Protein AF-A0A9P0QAV7-F1 (afdb_monomer_lite)

Structure (mmCIF, N/CA/C/O backbone):
data_AF-A0A9P0QAV7-F1
#
_entry.id   AF-A0A9P0QAV7-F1
#
loop_
_atom_site.group_PDB
_atom_site.id
_atom_site.type_symbol
_atom_site.label_atom_id
_atom_site.label_alt_id
_atom_site.label_comp_id
_atom_site.label_asym_id
_atom_site.label_entity_id
_atom_site.label_seq_id
_atom_site.pdbx_PDB_ins_code
_atom_site.Cartn_x
_atom_site.Cartn_y
_atom_site.Cartn_z
_atom_site.occupancy
_atom_site.B_iso_or_equiv
_atom_site.auth_seq_id
_atom_site.auth_comp_id
_atom_site.auth_asym_id
_atom_site.auth_atom_id
_atom_site.pdbx_PDB_model_num
ATOM 1 N N . MET A 1 1 ? 29.533 8.795 -47.806 1.00 50.53 1 MET A N 1
ATOM 2 C CA . MET A 1 1 ? 28.476 8.057 -47.074 1.00 50.53 1 MET A CA 1
ATOM 3 C C . MET A 1 1 ? 27.670 8.948 -46.129 1.00 50.53 1 MET A C 1
ATOM 5 O O . MET A 1 1 ? 26.455 8.832 -46.165 1.00 50.53 1 MET A O 1
ATOM 9 N N . LEU A 1 2 ? 28.286 9.901 -45.412 1.00 47.75 2 LEU A N 1
ATOM 10 C CA . LEU A 1 2 ? 27.603 10.928 -44.597 1.00 47.75 2 LEU A CA 1
ATOM 11 C C . LEU A 1 2 ? 26.340 11.595 -45.214 1.00 47.75 2 LEU A C 1
ATOM 13 O O . LEU A 1 2 ? 25.347 11.741 -44.506 1.00 47.75 2 LEU A O 1
ATOM 17 N N . PRO A 1 3 ? 26.303 11.970 -46.514 1.00 59.25 3 PRO A N 1
ATOM 18 C CA . PRO A 1 3 ? 25.095 12.567 -47.093 1.00 59.25 3 PRO A CA 1
ATOM 19 C C . PRO A 1 3 ? 23.928 11.578 -47.222 1.00 59.25 3 PRO A C 1
ATOM 21 O O . PRO A 1 3 ? 22.778 11.997 -47.184 1.00 59.25 3 PRO A O 1
ATOM 24 N N . VAL A 1 4 ? 24.187 10.271 -47.342 1.00 60.78 4 VAL A N 1
ATOM 25 C CA . VAL A 1 4 ? 23.136 9.263 -47.560 1.00 60.78 4 VAL A CA 1
ATOM 26 C C . VAL A 1 4 ? 22.381 8.973 -46.266 1.00 60.78 4 VAL A C 1
ATOM 28 O O . VAL A 1 4 ? 21.155 8.979 -46.273 1.00 60.78 4 VAL A O 1
ATOM 31 N N . THR A 1 5 ? 23.076 8.788 -45.142 1.00 61.88 5 THR A N 1
ATOM 32 C CA . THR A 1 5 ? 22.434 8.600 -43.828 1.00 61.88 5 THR A CA 1
ATOM 33 C C . THR A 1 5 ? 21.640 9.832 -43.408 1.00 61.88 5 THR A C 1
ATOM 35 O O . THR A 1 5 ? 20.534 9.695 -42.893 1.00 61.88 5 THR A O 1
ATOM 38 N N . LEU A 1 6 ? 22.142 11.034 -43.698 1.00 62.53 6 LEU A N 1
ATOM 39 C CA . LEU A 1 6 ? 21.447 12.287 -43.397 1.00 62.53 6 LEU A CA 1
ATOM 40 C C . LEU A 1 6 ? 20.199 12.485 -44.274 1.00 62.53 6 LEU A C 1
ATOM 42 O O . LEU A 1 6 ? 19.149 12.890 -43.771 1.00 62.53 6 LEU A O 1
ATOM 46 N N . VAL A 1 7 ? 20.270 12.126 -45.561 1.00 63.72 7 VAL A N 1
ATOM 47 C CA . VAL A 1 7 ? 19.100 12.098 -46.455 1.00 63.72 7 VAL A CA 1
ATOM 48 C C . VAL A 1 7 ? 18.073 11.072 -45.975 1.00 63.72 7 VAL A C 1
ATOM 50 O O . VAL A 1 7 ? 16.896 11.407 -45.880 1.00 63.72 7 VAL A O 1
ATOM 53 N N . LEU A 1 8 ? 18.494 9.861 -45.600 1.00 66.62 8 LEU A N 1
ATOM 54 C CA . LEU A 1 8 ? 17.599 8.835 -45.052 1.00 66.62 8 LEU A CA 1
ATOM 55 C C . LEU A 1 8 ? 16.950 9.290 -43.736 1.00 66.62 8 LEU A C 1
ATOM 57 O O . LEU A 1 8 ? 15.745 9.106 -43.555 1.00 66.62 8 LEU A O 1
ATOM 61 N N . GLY A 1 9 ? 17.708 9.951 -42.862 1.00 60.25 9 GLY A N 1
ATOM 62 C CA . GLY A 1 9 ? 17.198 10.567 -41.640 1.00 60.25 9 GLY A CA 1
ATOM 63 C C . GLY A 1 9 ? 16.124 11.612 -41.929 1.00 60.25 9 GLY A C 1
ATOM 64 O O . GLY A 1 9 ? 15.025 11.527 -41.379 1.00 60.25 9 GLY A O 1
ATOM 65 N N . ASN A 1 10 ? 16.373 12.531 -42.862 1.00 67.62 10 ASN A N 1
ATOM 66 C CA . ASN A 1 10 ? 15.388 13.536 -43.268 1.00 67.62 10 ASN A CA 1
ATOM 67 C C . ASN A 1 10 ? 14.159 12.903 -43.938 1.00 67.62 10 ASN A C 1
ATOM 69 O O . ASN A 1 10 ? 13.028 13.265 -43.613 1.00 67.62 10 ASN A O 1
ATOM 73 N N . CYS A 1 11 ? 14.336 11.903 -44.802 1.00 68.25 11 CYS A N 1
ATOM 74 C CA . CYS A 1 11 ? 13.232 11.172 -45.425 1.00 68.25 11 CYS A CA 1
ATOM 75 C C . CYS A 1 11 ? 12.391 10.393 -44.400 1.00 68.25 11 CYS A C 1
ATOM 77 O O . CYS A 1 11 ? 11.169 10.338 -44.540 1.00 68.25 11 CYS A O 1
ATOM 79 N N . SER A 1 12 ? 12.997 9.871 -43.328 1.00 67.12 12 SER A N 1
ATOM 80 C CA . SER A 1 12 ? 12.274 9.203 -42.235 1.00 67.12 12 SER A CA 1
ATOM 81 C C . SER A 1 12 ? 11.353 10.146 -41.443 1.00 67.12 12 SER A C 1
ATOM 83 O O . SER A 1 12 ? 10.473 9.692 -40.715 1.00 67.12 12 SER A O 1
ATOM 85 N N . THR A 1 13 ? 11.476 11.466 -41.620 1.00 68.56 13 THR A N 1
ATOM 86 C CA . THR A 1 13 ? 10.547 12.446 -41.035 1.00 68.56 13 THR A CA 1
ATOM 87 C C . THR A 1 13 ? 9.276 12.659 -41.869 1.00 68.56 13 THR A C 1
ATOM 89 O O . THR A 1 13 ? 8.304 13.225 -41.365 1.00 68.56 13 THR A O 1
ATOM 92 N N . VAL A 1 14 ? 9.160 12.086 -43.074 1.00 74.69 14 VAL A N 1
ATOM 93 C CA . VAL A 1 14 ? 7.970 12.199 -43.944 1.00 74.69 14 VAL A CA 1
ATOM 94 C C . VAL A 1 14 ? 7.191 10.876 -43.995 1.00 74.69 14 VAL A C 1
ATOM 96 O O . VAL A 1 14 ? 7.742 9.846 -44.368 1.00 74.69 14 VAL A O 1
ATOM 99 N N . ASN A 1 15 ? 5.895 10.892 -43.644 1.00 66.44 15 ASN A N 1
ATOM 100 C CA . ASN A 1 15 ? 5.076 9.676 -43.455 1.00 66.44 15 ASN A CA 1
ATOM 101 C C . ASN A 1 15 ? 5.038 8.760 -44.701 1.00 66.44 15 ASN A C 1
ATOM 103 O O . ASN A 1 15 ? 5.200 7.545 -44.610 1.00 66.44 15 ASN A O 1
ATOM 107 N N . TYR A 1 16 ? 4.906 9.355 -45.889 1.00 71.12 16 TYR A N 1
ATOM 108 C CA . TYR A 1 16 ? 4.913 8.630 -47.164 1.00 71.12 16 TYR A CA 1
ATOM 109 C C . TYR A 1 16 ? 6.237 7.893 -47.429 1.00 71.12 16 TYR A C 1
ATOM 111 O O . TYR A 1 16 ? 6.238 6.747 -47.883 1.00 71.12 16 TYR A O 1
ATOM 119 N N . CYS A 1 17 ? 7.365 8.527 -47.104 1.00 68.25 17 CYS A N 1
ATOM 120 C CA . CYS A 1 17 ? 8.691 7.946 -47.280 1.00 68.25 17 CYS A CA 1
ATOM 121 C C . CYS A 1 17 ? 8.949 6.828 -46.264 1.00 68.25 17 CYS A C 1
ATOM 123 O O . CYS A 1 17 ? 9.477 5.789 -46.646 1.00 68.25 17 CYS A O 1
ATOM 125 N N . CYS A 1 18 ? 8.495 6.971 -45.012 1.00 65.56 18 CYS A N 1
ATOM 126 C CA . CYS A 1 18 ? 8.630 5.929 -43.986 1.00 65.56 18 CYS A CA 1
ATOM 127 C C . CYS A 1 18 ? 8.064 4.583 -44.439 1.00 65.56 18 CYS A C 1
ATOM 129 O O . CYS A 1 18 ? 8.760 3.576 -44.369 1.00 65.56 18 CYS A O 1
ATOM 131 N N . ASN A 1 19 ? 6.834 4.566 -44.962 1.00 67.38 19 ASN A N 1
ATOM 132 C CA . ASN A 1 19 ? 6.177 3.323 -45.379 1.00 67.38 19 ASN A CA 1
ATOM 133 C C . ASN A 1 19 ? 6.891 2.626 -46.545 1.00 67.38 19 ASN A C 1
ATOM 135 O O . ASN A 1 19 ? 6.805 1.408 -46.670 1.00 67.38 19 ASN A O 1
ATOM 139 N N . ARG A 1 20 ? 7.617 3.380 -47.380 1.00 72.19 20 ARG A N 1
ATOM 140 C CA . ARG A 1 20 ? 8.454 2.825 -48.454 1.00 72.19 20 ARG A CA 1
ATOM 141 C C . ARG A 1 20 ? 9.857 2.434 -47.982 1.00 72.19 20 ARG A C 1
ATOM 143 O O . ARG A 1 20 ? 10.467 1.567 -48.593 1.00 72.19 20 ARG A O 1
ATOM 150 N N . MET A 1 21 ? 10.352 3.051 -46.909 1.00 72.62 21 MET A N 1
ATOM 151 C CA . MET A 1 21 ? 11.674 2.799 -46.326 1.00 72.62 21 MET A CA 1
ATOM 152 C C . MET A 1 21 ? 11.698 1.645 -45.318 1.00 72.62 21 MET A C 1
ATOM 154 O O . MET A 1 21 ? 12.778 1.135 -45.032 1.00 72.62 21 MET A O 1
ATOM 158 N N . VAL A 1 22 ? 10.546 1.209 -44.790 1.00 76.44 22 VAL A N 1
ATOM 159 C CA . VAL A 1 22 ? 10.434 0.014 -43.926 1.00 76.44 22 VAL A CA 1
ATOM 160 C C . VAL A 1 22 ? 10.567 -1.249 -44.786 1.00 76.44 22 VAL A C 1
ATOM 162 O O . VAL A 1 22 ? 9.616 -1.994 -45.012 1.00 76.44 22 VAL A O 1
ATOM 165 N N . GLN A 1 23 ? 11.765 -1.453 -45.325 1.00 79.06 23 GLN A N 1
ATOM 166 C CA . GLN A 1 23 ? 12.161 -2.632 -46.083 1.00 79.06 23 GLN A CA 1
ATOM 167 C C . GLN A 1 23 ? 13.359 -3.294 -45.392 1.00 79.06 23 GLN A C 1
ATOM 169 O O . GLN A 1 23 ? 14.253 -2.577 -44.930 1.00 79.06 23 GLN A O 1
ATOM 174 N N . PRO A 1 24 ? 13.437 -4.639 -45.370 1.00 78.44 24 PRO A N 1
ATOM 175 C CA . PRO A 1 24 ? 14.549 -5.361 -44.747 1.00 78.44 24 PRO A CA 1
ATOM 176 C C . PRO A 1 24 ? 15.926 -4.923 -45.245 1.00 78.44 24 PRO A C 1
ATOM 178 O O . PRO A 1 24 ? 16.852 -4.812 -44.455 1.00 78.44 24 PRO A O 1
ATOM 181 N N . VAL A 1 25 ? 16.048 -4.589 -46.533 1.00 80.12 25 VAL A N 1
ATOM 182 C CA . VAL A 1 25 ? 17.313 -4.151 -47.145 1.00 80.12 25 VAL A CA 1
ATOM 183 C C . VAL A 1 25 ? 17.793 -2.814 -46.572 1.00 80.12 25 VAL A C 1
ATOM 185 O O . VAL A 1 25 ? 18.972 -2.657 -46.270 1.00 80.12 25 VAL A O 1
ATOM 188 N N . VAL A 1 26 ? 16.880 -1.856 -46.388 1.00 79.44 26 VAL A N 1
ATOM 189 C CA . VAL A 1 26 ? 17.206 -0.519 -45.866 1.00 79.44 26 VAL A CA 1
ATOM 190 C C . VAL A 1 26 ? 17.559 -0.597 -44.384 1.00 79.44 26 VAL A C 1
ATOM 192 O O . VAL A 1 26 ? 18.531 0.015 -43.950 1.00 79.44 26 VAL A O 1
ATOM 195 N N . LEU A 1 27 ? 16.797 -1.377 -43.612 1.00 80.75 27 LEU A N 1
ATOM 196 C CA . LEU A 1 27 ? 17.061 -1.572 -42.188 1.00 80.75 27 LEU A CA 1
ATOM 197 C C . LEU A 1 27 ? 18.371 -2.335 -41.965 1.00 80.75 27 LEU A C 1
ATOM 199 O O . LEU A 1 27 ? 19.153 -1.917 -41.121 1.00 80.75 27 LEU A O 1
ATOM 203 N N . LYS A 1 28 ? 18.669 -3.349 -42.786 1.00 81.69 28 LYS A N 1
ATOM 204 C CA . LYS A 1 28 ? 19.946 -4.070 -42.751 1.00 81.69 28 LYS A CA 1
ATOM 205 C C . LYS A 1 28 ? 21.145 -3.187 -43.088 1.00 81.69 28 LYS A C 1
ATOM 207 O O . LYS A 1 28 ? 22.152 -3.235 -42.394 1.00 81.69 28 LYS A O 1
ATOM 212 N N . ALA A 1 29 ? 21.027 -2.320 -44.091 1.00 79.19 29 ALA A N 1
ATOM 213 C CA . ALA A 1 29 ? 22.089 -1.364 -44.397 1.00 79.19 29 ALA A CA 1
ATOM 214 C C . ALA A 1 29 ? 22.339 -0.388 -43.230 1.00 79.19 29 ALA A C 1
ATOM 216 O O . ALA A 1 29 ? 23.481 -0.028 -42.958 1.00 79.19 29 ALA A O 1
ATOM 217 N N . LEU A 1 30 ? 21.288 0.028 -42.511 1.00 80.19 30 LEU A N 1
ATOM 218 C CA . LEU A 1 30 ? 21.426 0.879 -41.325 1.00 80.19 30 LEU A CA 1
ATOM 219 C C . LEU A 1 30 ? 22.052 0.134 -40.137 1.00 80.19 30 LEU A C 1
ATOM 221 O O . LEU A 1 30 ? 22.849 0.733 -39.421 1.00 80.19 30 LEU A O 1
ATOM 225 N N . THR A 1 31 ? 21.744 -1.150 -39.933 1.00 79.31 31 THR A N 1
ATOM 226 C CA . THR A 1 31 ? 22.395 -1.960 -38.888 1.00 79.31 31 THR A CA 1
ATOM 227 C C . THR A 1 31 ? 23.856 -2.263 -39.220 1.00 79.31 31 THR A C 1
ATOM 229 O O . THR A 1 31 ? 24.692 -2.214 -38.329 1.00 79.31 31 THR A O 1
ATOM 232 N N . GLU A 1 32 ? 24.194 -2.490 -40.493 1.00 80.31 32 GLU A N 1
ATOM 233 C CA . GLU A 1 32 ? 25.583 -2.665 -40.954 1.00 80.31 32 GLU A CA 1
ATOM 234 C C . GLU A 1 32 ? 26.431 -1.395 -40.778 1.00 80.31 32 GLU A C 1
ATOM 236 O O . GLU A 1 32 ? 27.638 -1.479 -40.564 1.00 80.31 32 GLU A O 1
ATOM 241 N N . ILE A 1 33 ? 25.818 -0.208 -40.856 1.00 79.44 33 ILE A N 1
ATOM 242 C CA . ILE A 1 33 ? 26.502 1.052 -40.530 1.00 79.44 33 ILE A CA 1
ATOM 243 C C . ILE A 1 33 ? 26.821 1.107 -39.032 1.00 79.44 33 ILE A C 1
ATOM 245 O O . ILE A 1 33 ? 27.925 1.502 -38.680 1.00 79.44 33 ILE A O 1
ATOM 249 N N . LEU A 1 34 ? 25.901 0.653 -38.175 1.00 75.56 34 LEU A N 1
ATOM 250 C CA . LEU A 1 34 ? 26.078 0.630 -36.719 1.00 75.56 34 LEU A CA 1
ATOM 251 C C . LEU A 1 34 ? 27.062 -0.436 -36.220 1.00 75.56 34 LEU A C 1
ATOM 253 O O . LEU A 1 34 ? 27.614 -0.290 -35.136 1.00 75.56 34 LEU A O 1
ATOM 257 N N . ASP A 1 35 ? 27.308 -1.493 -36.991 1.00 75.12 35 ASP A N 1
ATOM 258 C CA . ASP A 1 35 ? 28.322 -2.505 -36.657 1.00 75.12 35 ASP A CA 1
ATOM 259 C C . ASP A 1 35 ? 29.764 -1.989 -36.867 1.00 75.12 35 ASP A C 1
ATOM 261 O O . ASP A 1 35 ? 30.747 -2.602 -36.440 1.00 75.12 35 ASP A O 1
ATOM 265 N N . ARG A 1 36 ? 29.930 -0.819 -37.501 1.00 73.38 36 ARG A N 1
ATOM 266 C CA . ARG A 1 36 ? 31.244 -0.189 -37.661 1.00 73.38 36 ARG A CA 1
ATOM 267 C C . ARG A 1 36 ? 31.735 0.334 -36.313 1.00 73.38 36 ARG A C 1
ATOM 269 O O . ARG A 1 36 ? 31.122 1.204 -35.696 1.00 73.38 36 ARG A O 1
ATOM 276 N N . LYS A 1 37 ? 32.877 -0.194 -35.863 1.00 63.91 37 LYS A N 1
ATOM 277 C CA . LYS A 1 37 ? 33.517 0.110 -34.570 1.00 63.91 37 LYS A CA 1
ATOM 278 C C . LYS A 1 37 ? 34.265 1.448 -34.552 1.00 63.91 37 LYS A C 1
ATOM 280 O O . LYS A 1 37 ? 35.364 1.527 -34.013 1.00 63.91 37 LYS A O 1
ATOM 285 N N . ASP A 1 38 ? 33.674 2.486 -35.123 1.00 62.16 38 ASP A N 1
ATOM 286 C CA . ASP A 1 38 ? 34.220 3.837 -35.039 1.00 62.16 38 ASP A CA 1
ATOM 287 C C . ASP A 1 38 ? 33.700 4.491 -33.742 1.00 62.16 38 ASP A C 1
ATOM 289 O O . ASP A 1 38 ? 32.488 4.555 -33.510 1.00 62.16 38 ASP A O 1
ATOM 293 N N . GLU A 1 39 ? 34.620 4.891 -32.853 1.00 53.91 39 GLU A N 1
ATOM 294 C CA . GLU A 1 39 ? 34.325 5.304 -31.465 1.00 53.91 39 GLU A CA 1
ATOM 295 C C . GLU A 1 39 ? 33.449 6.570 -31.375 1.00 53.91 39 GLU A C 1
ATOM 297 O O . GLU A 1 39 ? 32.617 6.666 -30.475 1.00 53.91 39 GLU A O 1
ATOM 302 N N . GLU A 1 40 ? 33.543 7.478 -32.352 1.00 57.25 40 GLU A N 1
ATOM 303 C CA . GLU A 1 40 ? 32.722 8.691 -32.473 1.00 57.25 40 GLU A CA 1
ATOM 304 C C . GLU A 1 40 ? 32.365 8.958 -33.951 1.00 57.25 40 GLU A C 1
ATOM 306 O O . GLU A 1 40 ? 32.952 9.818 -34.607 1.00 57.25 40 GLU A O 1
ATOM 311 N N . ASP A 1 41 ? 31.411 8.207 -34.516 1.00 65.75 41 ASP A N 1
ATOM 312 C CA . ASP A 1 41 ? 30.912 8.466 -35.878 1.00 65.75 41 ASP A CA 1
ATOM 313 C C . ASP A 1 41 ? 29.543 9.176 -35.843 1.00 65.75 41 ASP A C 1
ATOM 315 O O . ASP A 1 41 ? 28.545 8.574 -35.425 1.00 65.75 41 ASP A O 1
ATOM 319 N N . PRO A 1 42 ? 29.432 10.421 -36.350 1.00 69.81 42 PRO A N 1
ATOM 320 C CA . PRO A 1 42 ? 28.150 11.094 -36.572 1.00 69.81 42 PRO A CA 1
ATOM 321 C C . PRO A 1 42 ? 27.149 10.249 -37.377 1.00 69.81 42 PRO A C 1
ATOM 323 O O . PRO A 1 42 ? 25.935 10.419 -37.251 1.00 69.81 42 PRO A O 1
ATOM 326 N N . GLN A 1 43 ? 27.626 9.312 -38.204 1.00 73.75 43 GLN A N 1
ATOM 327 C CA . GLN A 1 43 ? 26.767 8.392 -38.950 1.00 73.75 43 GLN A CA 1
ATOM 328 C C . GLN A 1 43 ? 26.045 7.398 -38.039 1.00 73.75 43 GLN A C 1
ATOM 330 O O . GLN A 1 43 ? 24.887 7.088 -38.324 1.00 73.75 43 GLN A O 1
ATOM 335 N N . ASN A 1 44 ? 26.666 6.952 -36.943 1.00 76.94 44 ASN A N 1
ATOM 336 C CA . ASN A 1 44 ? 26.045 6.039 -35.981 1.00 76.94 44 ASN A CA 1
ATOM 337 C C . ASN A 1 44 ? 24.894 6.727 -35.240 1.00 76.94 44 ASN A C 1
ATOM 339 O O . ASN A 1 44 ? 23.806 6.163 -35.102 1.00 76.94 44 ASN A O 1
ATOM 343 N N . GLU A 1 45 ? 25.076 7.989 -34.848 1.00 76.06 45 GLU A N 1
ATOM 344 C CA . GLU A 1 45 ? 24.003 8.774 -34.236 1.00 76.06 45 GLU A CA 1
ATOM 345 C C . GLU A 1 45 ? 22.825 8.979 -35.203 1.00 76.06 45 GLU A C 1
ATOM 347 O O . GLU A 1 45 ? 21.661 8.764 -34.839 1.00 76.06 45 GLU A O 1
ATOM 352 N N . VAL A 1 46 ? 23.112 9.363 -36.451 1.00 79.31 46 VAL A N 1
ATOM 353 C CA . VAL A 1 46 ? 22.078 9.563 -37.475 1.00 79.31 46 VAL A CA 1
ATOM 354 C C . VAL A 1 46 ? 21.372 8.246 -37.801 1.00 79.31 46 VAL A C 1
ATOM 356 O O . VAL A 1 46 ? 20.149 8.242 -37.962 1.00 79.31 46 VAL A O 1
ATOM 359 N N . ALA A 1 47 ? 22.091 7.124 -37.849 1.00 82.44 47 ALA A N 1
ATOM 360 C CA . ALA A 1 47 ? 21.513 5.803 -38.070 1.00 82.44 47 ALA A CA 1
ATOM 361 C C . ALA A 1 47 ? 20.578 5.393 -36.918 1.00 82.44 47 ALA A C 1
ATOM 363 O O . ALA A 1 47 ? 19.419 5.076 -37.187 1.00 82.44 47 ALA A O 1
ATOM 364 N N . ILE A 1 48 ? 20.998 5.508 -35.649 1.00 82.94 48 ILE A N 1
ATOM 365 C CA . ILE A 1 48 ? 20.139 5.234 -34.475 1.00 82.94 48 ILE A CA 1
ATOM 366 C C . ILE A 1 48 ? 18.897 6.132 -34.488 1.00 82.94 48 ILE A C 1
ATOM 368 O O . ILE A 1 48 ? 17.775 5.655 -34.299 1.00 82.94 48 ILE A O 1
ATOM 372 N N . LYS A 1 49 ? 19.065 7.431 -34.759 1.00 83.12 49 LYS A N 1
ATOM 373 C CA . LYS A 1 49 ? 17.950 8.386 -34.854 1.00 83.12 49 LYS A CA 1
ATOM 374 C C . LYS A 1 49 ? 16.966 8.012 -35.965 1.00 83.12 49 LYS A C 1
ATOM 376 O O . LYS A 1 49 ? 15.751 8.098 -35.765 1.00 83.12 49 LYS A O 1
ATOM 381 N N . THR A 1 50 ? 17.475 7.591 -37.119 1.00 82.62 50 THR A N 1
ATOM 382 C CA . THR A 1 50 ? 16.661 7.165 -38.267 1.00 82.62 50 THR A CA 1
ATOM 383 C C . THR A 1 50 ? 15.893 5.890 -37.936 1.00 82.62 50 THR A C 1
ATOM 385 O O . THR A 1 50 ? 14.675 5.849 -38.116 1.00 82.62 50 THR A O 1
ATOM 388 N N . LEU A 1 51 ? 16.568 4.883 -37.373 1.00 84.38 51 LEU A N 1
ATOM 389 C CA . LEU A 1 51 ? 15.949 3.631 -36.934 1.00 84.38 51 LEU A CA 1
ATOM 390 C C . LEU A 1 51 ? 14.845 3.879 -35.908 1.00 84.38 51 LEU A C 1
ATOM 392 O O . LEU A 1 51 ? 13.740 3.359 -36.059 1.00 84.38 51 LEU A O 1
ATOM 396 N N . LEU A 1 52 ? 15.103 4.726 -34.907 1.00 84.12 52 LEU A N 1
ATOM 397 C CA . LEU A 1 52 ? 14.094 5.082 -33.916 1.00 84.12 52 LEU A CA 1
ATOM 398 C C . LEU A 1 52 ? 12.902 5.772 -34.568 1.00 84.12 52 LEU A C 1
ATOM 400 O O . LEU A 1 52 ? 11.767 5.390 -34.308 1.00 84.12 52 LEU A O 1
ATOM 404 N N . THR A 1 53 ? 13.133 6.744 -35.449 1.00 83.19 53 THR A N 1
ATOM 405 C CA . THR A 1 53 ? 12.051 7.469 -36.134 1.00 83.19 53 THR A CA 1
ATOM 406 C C . THR A 1 53 ? 11.167 6.525 -36.955 1.00 83.19 53 THR A C 1
ATOM 408 O O . THR A 1 53 ? 9.941 6.663 -36.934 1.00 83.19 53 THR A O 1
ATOM 411 N N . LEU A 1 54 ? 11.759 5.529 -37.621 1.00 84.00 54 LEU A N 1
ATOM 412 C CA . LEU A 1 54 ? 11.017 4.479 -38.323 1.00 84.00 54 LEU A CA 1
ATOM 413 C C . LEU A 1 54 ? 10.227 3.593 -37.345 1.00 84.00 54 LEU A C 1
ATOM 415 O O . LEU A 1 54 ? 9.032 3.372 -37.556 1.00 84.00 54 LEU A O 1
ATOM 419 N N . ALA A 1 55 ? 10.842 3.177 -36.235 1.00 83.69 55 ALA A N 1
ATOM 420 C CA . ALA A 1 55 ? 10.191 2.386 -35.188 1.00 83.69 55 ALA A CA 1
ATOM 421 C C . ALA A 1 55 ? 9.054 3.139 -34.471 1.00 83.69 55 ALA A C 1
ATOM 423 O O . ALA A 1 55 ? 8.075 2.522 -34.054 1.00 83.69 55 ALA A O 1
ATOM 424 N N . ARG A 1 56 ? 9.127 4.475 -34.360 1.00 83.56 56 ARG A N 1
ATOM 425 C CA . ARG A 1 56 ? 8.029 5.305 -33.829 1.00 83.56 56 ARG A CA 1
ATOM 426 C C . ARG A 1 56 ? 6.798 5.296 -34.734 1.00 83.56 56 ARG A C 1
ATOM 428 O O . ARG A 1 56 ? 5.685 5.447 -34.241 1.00 83.56 56 ARG A O 1
ATOM 435 N N . ARG A 1 57 ? 6.997 5.175 -36.047 1.00 81.88 57 ARG A N 1
ATOM 436 C CA . ARG A 1 57 ? 5.949 5.378 -37.062 1.00 81.88 57 ARG A CA 1
ATOM 437 C C . ARG A 1 57 ? 5.338 4.090 -37.582 1.00 81.88 57 ARG A C 1
ATOM 439 O O . ARG A 1 57 ? 4.165 4.088 -37.939 1.00 81.88 57 ARG A O 1
ATOM 446 N N . SER A 1 58 ? 6.120 3.018 -37.644 1.00 80.88 58 SER A N 1
ATOM 447 C CA . SER A 1 58 ? 5.668 1.725 -38.146 1.00 80.88 58 SER A CA 1
ATOM 448 C C . SER A 1 58 ? 6.076 0.612 -37.179 1.00 80.88 58 SER A C 1
ATOM 450 O O . SER A 1 58 ? 7.278 0.380 -37.017 1.00 80.88 58 SER A O 1
ATOM 452 N N . PRO A 1 59 ? 5.115 -0.120 -36.578 1.00 77.56 59 PRO A N 1
ATOM 453 C CA . PRO A 1 59 ? 5.421 -1.229 -35.672 1.00 77.56 59 PRO A CA 1
ATOM 454 C C . PRO A 1 59 ? 6.149 -2.377 -36.387 1.00 77.56 59 PRO A C 1
ATOM 456 O O . PRO A 1 59 ? 7.012 -3.007 -35.789 1.00 77.56 59 PRO A O 1
ATOM 459 N N . LYS A 1 60 ? 5.911 -2.555 -37.699 1.00 82.06 60 LYS A N 1
ATOM 460 C CA . LYS A 1 60 ? 6.595 -3.554 -38.545 1.00 82.06 60 LYS A CA 1
ATOM 461 C C . LYS A 1 60 ? 8.118 -3.396 -38.557 1.00 82.06 60 LYS A C 1
ATOM 463 O O . LYS A 1 60 ? 8.837 -4.334 -38.877 1.00 82.06 60 LYS A O 1
ATOM 468 N N . THR A 1 61 ? 8.616 -2.200 -38.244 1.00 84.00 61 THR A N 1
ATOM 469 C CA . THR A 1 61 ? 10.055 -1.932 -38.158 1.00 84.00 61 THR A CA 1
ATOM 470 C C . THR A 1 61 ? 10.708 -2.779 -37.067 1.00 84.00 61 THR A C 1
ATOM 472 O O . THR A 1 61 ? 11.814 -3.260 -37.276 1.00 84.00 61 THR A O 1
ATOM 475 N N . VAL A 1 62 ? 10.032 -2.987 -35.932 1.00 83.62 62 VAL A N 1
ATOM 476 C CA . VAL A 1 62 ? 10.560 -3.774 -34.804 1.00 83.62 62 VAL A CA 1
ATOM 477 C C . VAL A 1 62 ? 10.715 -5.241 -35.211 1.00 83.62 62 VAL A C 1
ATOM 479 O O . VAL A 1 62 ? 11.778 -5.816 -34.993 1.00 83.62 62 VAL A O 1
ATOM 482 N N . ASP A 1 63 ? 9.715 -5.801 -35.897 1.00 84.44 63 ASP A N 1
ATOM 483 C CA . ASP A 1 63 ? 9.745 -7.185 -36.391 1.00 84.44 63 ASP A CA 1
ATOM 484 C C . ASP A 1 63 ? 10.892 -7.410 -37.386 1.00 84.44 63 ASP A C 1
ATOM 486 O O . ASP A 1 63 ? 11.625 -8.399 -37.316 1.00 84.44 63 ASP A O 1
ATOM 490 N N . ILE A 1 64 ? 11.084 -6.462 -38.309 1.00 82.94 64 ILE A N 1
ATOM 491 C CA . ILE A 1 64 ? 12.155 -6.551 -39.303 1.00 82.94 64 ILE A CA 1
ATOM 492 C C . ILE A 1 64 ? 13.523 -6.365 -38.640 1.00 82.94 64 ILE A C 1
ATOM 494 O O . ILE A 1 64 ? 14.449 -7.100 -38.966 1.00 82.94 64 ILE A O 1
ATOM 498 N N . LEU A 1 65 ? 13.671 -5.434 -37.696 1.00 84.12 65 LEU A N 1
ATOM 499 C CA . LEU A 1 65 ? 14.930 -5.258 -36.967 1.00 84.12 65 LEU A CA 1
ATOM 500 C C . LEU A 1 65 ? 15.298 -6.497 -36.148 1.00 84.12 65 LEU A C 1
ATOM 502 O O . LEU A 1 65 ? 16.474 -6.849 -36.082 1.00 84.12 65 LEU A O 1
ATOM 506 N N . TYR A 1 66 ? 14.308 -7.187 -35.583 1.00 84.56 66 TYR A N 1
ATOM 507 C CA . TYR A 1 66 ? 14.537 -8.471 -34.930 1.00 84.56 66 TYR A CA 1
ATOM 508 C C . TYR A 1 66 ? 15.054 -9.522 -35.924 1.00 84.56 66 TYR A C 1
ATOM 510 O O . TYR A 1 66 ? 16.037 -10.195 -35.640 1.00 84.56 66 TYR A O 1
ATOM 518 N N . SER A 1 67 ? 14.474 -9.605 -37.130 1.00 83.69 67 SER A N 1
ATOM 519 C CA . SER A 1 67 ? 14.934 -10.540 -38.176 1.00 83.69 67 SER A CA 1
ATOM 520 C C . SER A 1 67 ? 16.354 -10.282 -38.702 1.00 83.69 67 SER A C 1
ATOM 522 O O . SER A 1 67 ? 16.906 -11.120 -39.410 1.00 83.69 67 SER A O 1
ATOM 524 N N . VAL A 1 68 ? 16.931 -9.119 -38.388 1.00 83.75 68 VAL A N 1
ATOM 525 C CA . VAL A 1 68 ? 18.270 -8.688 -38.821 1.00 83.75 68 VAL A CA 1
ATOM 526 C C . VAL A 1 68 ? 19.276 -8.736 -37.655 1.00 83.75 68 VAL A C 1
ATOM 528 O O . VAL A 1 68 ? 20.347 -8.149 -37.737 1.00 83.75 68 VAL A O 1
ATOM 531 N N . ASP A 1 69 ? 18.952 -9.430 -36.558 1.00 82.31 69 ASP A N 1
ATOM 532 C CA . ASP A 1 69 ? 19.827 -9.586 -35.384 1.00 82.31 69 ASP A CA 1
ATOM 533 C C . ASP A 1 69 ? 20.284 -8.246 -34.772 1.00 82.31 69 ASP A C 1
ATOM 535 O O . ASP A 1 69 ? 21.409 -8.088 -34.300 1.00 82.31 69 ASP A O 1
ATOM 539 N N . PHE A 1 70 ? 19.397 -7.245 -34.743 1.00 85.50 70 PHE A N 1
ATOM 540 C CA . PHE A 1 70 ? 19.718 -5.921 -34.196 1.00 85.50 70 PHE A CA 1
ATOM 541 C C . PHE A 1 70 ? 19.817 -5.887 -32.657 1.00 85.50 70 PHE A C 1
ATOM 543 O O . PHE A 1 70 ? 20.485 -5.021 -32.092 1.00 85.50 70 PHE A O 1
ATOM 550 N N . VAL A 1 71 ? 19.155 -6.811 -31.952 1.00 85.38 71 VAL A N 1
ATOM 551 C CA . VAL A 1 71 ? 19.047 -6.794 -30.479 1.00 85.38 71 VAL A CA 1
ATOM 552 C C . VAL A 1 71 ? 20.413 -6.879 -29.767 1.00 85.38 71 VAL A C 1
ATOM 554 O O . VAL A 1 71 ? 20.653 -6.056 -28.881 1.00 85.38 71 VAL A O 1
ATOM 557 N N . PRO A 1 72 ? 21.344 -7.786 -30.130 1.00 85.50 72 PRO A N 1
ATOM 558 C CA . PRO A 1 72 ? 22.676 -7.827 -29.522 1.00 85.50 72 PRO A CA 1
ATOM 559 C C . PRO A 1 72 ? 23.463 -6.524 -29.699 1.00 85.50 72 PRO A C 1
ATOM 561 O O . PRO A 1 72 ? 24.084 -6.058 -28.743 1.00 85.50 72 PRO A O 1
ATOM 564 N N . LEU A 1 73 ? 23.382 -5.911 -30.885 1.00 84.19 73 LEU A N 1
ATOM 565 C CA . LEU A 1 73 ? 24.030 -4.632 -31.182 1.00 84.19 73 LEU A CA 1
ATOM 566 C C . LEU A 1 73 ? 23.460 -3.522 -30.289 1.00 84.19 73 LEU A C 1
ATOM 568 O O . LEU A 1 73 ? 24.204 -2.770 -29.663 1.00 84.19 73 LEU A O 1
ATOM 572 N N . LEU A 1 74 ? 22.133 -3.468 -30.150 1.00 85.44 74 LEU A N 1
ATOM 573 C CA . LEU A 1 74 ? 21.454 -2.515 -29.274 1.00 85.44 74 LEU A CA 1
ATOM 574 C C . LEU A 1 74 ? 21.893 -2.658 -27.805 1.00 85.44 74 LEU A C 1
ATOM 576 O O . LEU A 1 74 ? 22.138 -1.657 -27.129 1.00 85.44 74 LEU A O 1
ATOM 580 N N . LEU A 1 75 ? 22.033 -3.894 -27.318 1.00 84.56 75 LEU A N 1
ATOM 581 C CA . LEU A 1 75 ? 22.508 -4.173 -25.961 1.00 84.56 75 LEU A CA 1
ATOM 582 C C . LEU A 1 75 ? 23.996 -3.833 -25.775 1.00 84.56 75 LEU A C 1
ATOM 584 O O . LEU A 1 75 ? 24.393 -3.444 -24.676 1.00 84.56 75 LEU A O 1
ATOM 588 N N . GLU A 1 76 ? 24.827 -3.946 -26.814 1.00 84.94 76 GLU A N 1
ATOM 589 C CA . GLU A 1 76 ? 26.216 -3.477 -26.772 1.00 84.94 76 GLU A CA 1
ATOM 590 C C . GLU A 1 76 ? 26.279 -1.954 -26.617 1.00 84.94 76 GLU A C 1
ATOM 592 O O . GLU A 1 76 ? 26.962 -1.456 -25.720 1.00 84.94 76 GLU A O 1
ATOM 597 N N . TYR A 1 77 ? 25.511 -1.215 -27.422 1.00 82.19 77 TYR A N 1
ATOM 598 C CA . TYR A 1 77 ? 25.415 0.243 -27.315 1.00 82.19 77 TYR A CA 1
ATOM 599 C C . TYR A 1 77 ? 24.895 0.694 -25.945 1.00 82.19 77 TYR A C 1
ATOM 601 O O . TYR A 1 77 ? 25.405 1.663 -25.386 1.00 82.19 77 TYR A O 1
ATOM 609 N N . PHE A 1 78 ? 23.947 -0.035 -25.352 1.00 85.62 78 PHE A N 1
ATOM 610 C CA . PHE A 1 78 ? 23.500 0.223 -23.982 1.00 85.62 78 PHE A CA 1
ATOM 611 C C . PHE A 1 78 ? 24.632 0.075 -22.952 1.00 85.62 78 PHE A C 1
ATOM 613 O O . PHE A 1 78 ? 24.774 0.922 -22.072 1.00 85.62 78 PHE A O 1
ATOM 620 N N . ARG A 1 79 ? 25.488 -0.949 -23.085 1.00 83.88 79 ARG A N 1
ATOM 621 C CA . ARG A 1 79 ? 26.627 -1.178 -22.172 1.00 83.88 79 ARG A CA 1
ATOM 622 C C . ARG A 1 79 ? 27.717 -0.113 -22.271 1.00 83.88 79 ARG A C 1
ATOM 624 O O . ARG A 1 79 ? 28.428 0.087 -21.291 1.00 83.88 79 ARG A O 1
ATOM 631 N N . ARG A 1 80 ? 27.861 0.559 -23.420 1.00 80.38 80 ARG A N 1
ATOM 632 C CA . ARG A 1 80 ? 28.810 1.678 -23.589 1.00 80.38 80 ARG A CA 1
ATOM 633 C C . ARG A 1 80 ? 28.441 2.888 -22.720 1.00 80.38 80 ARG A C 1
ATOM 635 O O . ARG A 1 80 ? 29.327 3.654 -22.351 1.00 80.38 80 ARG A O 1
ATOM 642 N N . GLY A 1 81 ? 27.163 3.019 -22.350 1.00 77.94 81 GLY A N 1
ATOM 643 C CA . GLY A 1 81 ? 26.675 4.020 -21.403 1.00 77.94 81 GLY A CA 1
ATOM 644 C C . GLY A 1 81 ? 26.843 5.469 -21.872 1.00 77.94 81 GLY A C 1
ATOM 645 O O . GLY A 1 81 ? 27.211 5.753 -23.011 1.00 77.94 81 GLY A O 1
ATOM 646 N N . THR A 1 82 ? 26.584 6.404 -20.959 1.00 70.25 82 THR A N 1
ATOM 647 C CA . THR A 1 82 ? 26.709 7.856 -21.185 1.00 70.25 82 THR A CA 1
ATOM 648 C C . THR A 1 82 ? 28.149 8.369 -21.106 1.00 70.25 82 THR A C 1
ATOM 650 O O . THR A 1 82 ? 28.396 9.537 -21.372 1.00 70.25 82 THR A O 1
ATOM 653 N N . THR A 1 83 ? 29.110 7.521 -20.728 1.00 69.69 83 THR A N 1
ATOM 654 C CA . THR A 1 83 ? 30.537 7.882 -20.675 1.00 69.69 83 THR A CA 1
ATOM 655 C C . THR A 1 83 ? 31.165 7.991 -22.059 1.00 69.69 83 THR A C 1
ATOM 657 O O . THR A 1 83 ? 32.154 8.694 -22.218 1.00 69.69 83 THR A O 1
ATOM 660 N N . ILE A 1 84 ? 30.605 7.274 -23.037 1.00 74.12 84 ILE A N 1
ATOM 661 C CA . ILE A 1 84 ? 31.100 7.214 -24.420 1.00 74.12 84 ILE A CA 1
ATOM 662 C C . ILE A 1 84 ? 30.078 7.833 -25.383 1.00 74.12 84 ILE A C 1
ATOM 664 O O . ILE A 1 84 ? 30.453 8.420 -26.391 1.00 74.12 84 ILE A O 1
ATOM 668 N N . LEU A 1 85 ? 28.777 7.714 -25.094 1.00 77.94 85 LEU A N 1
ATOM 669 C CA . LEU A 1 85 ? 27.720 8.187 -25.987 1.00 77.94 85 LEU A CA 1
ATOM 670 C C . LEU A 1 85 ? 27.126 9.523 -25.517 1.00 77.94 85 LEU A C 1
ATOM 672 O O . LEU A 1 85 ? 26.868 9.682 -24.321 1.00 77.94 85 LEU A O 1
ATOM 676 N N . PRO A 1 86 ? 26.785 10.437 -26.449 1.00 83.25 86 PRO A N 1
ATOM 677 C CA . PRO A 1 86 ? 25.988 11.617 -26.135 1.00 83.25 86 PRO A CA 1
ATOM 678 C C . PRO A 1 86 ? 24.655 11.243 -25.476 1.00 83.25 86 PRO A C 1
ATOM 680 O O . PRO A 1 86 ? 24.015 10.258 -25.861 1.00 83.25 86 PRO A O 1
ATOM 683 N N . GLU A 1 87 ? 24.194 12.071 -24.536 1.00 84.06 87 GLU A N 1
ATOM 684 C CA . GLU A 1 87 ? 22.944 11.861 -23.789 1.00 84.06 87 GLU A CA 1
ATOM 685 C C . GLU A 1 87 ? 21.738 11.621 -24.713 1.00 84.06 87 GLU A C 1
ATOM 687 O O . GLU A 1 87 ? 20.970 10.681 -24.505 1.00 84.06 87 GLU A O 1
ATOM 692 N N . GLU A 1 88 ? 21.599 12.409 -25.786 1.00 84.56 88 GLU A N 1
ATOM 693 C CA . GLU A 1 88 ? 20.509 12.239 -26.754 1.00 84.56 88 GLU A CA 1
ATOM 694 C C . GLU A 1 88 ? 20.541 10.878 -27.457 1.00 84.56 88 GLU A C 1
ATOM 696 O O . GLU A 1 88 ? 19.495 10.273 -27.703 1.00 84.56 88 GLU A O 1
ATOM 701 N N . THR A 1 89 ? 21.731 10.383 -27.792 1.00 84.69 89 THR A N 1
ATOM 702 C CA . THR A 1 89 ? 21.905 9.079 -28.439 1.00 84.69 89 THR A CA 1
ATOM 703 C C . THR A 1 89 ? 21.567 7.957 -27.468 1.00 84.69 89 THR A C 1
ATOM 705 O O . THR A 1 89 ? 20.854 7.021 -27.835 1.00 84.69 89 THR A O 1
ATOM 708 N N . PHE A 1 90 ? 21.988 8.083 -26.210 1.00 87.44 90 PHE A N 1
ATOM 709 C CA . PHE A 1 90 ? 21.658 7.119 -25.166 1.00 87.44 90 PHE A CA 1
ATOM 710 C C . PHE A 1 90 ? 20.150 7.066 -24.871 1.00 87.44 90 PHE A C 1
ATOM 712 O O . PHE A 1 90 ? 19.580 5.980 -24.772 1.00 87.44 90 PHE A O 1
ATOM 719 N N . LEU A 1 91 ? 19.466 8.214 -24.841 1.00 87.31 91 LEU A N 1
ATOM 720 C CA . LEU A 1 91 ? 18.002 8.276 -24.735 1.00 87.31 91 LEU A CA 1
ATOM 721 C C . LEU A 1 91 ? 17.302 7.541 -25.884 1.00 87.31 91 LEU A C 1
ATOM 723 O O . LEU A 1 91 ? 16.332 6.817 -25.661 1.00 87.31 91 LEU A O 1
ATOM 727 N N . ARG A 1 92 ? 17.802 7.696 -27.116 1.00 88.06 92 ARG A N 1
ATOM 728 C CA . ARG A 1 92 ? 17.257 6.996 -28.291 1.00 88.06 92 ARG A CA 1
ATOM 729 C C . ARG A 1 92 ? 17.444 5.481 -28.183 1.00 88.06 92 ARG A C 1
ATOM 731 O O . ARG A 1 92 ? 16.544 4.735 -28.566 1.00 88.06 92 ARG A O 1
ATOM 738 N N . ILE A 1 93 ? 18.582 5.034 -27.648 1.00 88.69 93 ILE A N 1
ATOM 739 C CA . ILE A 1 93 ? 18.856 3.617 -27.368 1.00 88.69 93 ILE A CA 1
ATOM 740 C C . ILE A 1 93 ? 17.887 3.083 -26.308 1.00 88.69 93 ILE A C 1
ATOM 742 O O . ILE A 1 93 ? 17.259 2.051 -26.537 1.00 88.69 93 ILE A O 1
ATOM 746 N N . LEU A 1 94 ? 17.704 3.798 -25.194 1.00 89.12 94 LEU A N 1
ATOM 747 C CA . LEU A 1 94 ? 16.751 3.428 -24.141 1.00 89.12 94 LEU A CA 1
ATOM 748 C C . LEU A 1 94 ? 15.322 3.303 -24.674 1.00 89.12 94 LEU A C 1
ATOM 750 O O . LEU A 1 94 ? 14.644 2.315 -24.400 1.00 89.12 94 LEU A O 1
ATOM 754 N N . GLU A 1 95 ? 14.873 4.261 -25.484 1.00 89.94 95 GLU A N 1
ATOM 755 C CA . GLU A 1 95 ? 13.539 4.191 -26.080 1.00 89.94 95 GLU A CA 1
ATOM 756 C C . GLU A 1 95 ? 13.408 3.014 -27.053 1.00 89.94 95 GLU A C 1
ATOM 758 O O . GLU A 1 95 ? 12.369 2.355 -27.102 1.00 89.94 95 GLU A O 1
ATOM 763 N N . MET A 1 96 ? 14.452 2.719 -27.826 1.00 88.00 96 MET A N 1
ATOM 764 C CA . MET A 1 96 ? 14.447 1.554 -28.703 1.00 88.00 96 MET A CA 1
ATOM 765 C C . MET A 1 96 ? 14.319 0.259 -27.891 1.00 88.00 96 MET A C 1
ATOM 767 O O . MET A 1 96 ? 13.468 -0.571 -28.204 1.00 88.00 96 MET A O 1
ATOM 771 N N . ILE A 1 97 ? 15.093 0.121 -26.809 1.00 89.75 97 ILE A N 1
ATOM 772 C CA . ILE A 1 97 ? 14.993 -1.005 -25.867 1.00 89.75 97 ILE A CA 1
ATOM 773 C C . ILE A 1 97 ? 13.572 -1.106 -25.319 1.00 89.75 97 ILE A C 1
ATOM 775 O O . ILE A 1 97 ? 12.990 -2.190 -25.329 1.00 89.75 97 ILE A O 1
ATOM 779 N N . TYR A 1 98 ? 12.983 0.018 -24.904 1.00 89.44 98 TYR A N 1
ATOM 780 C CA . TYR A 1 98 ? 11.610 0.052 -24.412 1.00 89.44 98 TYR A CA 1
ATOM 781 C C . TYR A 1 98 ? 10.615 -0.475 -25.452 1.00 89.44 98 TYR A C 1
ATOM 783 O O . TYR A 1 98 ? 9.777 -1.312 -25.127 1.00 89.44 98 TYR A O 1
ATOM 791 N N . ARG A 1 99 ? 10.748 -0.079 -26.724 1.00 86.69 99 ARG A N 1
ATOM 792 C CA . ARG A 1 99 ? 9.878 -0.547 -27.818 1.00 86.69 99 ARG A CA 1
ATOM 793 C C . ARG A 1 99 ? 9.968 -2.051 -28.056 1.00 86.69 99 ARG A C 1
ATOM 795 O O . ARG A 1 99 ? 8.929 -2.681 -28.238 1.00 86.69 99 ARG A O 1
ATOM 802 N N . PHE A 1 100 ? 11.167 -2.631 -28.029 1.00 86.75 100 PHE A N 1
ATOM 803 C CA . PHE A 1 100 ? 11.306 -4.089 -28.106 1.00 86.75 100 PHE A CA 1
ATOM 804 C C . PHE A 1 100 ? 10.718 -4.778 -26.871 1.00 86.75 100 PHE A C 1
ATOM 806 O O . PHE A 1 100 ? 10.061 -5.807 -26.995 1.00 86.75 100 PHE A O 1
ATOM 813 N N . ALA A 1 101 ? 10.894 -4.186 -25.691 1.00 86.62 101 ALA A N 1
ATOM 814 C CA . ALA A 1 101 ? 10.418 -4.749 -24.434 1.00 86.62 101 ALA A CA 1
ATOM 815 C C . ALA A 1 101 ? 8.884 -4.662 -24.252 1.00 86.62 101 ALA A C 1
ATOM 817 O O . ALA A 1 101 ? 8.308 -5.445 -23.491 1.00 86.62 101 ALA A O 1
ATOM 818 N N . LEU A 1 102 ? 8.216 -3.751 -24.974 1.00 85.69 102 LEU A N 1
ATOM 819 C CA . LEU A 1 102 ? 6.755 -3.701 -25.113 1.00 85.69 102 LEU A CA 1
ATOM 820 C C . LEU A 1 102 ? 6.206 -4.849 -25.978 1.00 85.69 102 LEU A C 1
ATOM 822 O O . LEU A 1 102 ? 5.037 -5.206 -25.835 1.00 85.69 102 LEU A O 1
ATOM 826 N N . HIS A 1 103 ? 7.013 -5.429 -26.872 1.00 84.25 103 HIS A N 1
ATOM 827 C CA . HIS A 1 103 ? 6.561 -6.479 -27.781 1.00 84.25 103 HIS A CA 1
ATOM 828 C C . HIS A 1 103 ? 6.615 -7.868 -27.110 1.00 84.25 103 HIS A C 1
ATOM 830 O O . HIS A 1 103 ? 7.707 -8.330 -26.768 1.00 84.25 103 HIS A O 1
ATOM 836 N N . PRO A 1 104 ? 5.487 -8.596 -26.958 1.00 79.94 104 PRO A N 1
ATOM 837 C CA . PRO A 1 104 ? 5.445 -9.841 -26.179 1.00 79.94 104 PRO A CA 1
ATOM 838 C C . PRO A 1 104 ? 6.386 -10.950 -26.670 1.00 79.94 104 PRO A C 1
ATOM 840 O O . PRO A 1 104 ? 6.852 -11.748 -25.864 1.00 79.94 104 PRO A O 1
ATOM 843 N N . LEU A 1 105 ? 6.672 -11.009 -27.978 1.00 81.75 105 LEU A N 1
ATOM 844 C CA . LEU A 1 105 ? 7.539 -12.047 -28.555 1.00 81.75 105 LEU A CA 1
ATOM 845 C C . LEU A 1 105 ? 9.028 -11.813 -28.277 1.00 81.75 105 LEU A C 1
ATOM 847 O O . LEU A 1 105 ? 9.780 -12.774 -28.189 1.00 81.75 105 LEU A O 1
ATOM 851 N N . TYR A 1 106 ? 9.446 -10.552 -28.142 1.00 83.88 106 TYR A N 1
ATOM 852 C CA . TYR A 1 106 ? 10.863 -10.165 -28.056 1.00 83.88 106 TYR A CA 1
ATOM 853 C C . TYR A 1 106 ? 11.278 -9.766 -26.640 1.00 83.88 106 TYR A C 1
ATOM 855 O O . TYR A 1 106 ? 12.454 -9.550 -26.358 1.00 83.88 106 TYR A O 1
ATOM 863 N N . GLN A 1 107 ? 10.304 -9.681 -25.735 1.00 82.19 107 GLN A N 1
ATOM 864 C CA . GLN A 1 107 ? 10.494 -9.254 -24.360 1.00 82.19 107 GLN A CA 1
ATOM 865 C C . GLN A 1 107 ? 11.582 -10.062 -23.634 1.00 82.19 107 GLN A C 1
ATOM 867 O O . GLN A 1 107 ? 12.431 -9.471 -22.974 1.00 82.19 107 GLN A O 1
ATOM 872 N N . ASN A 1 108 ? 11.592 -11.389 -23.787 1.00 80.88 108 ASN A N 1
ATOM 873 C CA . ASN A 1 108 ? 12.541 -12.269 -23.093 1.00 80.88 108 ASN A CA 1
ATOM 874 C C . ASN A 1 108 ? 13.987 -12.143 -23.601 1.00 80.88 108 ASN A C 1
ATOM 876 O O . ASN A 1 108 ? 14.912 -12.449 -22.857 1.00 80.88 108 ASN A O 1
ATOM 880 N N . ASP A 1 109 ? 14.186 -11.679 -24.837 1.00 79.50 109 ASP A N 1
ATOM 881 C CA . ASP A 1 109 ? 15.525 -11.547 -25.428 1.00 79.50 109 ASP A CA 1
ATOM 882 C C . ASP A 1 109 ? 16.205 -10.234 -25.024 1.00 79.50 109 ASP A C 1
ATOM 884 O O . ASP A 1 109 ? 17.431 -10.131 -24.995 1.00 79.50 109 ASP A O 1
ATOM 888 N N . VAL A 1 110 ? 15.406 -9.214 -24.700 1.00 81.81 110 VAL A N 1
ATOM 889 C CA . VAL A 1 110 ? 15.893 -7.890 -24.290 1.00 81.81 110 VAL A CA 1
ATOM 890 C C . VAL A 1 110 ? 15.978 -7.772 -22.772 1.00 81.81 110 VAL A C 1
ATOM 892 O O . VAL A 1 110 ? 16.900 -7.150 -22.237 1.00 81.81 110 VAL A O 1
ATOM 895 N N . ILE A 1 111 ? 15.015 -8.357 -22.064 1.00 84.12 111 ILE A N 1
ATOM 896 C CA . ILE A 1 111 ? 14.924 -8.265 -20.613 1.00 84.12 111 ILE A CA 1
ATOM 897 C C . ILE A 1 111 ? 15.707 -9.407 -19.980 1.00 84.12 111 ILE A C 1
ATOM 899 O O . ILE A 1 111 ? 15.317 -10.568 -20.036 1.00 84.12 111 ILE A O 1
ATOM 903 N N . SER A 1 112 ? 16.787 -9.041 -19.301 1.00 84.75 112 SER A N 1
ATOM 904 C CA . SER A 1 112 ? 17.567 -9.935 -18.450 1.00 84.75 112 SER A CA 1
ATOM 905 C C . SER A 1 112 ? 17.666 -9.366 -17.041 1.00 84.75 112 SER A C 1
ATOM 907 O O . SER A 1 112 ? 17.504 -8.161 -16.836 1.00 84.75 112 SER A O 1
ATOM 909 N N . ASP A 1 113 ? 18.003 -10.212 -16.069 1.00 85.19 113 ASP A N 1
ATOM 910 C CA . ASP A 1 113 ? 18.149 -9.780 -14.676 1.00 85.19 113 ASP A CA 1
ATOM 911 C C . ASP A 1 113 ? 19.162 -8.636 -14.527 1.00 85.19 113 ASP A C 1
ATOM 913 O O . ASP A 1 113 ? 18.929 -7.662 -13.809 1.00 85.19 113 ASP A O 1
ATOM 917 N N . LYS A 1 114 ? 20.264 -8.721 -15.281 1.00 85.81 114 LYS A N 1
ATOM 918 C CA . LYS A 1 114 ? 21.300 -7.685 -15.330 1.00 85.81 114 LYS A CA 1
ATOM 919 C C . LYS A 1 114 ? 20.781 -6.377 -15.930 1.00 85.81 114 LYS A C 1
ATOM 921 O O . LYS A 1 114 ? 21.135 -5.306 -15.458 1.00 85.81 114 LYS A O 1
ATOM 926 N N . MET A 1 115 ? 19.921 -6.456 -16.944 1.00 86.62 115 MET A N 1
ATOM 927 C CA . MET A 1 115 ? 19.327 -5.271 -17.559 1.00 86.62 115 MET A CA 1
ATOM 928 C C . MET A 1 115 ? 18.411 -4.535 -16.574 1.00 86.62 115 MET A C 1
ATOM 930 O O . MET A 1 115 ? 18.494 -3.314 -16.487 1.00 86.62 115 MET A O 1
ATOM 934 N N . PHE A 1 116 ? 17.617 -5.241 -15.764 1.00 87.81 116 PHE A N 1
ATOM 935 C CA . PHE A 1 116 ? 16.835 -4.590 -14.707 1.00 87.81 116 PHE A CA 1
ATOM 936 C C . PHE A 1 116 ? 17.717 -3.919 -13.651 1.00 87.81 116 PHE A C 1
ATOM 938 O O . PHE A 1 116 ? 17.412 -2.806 -13.224 1.00 87.81 116 PHE A O 1
ATOM 945 N N . GLU A 1 117 ? 18.813 -4.563 -13.251 1.00 87.75 117 GLU A N 1
ATOM 946 C CA . GLU A 1 117 ? 19.793 -3.966 -12.341 1.00 87.75 117 GLU A CA 1
ATOM 947 C C . GLU A 1 117 ? 20.397 -2.679 -12.927 1.00 87.75 117 GLU A C 1
ATOM 949 O O . GLU A 1 117 ? 20.436 -1.647 -12.252 1.00 87.75 117 GLU A O 1
ATOM 954 N N . ASP A 1 118 ? 20.838 -2.722 -14.184 1.00 87.25 118 ASP A N 1
ATOM 955 C CA . ASP A 1 118 ? 21.448 -1.577 -14.860 1.00 87.25 118 ASP A CA 1
ATOM 956 C C . ASP A 1 118 ? 20.435 -0.432 -15.030 1.00 87.25 118 ASP A C 1
ATOM 958 O O . ASP A 1 118 ? 20.745 0.717 -14.718 1.00 87.25 118 ASP A O 1
ATOM 962 N N . ILE A 1 119 ? 19.190 -0.734 -15.418 1.00 88.69 119 ILE A N 1
ATOM 963 C CA . ILE A 1 119 ? 18.110 0.258 -15.523 1.00 88.69 119 ILE A CA 1
ATOM 964 C C . ILE A 1 119 ? 17.785 0.883 -14.159 1.00 88.69 119 ILE A C 1
ATOM 966 O O . ILE A 1 119 ? 17.597 2.095 -14.079 1.00 88.69 119 ILE A O 1
ATOM 970 N N . LEU A 1 120 ? 17.766 0.112 -13.067 1.00 87.94 120 LEU A N 1
ATOM 971 C CA . LEU A 1 120 ? 17.536 0.672 -11.728 1.00 87.94 120 LEU A CA 1
ATOM 972 C C . LEU A 1 120 ? 18.653 1.632 -11.301 1.00 87.94 120 LEU A C 1
ATOM 974 O O . LEU A 1 120 ? 18.367 2.667 -10.695 1.00 87.94 120 LEU A O 1
ATOM 978 N N . LYS A 1 121 ? 19.912 1.345 -11.651 1.00 87.94 121 LYS A N 1
ATOM 979 C CA . LYS A 1 121 ? 21.037 2.263 -11.396 1.00 87.94 121 LYS A CA 1
ATOM 980 C C . LYS A 1 121 ? 20.893 3.572 -12.174 1.00 87.94 121 LYS A C 1
ATOM 982 O O . LYS A 1 121 ? 21.229 4.627 -11.636 1.00 87.94 121 LYS A O 1
ATOM 987 N N . LEU A 1 122 ? 20.345 3.520 -13.391 1.00 88.12 122 LEU A N 1
ATOM 988 C CA . LEU A 1 122 ? 20.141 4.701 -14.237 1.00 88.12 122 LEU A CA 1
ATOM 989 C C . LEU A 1 122 ? 19.144 5.717 -13.656 1.00 88.12 122 LEU A C 1
ATOM 991 O O . LEU A 1 122 ? 19.143 6.866 -14.073 1.00 88.12 122 LEU A O 1
ATOM 995 N N . ILE A 1 123 ? 18.331 5.361 -12.660 1.00 87.06 123 ILE A N 1
ATOM 996 C CA . ILE A 1 123 ? 17.441 6.327 -11.986 1.00 87.06 123 ILE A CA 1
ATOM 997 C C . ILE A 1 123 ? 18.239 7.410 -11.251 1.00 87.06 123 ILE A C 1
ATOM 999 O O . ILE A 1 123 ? 17.818 8.568 -11.194 1.00 87.06 123 ILE A O 1
ATOM 1003 N N . ASN A 1 124 ? 19.387 7.035 -10.682 1.00 84.88 124 ASN A N 1
ATOM 1004 C CA . ASN A 1 124 ? 20.234 7.925 -9.889 1.00 84.88 124 ASN A CA 1
ATOM 1005 C C . ASN A 1 124 ? 21.204 8.757 -10.741 1.00 84.88 124 ASN A C 1
ATOM 1007 O O . ASN A 1 124 ? 22.035 9.467 -10.177 1.00 84.88 124 ASN A O 1
ATOM 1011 N N . THR A 1 125 ? 21.132 8.689 -12.074 1.00 83.69 125 THR A N 1
ATOM 1012 C CA . THR A 1 125 ? 21.969 9.535 -12.936 1.00 83.69 125 THR A CA 1
ATOM 1013 C C . THR A 1 125 ? 21.614 11.009 -12.781 1.00 83.69 125 THR A C 1
ATOM 1015 O O . THR A 1 125 ? 20.460 11.353 -12.526 1.00 83.69 125 THR A O 1
ATOM 1018 N N . GLU A 1 126 ? 22.590 11.883 -13.023 1.00 74.62 126 GLU A N 1
ATOM 1019 C CA . GLU A 1 126 ? 22.403 13.341 -12.996 1.00 74.62 126 GLU A CA 1
ATOM 1020 C C . GLU A 1 126 ? 21.433 13.840 -14.083 1.00 74.62 126 GLU A C 1
ATOM 1022 O O . GLU A 1 126 ? 20.760 14.850 -13.891 1.00 74.62 126 GLU A O 1
ATOM 1027 N N . SER A 1 127 ? 21.309 13.112 -15.199 1.00 84.44 127 SER A N 1
ATOM 1028 C CA . SER A 1 127 ? 20.369 13.432 -16.277 1.00 84.44 127 SER A CA 1
ATOM 1029 C C . SER A 1 127 ? 18.919 13.128 -15.873 1.00 84.44 127 SER A C 1
ATOM 1031 O O . SER A 1 127 ? 18.508 11.972 -15.716 1.00 84.44 127 SER A O 1
ATOM 1033 N N . ASP A 1 128 ? 18.116 14.187 -15.750 1.00 86.12 128 ASP A N 1
ATOM 1034 C CA . ASP A 1 128 ? 16.669 14.094 -15.541 1.00 86.12 128 ASP A CA 1
ATOM 1035 C C . ASP A 1 128 ? 15.922 13.444 -16.730 1.00 86.12 128 ASP A C 1
ATOM 1037 O O . ASP A 1 128 ? 15.013 12.644 -16.479 1.00 86.12 128 ASP A O 1
ATOM 1041 N N . PRO A 1 129 ? 16.263 13.715 -18.011 1.00 87.81 129 PRO A N 1
ATOM 1042 C CA . PRO A 1 129 ? 15.651 13.035 -19.156 1.00 87.81 129 PRO A CA 1
ATOM 1043 C C . PRO A 1 129 ? 15.816 11.511 -19.131 1.00 87.81 129 PRO A C 1
ATOM 1045 O O . PRO A 1 129 ? 14.840 10.789 -19.352 1.00 87.81 129 PRO A O 1
ATOM 1048 N N . ILE A 1 130 ? 17.021 11.018 -18.822 1.00 88.06 130 ILE A N 1
ATOM 1049 C CA . ILE A 1 130 ? 17.307 9.576 -18.753 1.00 88.06 130 ILE A CA 1
ATOM 1050 C C . ILE A 1 130 ? 16.496 8.940 -17.630 1.00 88.06 130 ILE A C 1
ATOM 1052 O O . ILE A 1 130 ? 15.780 7.964 -17.862 1.00 88.06 130 ILE A O 1
ATOM 1056 N N . ALA A 1 131 ? 16.532 9.536 -16.438 1.00 89.00 131 ALA A N 1
ATOM 1057 C CA . ALA A 1 131 ? 15.763 9.050 -15.299 1.00 89.00 131 ALA A CA 1
ATOM 1058 C C . ALA A 1 131 ? 14.245 9.049 -15.578 1.00 89.00 131 ALA A C 1
ATOM 1060 O O . ALA A 1 131 ? 13.536 8.156 -15.116 1.00 89.00 131 ALA A O 1
ATOM 1061 N N . THR A 1 132 ? 13.742 10.012 -16.362 1.00 91.12 132 THR A N 1
ATOM 1062 C CA . THR A 1 132 ? 12.316 10.099 -16.723 1.00 91.12 132 THR A CA 1
ATOM 1063 C C . THR A 1 132 ? 11.908 8.939 -17.629 1.00 91.12 132 THR A C 1
ATOM 1065 O O . THR A 1 132 ? 10.926 8.259 -17.334 1.00 91.12 132 THR A O 1
ATOM 1068 N N . MET A 1 133 ? 12.685 8.673 -18.685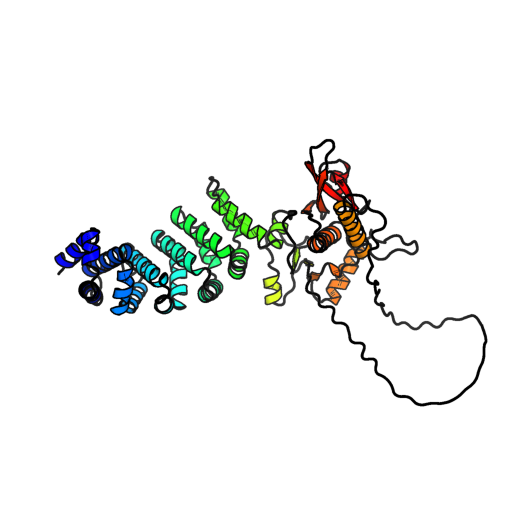 1.00 89.06 133 MET A N 1
ATOM 1069 C CA . MET A 1 133 ? 12.460 7.535 -19.587 1.00 89.06 133 MET A CA 1
ATOM 1070 C C . MET A 1 133 ? 12.535 6.208 -18.826 1.00 89.06 133 MET A C 1
ATOM 1072 O O . MET A 1 133 ? 11.684 5.339 -18.982 1.00 89.06 133 MET A O 1
ATOM 1076 N N . VAL A 1 134 ? 13.521 6.066 -17.941 1.00 91.44 134 VAL A N 1
ATOM 1077 C CA . VAL A 1 134 ? 13.679 4.873 -17.106 1.00 91.44 134 VAL A CA 1
ATOM 1078 C C . VAL A 1 134 ? 12.473 4.663 -16.185 1.00 91.44 134 VAL A C 1
ATOM 1080 O O . VAL A 1 134 ? 11.959 3.549 -16.103 1.00 91.44 134 VAL A O 1
ATOM 1083 N N . ALA A 1 135 ? 11.976 5.707 -15.518 1.00 90.75 135 ALA A N 1
ATOM 1084 C CA . ALA A 1 135 ? 10.787 5.599 -14.670 1.00 90.75 135 ALA A CA 1
ATOM 1085 C C . ALA A 1 135 ? 9.538 5.170 -15.470 1.00 90.75 135 ALA A C 1
ATOM 1087 O O . ALA A 1 135 ? 8.739 4.361 -14.988 1.00 90.75 135 ALA A O 1
ATOM 1088 N N . GLU A 1 136 ? 9.391 5.652 -16.708 1.00 90.56 136 GLU A N 1
ATOM 1089 C CA . GLU A 1 136 ? 8.331 5.220 -17.627 1.00 90.56 136 GLU A CA 1
ATOM 1090 C C . GLU A 1 136 ? 8.481 3.739 -18.011 1.00 90.56 136 GLU A C 1
ATOM 1092 O O . GLU A 1 136 ? 7.531 2.964 -17.867 1.00 90.56 136 GLU A O 1
ATOM 1097 N N . MET A 1 137 ? 9.687 3.313 -18.400 1.00 90.31 137 MET A N 1
ATOM 1098 C CA . MET A 1 137 ? 9.989 1.912 -18.713 1.00 90.31 137 MET A CA 1
ATOM 1099 C C . MET A 1 137 ? 9.644 0.987 -17.544 1.00 90.31 137 MET A C 1
ATOM 1101 O O . MET A 1 137 ? 8.961 -0.021 -17.721 1.00 90.31 137 MET A O 1
ATOM 1105 N N . LEU A 1 138 ? 10.077 1.338 -16.334 1.00 90.44 138 LEU A N 1
ATOM 1106 C CA . LEU A 1 138 ? 9.838 0.536 -15.136 1.00 90.44 138 LEU A CA 1
ATOM 1107 C C . LEU A 1 138 ? 8.353 0.455 -14.774 1.00 90.44 138 LEU A C 1
ATOM 1109 O O . LEU A 1 138 ? 7.904 -0.589 -14.302 1.00 90.44 138 LEU A O 1
ATOM 1113 N N . SER A 1 139 ? 7.574 1.503 -15.059 1.00 89.81 139 SER A N 1
ATOM 1114 C CA . SER A 1 139 ? 6.121 1.514 -14.823 1.00 89.81 139 SER A CA 1
ATOM 1115 C C . SER A 1 139 ? 5.390 0.426 -15.614 1.00 89.81 139 SER A C 1
ATOM 1117 O O . SER A 1 139 ? 4.377 -0.094 -15.149 1.00 89.81 139 SER A O 1
ATOM 1119 N N . TYR A 1 140 ? 5.919 0.023 -16.772 1.00 88.00 140 TYR A N 1
ATOM 1120 C CA . TYR A 1 140 ? 5.371 -1.093 -17.547 1.00 88.00 140 TYR A CA 1
ATOM 1121 C C . TYR A 1 140 ? 5.655 -2.464 -16.907 1.00 88.00 140 TYR A C 1
ATOM 1123 O O . TYR A 1 140 ? 4.827 -3.373 -16.985 1.00 88.00 140 TYR A O 1
ATOM 1131 N N . PHE A 1 141 ? 6.795 -2.623 -16.228 1.00 87.56 141 PHE A N 1
ATOM 1132 C CA . PHE A 1 141 ? 7.232 -3.910 -15.670 1.00 87.56 141 PHE A CA 1
ATOM 1133 C C . PHE A 1 141 ? 6.727 -4.206 -14.262 1.00 87.56 141 PHE A C 1
ATOM 1135 O O . PHE A 1 141 ? 7.011 -5.284 -13.748 1.00 87.56 141 PHE A O 1
ATOM 1142 N N . VAL A 1 142 ? 5.938 -3.317 -13.657 1.00 86.75 142 VAL A N 1
ATOM 1143 C CA . VAL A 1 142 ? 5.420 -3.465 -12.284 1.00 86.75 142 VAL A CA 1
ATOM 1144 C C . VAL A 1 142 ? 4.732 -4.816 -12.039 1.00 86.75 142 VAL A C 1
ATOM 1146 O O . VAL A 1 142 ? 4.862 -5.374 -10.958 1.00 86.75 142 VAL A O 1
ATOM 1149 N N . ASN A 1 143 ? 4.053 -5.381 -13.043 1.00 84.69 143 ASN A N 1
ATOM 1150 C CA . ASN A 1 143 ? 3.355 -6.669 -12.918 1.00 84.69 143 ASN A CA 1
ATOM 1151 C C . ASN A 1 143 ? 4.237 -7.899 -13.223 1.00 84.69 143 ASN A C 1
ATOM 1153 O O . ASN A 1 143 ? 3.759 -9.034 -13.168 1.00 84.69 143 ASN A O 1
ATOM 1157 N N . ASN A 1 144 ? 5.509 -7.708 -13.583 1.00 86.81 144 ASN A N 1
ATOM 1158 C CA . ASN A 1 144 ? 6.427 -8.798 -13.894 1.00 86.81 144 ASN A CA 1
ATOM 1159 C C . ASN A 1 144 ? 7.084 -9.332 -12.609 1.00 86.81 144 ASN A C 1
ATOM 1161 O O . ASN A 1 144 ? 7.804 -8.618 -11.915 1.00 86.81 144 ASN A O 1
ATOM 1165 N N . LYS A 1 145 ? 6.893 -10.626 -12.322 1.00 87.69 145 LYS A N 1
ATOM 1166 C CA . LYS A 1 145 ? 7.435 -11.281 -11.119 1.00 87.69 145 LYS A CA 1
ATOM 1167 C C . LYS A 1 145 ? 8.962 -11.222 -11.024 1.00 87.69 145 LYS A C 1
ATOM 1169 O O . LYS A 1 145 ? 9.480 -11.068 -9.924 1.00 87.69 145 LYS A O 1
ATOM 1174 N N . GLN A 1 146 ? 9.669 -11.339 -12.152 1.00 87.00 146 GLN A N 1
ATOM 1175 C CA . GLN A 1 146 ? 11.135 -11.254 -12.169 1.00 87.00 146 GLN A CA 1
ATOM 1176 C C . GLN A 1 146 ? 11.602 -9.847 -11.798 1.00 87.00 146 GLN A C 1
ATOM 1178 O O . GLN A 1 146 ? 12.501 -9.682 -10.976 1.00 87.00 146 GLN A O 1
ATOM 1183 N N . PHE A 1 147 ? 10.922 -8.831 -12.338 1.00 89.19 147 PHE A N 1
ATOM 1184 C CA . PHE A 1 147 ? 11.202 -7.440 -12.007 1.00 89.19 147 PHE A CA 1
ATOM 1185 C C . PHE A 1 147 ? 10.997 -7.158 -10.517 1.00 89.19 147 PHE A C 1
ATOM 1187 O O . PHE A 1 147 ? 11.894 -6.597 -9.897 1.00 89.19 147 PHE A O 1
ATOM 1194 N N . ILE A 1 148 ? 9.873 -7.585 -9.928 1.00 88.44 148 ILE A N 1
ATOM 1195 C CA . ILE A 1 148 ? 9.588 -7.381 -8.496 1.00 88.44 148 ILE A CA 1
ATOM 1196 C C . ILE A 1 148 ? 10.707 -7.981 -7.632 1.00 88.44 148 ILE A C 1
ATOM 1198 O O . ILE A 1 148 ? 11.217 -7.323 -6.730 1.00 88.44 148 ILE A O 1
ATOM 1202 N N . LEU A 1 149 ? 11.151 -9.201 -7.948 1.00 88.50 149 LEU A N 1
ATOM 1203 C CA . LEU A 1 149 ? 12.195 -9.900 -7.192 1.00 88.50 149 LEU A CA 1
ATOM 1204 C C . LEU A 1 149 ? 13.529 -9.133 -7.222 1.00 88.50 149 LEU A C 1
ATOM 1206 O O . LEU A 1 149 ? 14.172 -8.947 -6.186 1.00 88.50 149 LEU A O 1
ATOM 1210 N N . ILE A 1 150 ? 13.924 -8.636 -8.395 1.00 88.06 150 ILE A N 1
ATOM 1211 C CA . ILE A 1 150 ? 15.138 -7.827 -8.569 1.00 88.06 150 ILE A CA 1
ATOM 1212 C C . ILE A 1 150 ? 14.980 -6.466 -7.888 1.00 88.06 150 ILE A C 1
ATOM 1214 O O . ILE A 1 150 ? 15.872 -6.037 -7.158 1.00 88.06 150 ILE A O 1
ATOM 1218 N N . PHE A 1 151 ? 13.838 -5.808 -8.065 1.00 90.31 151 PHE A N 1
ATOM 1219 C CA . PHE A 1 151 ? 13.539 -4.519 -7.454 1.00 90.31 151 PHE A CA 1
ATOM 1220 C C . PHE A 1 151 ? 13.663 -4.579 -5.929 1.00 90.31 151 PHE A C 1
ATOM 1222 O O . PHE A 1 151 ? 14.343 -3.739 -5.339 1.00 90.31 151 PHE A O 1
ATOM 1229 N N . THR A 1 152 ? 13.085 -5.599 -5.293 1.00 88.06 152 THR A N 1
ATOM 1230 C CA . THR A 1 152 ? 13.214 -5.833 -3.849 1.00 88.06 152 THR A CA 1
ATOM 1231 C C . THR A 1 152 ? 14.662 -6.134 -3.459 1.00 88.06 152 THR A C 1
ATOM 1233 O O . THR A 1 152 ? 15.186 -5.534 -2.523 1.00 88.06 152 THR A O 1
ATOM 1236 N N . LYS A 1 153 ? 15.361 -7.000 -4.206 1.00 88.62 153 LYS A N 1
ATOM 1237 C CA . LYS A 1 153 ? 16.758 -7.375 -3.918 1.00 88.62 153 LYS A CA 1
ATOM 1238 C C . LYS A 1 153 ? 17.719 -6.181 -3.931 1.00 88.62 153 LYS A C 1
ATOM 1240 O O . LYS A 1 153 ? 18.636 -6.137 -3.115 1.00 88.62 153 LYS A O 1
ATOM 1245 N N . PHE A 1 154 ? 17.527 -5.233 -4.846 1.00 86.25 154 PHE A N 1
ATOM 1246 C CA . PHE A 1 154 ? 18.381 -4.048 -4.987 1.00 86.25 154 PHE A CA 1
ATOM 1247 C C . PHE A 1 154 ? 17.884 -2.831 -4.190 1.00 86.25 154 PHE A C 1
ATOM 1249 O O . PHE A 1 154 ? 18.436 -1.741 -4.336 1.00 86.25 154 PHE A O 1
ATOM 1256 N N . GLY A 1 155 ? 16.852 -2.983 -3.351 1.00 86.81 155 GLY A N 1
ATOM 1257 C CA . GLY A 1 155 ? 16.299 -1.872 -2.574 1.00 86.81 155 GLY A CA 1
ATOM 1258 C C . GLY A 1 155 ? 15.720 -0.763 -3.458 1.00 86.81 155 GLY A C 1
ATOM 1259 O O . GLY A 1 155 ? 15.842 0.419 -3.130 1.00 86.81 155 GLY A O 1
ATOM 1260 N N . GLY A 1 156 ? 15.099 -1.120 -4.585 1.00 89.31 156 GLY A N 1
ATOM 1261 C CA . GLY A 1 156 ? 14.597 -0.183 -5.594 1.00 89.31 156 GLY A CA 1
ATOM 1262 C C . GLY A 1 156 ? 13.623 0.861 -5.041 1.00 89.31 156 GLY A C 1
ATOM 1263 O O . GLY A 1 156 ? 13.612 2.002 -5.503 1.00 89.31 156 GLY A O 1
ATOM 1264 N N . ALA A 1 157 ? 12.859 0.521 -4.000 1.00 89.88 157 ALA A N 1
ATOM 1265 C CA . ALA A 1 157 ? 11.969 1.462 -3.322 1.00 89.88 157 ALA A CA 1
ATOM 1266 C C . ALA A 1 157 ? 12.747 2.628 -2.688 1.00 89.88 157 ALA A C 1
ATOM 1268 O O . ALA A 1 157 ? 12.345 3.783 -2.830 1.00 89.88 157 ALA A O 1
ATOM 1269 N N . SER A 1 158 ? 13.896 2.347 -2.066 1.00 90.31 158 SER A N 1
ATOM 1270 C CA . SER A 1 158 ? 14.773 3.375 -1.494 1.00 90.31 158 SER A CA 1
ATOM 1271 C C . SER A 1 158 ? 15.352 4.296 -2.568 1.00 90.31 158 SER A C 1
ATOM 1273 O O . SER A 1 158 ? 15.364 5.512 -2.387 1.00 90.31 158 SER A O 1
ATOM 1275 N N . ILE A 1 159 ? 15.746 3.730 -3.715 1.00 90.06 159 ILE A N 1
ATOM 1276 C CA . ILE A 1 159 ? 16.280 4.463 -4.869 1.00 90.06 159 ILE A CA 1
ATOM 1277 C C . ILE A 1 159 ? 15.219 5.426 -5.411 1.00 90.06 159 ILE A C 1
ATOM 1279 O O . ILE A 1 159 ? 15.478 6.621 -5.558 1.00 90.06 159 ILE A O 1
ATOM 1283 N N . MET A 1 160 ? 14.000 4.929 -5.633 1.00 90.81 160 MET A N 1
ATOM 1284 C CA . MET A 1 160 ? 12.880 5.733 -6.127 1.00 90.81 160 MET A CA 1
ATOM 1285 C C . MET A 1 160 ? 12.516 6.867 -5.163 1.00 90.81 160 MET A C 1
ATOM 1287 O O . MET A 1 160 ? 12.349 8.008 -5.592 1.00 90.81 160 MET A O 1
ATOM 1291 N N . ILE A 1 161 ? 12.422 6.581 -3.859 1.00 89.50 161 ILE A N 1
ATOM 1292 C CA . ILE A 1 161 ? 12.099 7.591 -2.839 1.00 89.50 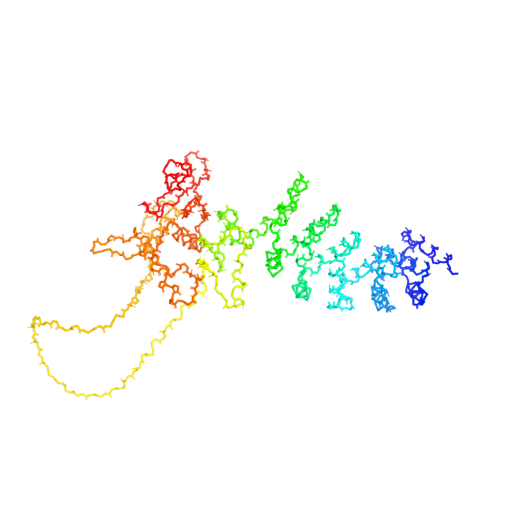161 ILE A CA 1
ATOM 1293 C C . ILE A 1 161 ? 13.218 8.632 -2.727 1.00 89.50 161 ILE A C 1
ATOM 1295 O O . ILE A 1 161 ? 12.940 9.831 -2.671 1.00 89.50 161 ILE A O 1
ATOM 1299 N N . HIS A 1 162 ? 14.480 8.202 -2.725 1.00 89.25 162 HIS A N 1
ATOM 1300 C CA . HIS A 1 162 ? 15.622 9.108 -2.676 1.00 89.25 162 HIS A CA 1
ATOM 1301 C C . HIS A 1 162 ? 15.624 10.052 -3.882 1.00 89.25 162 HIS A C 1
ATOM 1303 O O . HIS A 1 162 ? 15.679 11.273 -3.710 1.00 89.25 162 HIS A O 1
ATOM 1309 N N . ARG A 1 163 ? 15.472 9.512 -5.099 1.00 88.12 163 ARG A N 1
ATOM 1310 C CA . ARG A 1 163 ? 15.426 10.325 -6.319 1.00 88.12 163 ARG A CA 1
ATOM 1311 C C . ARG A 1 163 ? 14.223 11.265 -6.327 1.00 88.12 163 ARG A C 1
ATOM 1313 O O . ARG A 1 163 ? 14.382 12.429 -6.690 1.00 88.12 163 ARG A O 1
ATOM 1320 N N . LEU A 1 164 ? 13.056 10.819 -5.856 1.00 87.81 164 LEU A N 1
ATOM 1321 C CA . LEU A 1 164 ? 11.857 11.655 -5.726 1.00 87.81 164 LEU A CA 1
ATOM 1322 C C . LEU A 1 164 ? 12.107 12.905 -4.867 1.00 87.81 164 LEU A C 1
ATOM 1324 O O . LEU A 1 164 ? 11.639 13.988 -5.217 1.00 87.81 164 LEU A O 1
ATOM 1328 N N . LEU A 1 165 ? 12.847 12.760 -3.763 1.00 85.75 165 LEU A N 1
ATOM 1329 C CA . LEU A 1 165 ? 13.157 13.858 -2.842 1.00 85.75 165 LEU A CA 1
ATOM 1330 C C . LEU A 1 165 ? 14.250 14.803 -3.361 1.00 85.75 165 LEU A C 1
ATOM 1332 O O . LEU A 1 165 ? 14.241 15.976 -2.995 1.00 85.75 165 LEU A O 1
ATOM 1336 N N . MET A 1 166 ? 15.172 14.311 -4.192 1.00 84.88 166 MET A N 1
ATOM 1337 C CA . MET A 1 166 ? 16.283 15.102 -4.748 1.00 84.88 166 MET A CA 1
ATOM 1338 C C . MET A 1 166 ? 15.931 15.822 -6.058 1.00 84.88 166 MET A C 1
ATOM 1340 O O . MET A 1 166 ? 16.661 16.705 -6.498 1.00 84.88 166 MET A O 1
ATOM 1344 N N . THR A 1 167 ? 14.829 15.445 -6.706 1.00 83.44 167 THR A N 1
ATOM 1345 C CA . THR A 1 167 ? 14.487 15.926 -8.049 1.00 83.44 167 THR A CA 1
ATOM 1346 C C . THR A 1 167 ? 13.851 17.321 -8.044 1.00 83.44 167 THR A C 1
ATOM 1348 O O . THR A 1 167 ? 12.817 17.554 -7.404 1.00 83.44 167 THR A O 1
ATOM 1351 N N . ASN A 1 168 ? 14.395 18.213 -8.879 1.00 80.25 168 ASN A N 1
ATOM 1352 C CA . ASN A 1 168 ? 13.827 19.538 -9.162 1.00 80.25 168 ASN A CA 1
ATOM 1353 C C . ASN A 1 168 ? 12.866 19.543 -10.368 1.00 80.25 168 ASN A C 1
ATOM 1355 O O . ASN A 1 168 ? 11.973 20.387 -10.430 1.00 80.25 168 ASN A O 1
ATOM 1359 N N . SER A 1 169 ? 13.005 18.594 -11.300 1.00 83.19 169 SER A N 1
ATOM 1360 C CA . SER A 1 169 ? 12.144 18.470 -12.482 1.00 83.19 169 SER A CA 1
ATOM 1361 C C . SER A 1 169 ? 10.731 17.977 -12.147 1.00 83.19 169 SER A C 1
ATOM 1363 O O . SER A 1 169 ? 10.535 16.937 -11.512 1.00 83.19 169 SER A O 1
ATOM 1365 N N . SER A 1 170 ? 9.718 18.703 -12.627 1.00 85.81 170 SER A N 1
ATOM 1366 C CA . SER A 1 170 ? 8.308 18.316 -12.493 1.00 85.81 170 SER A CA 1
ATOM 1367 C C . SER A 1 170 ? 7.981 17.032 -13.263 1.00 85.81 170 SER A C 1
ATOM 1369 O O . SER A 1 170 ? 7.218 16.201 -12.771 1.00 85.81 170 SER A O 1
ATOM 1371 N N . ASN A 1 171 ? 8.593 16.836 -14.434 1.00 86.06 171 ASN A N 1
ATOM 1372 C CA . ASN A 1 171 ? 8.349 15.676 -15.292 1.00 86.06 171 ASN A CA 1
ATOM 1373 C C . ASN A 1 171 ? 8.844 14.382 -14.643 1.00 86.06 171 ASN A C 1
ATOM 1375 O O . ASN A 1 171 ? 8.072 13.434 -14.500 1.00 86.06 171 ASN A O 1
ATOM 1379 N N . LEU A 1 172 ? 10.098 14.369 -14.180 1.00 88.75 172 LEU A N 1
ATOM 1380 C CA . LEU A 1 172 ? 10.683 13.209 -13.507 1.00 88.75 172 LEU A CA 1
ATOM 1381 C C . LEU A 1 172 ? 9.912 12.873 -12.226 1.00 88.75 172 LEU A C 1
ATOM 1383 O O . LEU A 1 172 ? 9.559 11.719 -11.988 1.00 88.75 172 LEU A O 1
ATOM 1387 N N . ARG A 1 173 ? 9.567 13.893 -11.433 1.00 88.81 173 ARG A N 1
ATOM 1388 C CA . ARG A 1 173 ? 8.753 13.722 -10.228 1.00 88.81 173 ARG A CA 1
ATOM 1389 C C . ARG A 1 173 ? 7.408 13.062 -10.533 1.00 88.81 173 ARG A C 1
ATOM 1391 O O . ARG A 1 173 ? 7.033 12.117 -9.845 1.00 88.81 173 ARG A O 1
ATOM 1398 N N . ASN A 1 174 ? 6.693 13.531 -11.555 1.00 88.94 174 ASN A N 1
ATOM 1399 C CA . ASN A 1 174 ? 5.402 12.962 -11.942 1.00 88.94 174 ASN A CA 1
ATOM 1400 C C . ASN A 1 174 ? 5.531 11.511 -12.416 1.00 88.94 174 ASN A C 1
ATOM 1402 O O . ASN A 1 174 ? 4.690 10.691 -12.050 1.00 88.94 174 ASN A O 1
ATOM 1406 N N . MET A 1 175 ? 6.589 11.174 -13.158 1.00 89.38 175 MET A N 1
ATOM 1407 C CA . MET A 1 175 ? 6.828 9.794 -13.596 1.00 89.38 175 MET A CA 1
ATOM 1408 C C . MET A 1 175 ? 7.179 8.864 -12.436 1.00 89.38 175 MET A C 1
ATOM 1410 O O . MET A 1 175 ? 6.618 7.775 -12.348 1.00 89.38 175 MET A O 1
ATOM 1414 N N . ILE A 1 176 ? 8.013 9.300 -11.487 1.00 91.19 176 ILE A N 1
ATOM 1415 C CA . ILE A 1 176 ? 8.301 8.507 -10.281 1.00 91.19 176 ILE A CA 1
ATOM 1416 C C . ILE A 1 176 ? 7.032 8.329 -9.436 1.00 91.19 176 ILE A C 1
ATOM 1418 O O . ILE A 1 176 ? 6.759 7.232 -8.952 1.00 91.19 176 ILE A O 1
ATOM 1422 N N . LEU A 1 177 ? 6.210 9.371 -9.278 1.00 90.62 177 LEU A N 1
ATOM 1423 C CA . LEU A 1 177 ? 4.933 9.249 -8.569 1.00 90.62 177 LEU A CA 1
ATOM 1424 C C . LEU A 1 177 ? 3.962 8.305 -9.294 1.00 90.62 177 LEU A C 1
ATOM 1426 O O . LEU A 1 177 ? 3.250 7.553 -8.632 1.00 90.62 177 LEU A O 1
ATOM 1430 N N . LEU A 1 178 ? 3.933 8.306 -10.629 1.00 90.69 178 LEU A N 1
ATOM 1431 C CA . LEU A 1 178 ? 3.120 7.372 -11.411 1.00 90.69 178 LEU A CA 1
ATOM 1432 C C . LEU A 1 178 ? 3.610 5.927 -11.244 1.00 90.69 178 LEU A C 1
ATOM 1434 O O . LEU A 1 178 ? 2.792 5.027 -11.030 1.00 90.69 178 LEU A O 1
ATOM 1438 N N . PHE A 1 179 ? 4.927 5.714 -11.262 1.00 92.62 179 PHE A N 1
ATOM 1439 C CA . PHE A 1 179 ? 5.542 4.423 -10.959 1.00 92.62 179 PHE A CA 1
ATOM 1440 C C . PHE A 1 179 ? 5.151 3.936 -9.560 1.00 92.62 179 PHE A C 1
ATOM 1442 O O . PHE A 1 179 ? 4.686 2.812 -9.395 1.00 92.62 179 PHE A O 1
ATOM 1449 N N . ILE A 1 180 ? 5.271 4.794 -8.543 1.00 91.62 180 ILE A N 1
ATOM 1450 C CA . ILE A 1 180 ? 4.866 4.456 -7.173 1.00 91.62 180 ILE A CA 1
ATOM 1451 C C . ILE A 1 180 ? 3.374 4.123 -7.143 1.00 91.62 180 ILE A C 1
ATOM 1453 O O . ILE A 1 180 ? 2.989 3.075 -6.648 1.00 91.62 180 ILE A O 1
ATOM 1457 N N . HIS A 1 181 ? 2.516 4.969 -7.711 1.00 90.62 181 HIS A N 1
ATOM 1458 C CA . HIS A 1 181 ? 1.073 4.730 -7.727 1.00 90.62 181 HIS A CA 1
ATOM 1459 C C . HIS A 1 181 ? 0.707 3.383 -8.370 1.00 90.62 181 HIS A C 1
ATOM 1461 O O . HIS A 1 181 ? -0.174 2.688 -7.867 1.00 90.62 181 HIS A O 1
ATOM 1467 N N . THR A 1 182 ? 1.342 3.028 -9.489 1.00 89.94 182 THR A N 1
ATOM 1468 C CA . THR A 1 182 ? 1.095 1.751 -10.175 1.00 89.94 182 THR A CA 1
ATOM 1469 C C . THR A 1 182 ? 1.637 0.563 -9.384 1.00 89.94 182 THR A C 1
ATOM 1471 O O . THR A 1 182 ? 0.970 -0.467 -9.331 1.00 89.94 182 THR A O 1
ATOM 1474 N N . SER A 1 183 ? 2.773 0.714 -8.700 1.00 89.50 183 SER A N 1
ATOM 1475 C CA . SER A 1 183 ? 3.368 -0.344 -7.875 1.00 89.50 183 SER A CA 1
ATOM 1476 C C . SER A 1 183 ? 2.611 -0.637 -6.584 1.00 89.50 183 SER A C 1
ATOM 1478 O O . SER A 1 183 ? 2.615 -1.783 -6.148 1.00 89.50 183 SER A O 1
ATOM 1480 N N . LEU A 1 184 ? 1.869 0.328 -6.023 1.00 88.06 184 LEU A N 1
ATOM 1481 C CA . LEU A 1 184 ? 1.021 0.084 -4.844 1.00 88.06 184 LEU A CA 1
ATOM 1482 C C . LEU A 1 184 ? -0.129 -0.911 -5.096 1.00 88.06 184 LEU A C 1
ATOM 1484 O O . LEU A 1 184 ? -0.796 -1.308 -4.141 1.00 88.06 184 LEU A O 1
ATOM 1488 N N . ALA A 1 185 ? -0.403 -1.283 -6.352 1.00 86.31 185 ALA A N 1
ATOM 1489 C CA . ALA A 1 185 ? -1.379 -2.323 -6.674 1.00 86.31 185 ALA A CA 1
ATOM 1490 C C . ALA A 1 185 ? -0.890 -3.733 -6.297 1.00 86.31 185 ALA A C 1
ATOM 1492 O O . ALA A 1 185 ? -1.714 -4.625 -6.098 1.00 86.31 185 ALA A O 1
ATOM 1493 N N . GLU A 1 186 ? 0.426 -3.935 -6.201 1.00 87.06 186 GLU A N 1
ATOM 1494 C CA . GLU A 1 186 ? 1.039 -5.205 -5.824 1.00 87.06 186 GLU A CA 1
ATOM 1495 C C . GLU A 1 186 ? 1.507 -5.155 -4.356 1.00 87.06 186 GLU A C 1
ATOM 1497 O O . GLU A 1 186 ? 2.097 -4.173 -3.900 1.00 87.06 186 GLU A O 1
ATOM 1502 N N . GLU A 1 187 ? 1.187 -6.202 -3.588 1.00 83.75 187 GLU A N 1
ATOM 1503 C CA . GLU A 1 187 ? 1.362 -6.226 -2.129 1.00 83.75 187 GLU A CA 1
ATOM 1504 C C . GLU A 1 187 ? 2.838 -6.203 -1.702 1.00 83.75 187 GLU A C 1
ATOM 1506 O O . GLU A 1 187 ? 3.199 -5.471 -0.778 1.00 83.75 187 GLU A O 1
ATOM 1511 N N . THR A 1 188 ? 3.707 -6.949 -2.386 1.00 86.12 188 THR A N 1
ATOM 1512 C CA . THR A 1 188 ? 5.150 -7.022 -2.095 1.00 86.12 188 THR A CA 1
ATOM 1513 C C . THR A 1 188 ? 5.821 -5.657 -2.267 1.00 86.12 188 THR A C 1
ATOM 1515 O O . THR A 1 188 ? 6.533 -5.183 -1.381 1.00 86.12 188 THR A O 1
ATOM 1518 N N . MET A 1 189 ? 5.548 -4.988 -3.383 1.00 87.94 189 MET A N 1
ATOM 1519 C CA . MET A 1 189 ? 6.045 -3.662 -3.731 1.00 87.94 189 MET A CA 1
ATOM 1520 C C . MET A 1 189 ? 5.521 -2.612 -2.759 1.00 87.94 189 MET A C 1
ATOM 1522 O O . MET A 1 189 ? 6.294 -1.780 -2.283 1.00 87.94 189 MET A O 1
ATOM 1526 N N . LEU A 1 190 ? 4.228 -2.660 -2.418 1.00 87.12 190 LEU A N 1
ATOM 1527 C CA . LEU A 1 190 ? 3.647 -1.789 -1.400 1.00 87.12 190 LEU A CA 1
ATOM 1528 C C . LEU A 1 190 ? 4.398 -1.920 -0.071 1.00 87.12 190 LEU A C 1
ATOM 1530 O O . LEU A 1 190 ? 4.793 -0.903 0.500 1.00 87.12 190 LEU A O 1
ATOM 1534 N N . LEU A 1 191 ? 4.594 -3.144 0.425 1.00 83.94 191 LEU A N 1
ATOM 1535 C CA . LEU A 1 191 ? 5.288 -3.378 1.691 1.00 83.94 191 LEU A CA 1
ATOM 1536 C C . LEU A 1 191 ? 6.723 -2.851 1.642 1.00 83.94 191 LEU A C 1
ATOM 1538 O O . LEU A 1 191 ? 7.140 -2.165 2.572 1.00 83.94 191 LEU A O 1
ATOM 1542 N N . GLU A 1 192 ? 7.448 -3.077 0.548 1.00 86.62 192 GLU A N 1
ATOM 1543 C CA . GLU A 1 192 ? 8.788 -2.518 0.344 1.00 86.62 192 GLU A CA 1
ATOM 1544 C C . GLU A 1 192 ? 8.784 -0.983 0.377 1.00 86.62 192 GLU A C 1
ATOM 1546 O O . GLU A 1 192 ? 9.541 -0.369 1.129 1.00 86.62 192 GLU A O 1
ATOM 1551 N N . PHE A 1 193 ? 7.879 -0.327 -0.349 1.00 89.38 193 PHE A N 1
ATOM 1552 C CA . PHE A 1 193 ? 7.760 1.133 -0.305 1.00 89.38 193 PHE A CA 1
ATOM 1553 C C . PHE A 1 193 ? 7.426 1.663 1.092 1.00 89.38 193 PHE A C 1
ATOM 1555 O O . PHE A 1 193 ? 7.965 2.685 1.527 1.00 89.38 193 PHE A O 1
ATOM 1562 N N . LEU A 1 194 ? 6.547 0.976 1.816 1.00 86.00 194 LEU A N 1
ATOM 1563 C CA . LEU A 1 194 ? 6.193 1.343 3.180 1.00 86.00 194 LEU A CA 1
ATOM 1564 C C . LEU A 1 194 ? 7.371 1.155 4.154 1.00 86.00 194 LEU A C 1
ATOM 1566 O O . LEU A 1 194 ? 7.565 2.018 5.016 1.00 86.00 194 LEU A O 1
ATOM 1570 N N . ARG A 1 195 ? 8.183 0.099 3.986 1.00 83.06 195 ARG A N 1
ATOM 1571 C CA . ARG A 1 195 ? 9.419 -0.158 4.754 1.00 83.06 195 ARG A CA 1
ATOM 1572 C C . ARG A 1 195 ? 10.436 0.973 4.593 1.00 83.06 195 ARG A C 1
ATOM 1574 O O . ARG A 1 195 ? 11.045 1.378 5.578 1.00 83.06 195 ARG A O 1
ATOM 1581 N N . TYR A 1 196 ? 10.563 1.530 3.389 1.00 85.25 196 TYR A N 1
ATOM 1582 C CA . TYR A 1 196 ? 11.468 2.647 3.084 1.00 85.25 196 TYR A CA 1
ATOM 1583 C C . TYR A 1 196 ? 10.853 4.045 3.301 1.00 85.25 196 TYR A C 1
ATOM 1585 O O . TYR A 1 196 ? 11.287 5.019 2.693 1.00 85.25 196 TYR A O 1
ATOM 1593 N N . GLU A 1 197 ? 9.855 4.170 4.182 1.00 84.56 197 GLU A N 1
ATOM 1594 C CA . GLU A 1 197 ? 9.274 5.456 4.604 1.00 84.56 197 GLU A CA 1
ATOM 1595 C C . GLU A 1 197 ? 8.603 6.282 3.485 1.00 84.56 197 GLU A C 1
ATOM 1597 O O . GLU A 1 197 ? 8.648 7.519 3.483 1.00 84.56 197 GLU A O 1
ATOM 1602 N N . LEU A 1 198 ? 7.876 5.624 2.572 1.00 86.38 198 LEU A N 1
ATOM 1603 C CA . LEU A 1 198 ? 7.114 6.312 1.519 1.00 86.38 198 LEU A CA 1
ATOM 1604 C C . LEU A 1 198 ? 6.188 7.414 2.068 1.00 86.38 198 LEU A C 1
ATOM 1606 O O . LEU A 1 198 ? 6.136 8.518 1.530 1.00 86.38 198 LEU A O 1
ATOM 1610 N N . VAL A 1 199 ? 5.441 7.136 3.141 1.00 84.94 199 VAL A N 1
ATOM 1611 C CA . VAL A 1 199 ? 4.422 8.062 3.670 1.00 84.94 199 VAL A CA 1
ATOM 1612 C C . VAL A 1 199 ? 5.031 9.391 4.156 1.00 84.94 199 VAL A C 1
ATOM 1614 O O . VAL A 1 199 ? 4.536 10.443 3.739 1.00 84.94 199 VAL A O 1
ATOM 1617 N N . PRO A 1 200 ? 6.083 9.404 5.001 1.00 84.31 200 PRO A N 1
ATOM 1618 C CA . PRO A 1 200 ? 6.818 10.628 5.326 1.00 84.31 200 PRO A CA 1
ATOM 1619 C C . PRO A 1 200 ? 7.371 11.364 4.102 1.00 84.31 200 PRO A C 1
ATOM 1621 O O . PRO A 1 200 ? 7.203 12.581 4.008 1.00 84.31 200 PRO A O 1
ATOM 1624 N N . ALA A 1 201 ? 7.980 10.645 3.155 1.00 84.31 201 ALA A N 1
ATOM 1625 C CA . ALA A 1 201 ? 8.579 11.248 1.966 1.00 84.31 201 ALA A CA 1
ATOM 1626 C C . ALA A 1 201 ? 7.536 11.967 1.096 1.00 84.31 201 ALA A C 1
ATOM 1628 O O . ALA A 1 201 ? 7.725 13.121 0.712 1.00 84.31 201 ALA A O 1
ATOM 1629 N N . VAL A 1 202 ? 6.397 11.318 0.850 1.00 85.00 202 VAL A N 1
ATOM 1630 C CA . VAL A 1 202 ? 5.290 11.856 0.048 1.00 85.00 202 VAL A CA 1
ATOM 1631 C C . VAL A 1 202 ? 4.622 13.050 0.743 1.00 85.00 202 VAL A C 1
ATOM 1633 O O . VAL A 1 202 ? 4.272 14.018 0.071 1.00 85.00 202 VAL A O 1
ATOM 1636 N N . LYS A 1 203 ? 4.497 13.043 2.079 1.00 83.38 203 LYS A N 1
ATOM 1637 C CA . LYS A 1 203 ? 4.005 14.210 2.840 1.00 83.38 203 LYS A CA 1
ATOM 1638 C C . LYS A 1 203 ? 4.964 15.396 2.761 1.00 83.38 203 LYS A C 1
ATOM 1640 O O . LYS A 1 203 ? 4.537 16.487 2.405 1.00 83.38 203 LYS A O 1
ATOM 1645 N N . LYS A 1 204 ? 6.258 15.164 3.001 1.00 84.62 204 LYS A N 1
ATOM 1646 C CA . LYS A 1 204 ? 7.296 16.198 2.874 1.00 84.62 204 LYS A CA 1
ATOM 1647 C C . LYS A 1 204 ? 7.295 16.809 1.473 1.00 84.62 204 LYS A C 1
ATOM 1649 O O . LYS A 1 204 ? 7.428 18.017 1.322 1.00 84.62 204 LYS A O 1
ATOM 1654 N N . LEU A 1 205 ? 7.112 15.978 0.449 1.00 81.62 205 LEU A N 1
ATOM 1655 C CA . LEU A 1 205 ? 6.988 16.435 -0.927 1.00 81.62 205 LEU A CA 1
ATOM 1656 C C . LEU A 1 205 ? 5.728 17.291 -1.142 1.00 81.62 205 LEU A C 1
ATOM 1658 O O . LEU A 1 205 ? 5.810 18.322 -1.801 1.00 81.62 205 LEU A O 1
ATOM 1662 N N . ALA A 1 206 ? 4.582 16.897 -0.579 1.00 77.75 206 ALA A N 1
ATOM 1663 C CA . ALA A 1 206 ? 3.347 17.683 -0.639 1.00 77.75 206 ALA A CA 1
ATOM 1664 C C . ALA A 1 206 ? 3.540 19.093 -0.056 1.00 77.75 206 ALA A C 1
ATOM 1666 O O . ALA A 1 206 ? 3.134 20.076 -0.674 1.00 77.75 206 ALA A O 1
ATOM 1667 N N . ASP A 1 207 ? 4.216 19.183 1.092 1.00 76.81 207 ASP A N 1
ATOM 1668 C CA . ASP A 1 207 ? 4.493 20.450 1.774 1.00 76.81 207 ASP A CA 1
ATOM 1669 C C . ASP A 1 207 ? 5.439 21.346 0.955 1.00 76.81 207 ASP A C 1
ATOM 1671 O O . ASP A 1 207 ? 5.254 22.562 0.883 1.00 76.81 207 ASP A O 1
ATOM 1675 N N . LEU A 1 208 ? 6.434 20.745 0.293 1.00 71.12 208 LEU A N 1
ATOM 1676 C CA . LEU A 1 208 ? 7.395 21.457 -0.555 1.00 71.12 208 LEU A CA 1
ATOM 1677 C C . LEU A 1 208 ? 6.765 22.022 -1.832 1.00 71.12 208 LEU A C 1
ATOM 1679 O O . LEU A 1 208 ? 7.199 23.067 -2.315 1.00 71.12 208 LEU A O 1
ATOM 1683 N N . ILE A 1 209 ? 5.762 21.343 -2.391 1.00 68.62 209 ILE A N 1
ATOM 1684 C CA . ILE A 1 209 ? 5.214 21.693 -3.706 1.00 68.62 209 ILE A CA 1
ATOM 1685 C C . ILE A 1 209 ? 4.243 22.877 -3.645 1.00 68.62 209 ILE A C 1
ATOM 1687 O O . ILE A 1 209 ? 4.046 23.511 -4.675 1.00 68.62 209 ILE A O 1
ATOM 1691 N N . LYS A 1 210 ? 3.702 23.247 -2.472 1.00 61.06 210 LYS A N 1
ATOM 1692 C CA . LYS A 1 210 ? 2.695 24.321 -2.241 1.00 61.06 210 LYS A CA 1
ATOM 1693 C C . LYS A 1 210 ? 1.392 24.207 -3.058 1.00 61.06 210 LYS A C 1
ATOM 1695 O O . LYS A 1 210 ? 0.360 24.701 -2.611 1.00 61.06 210 LYS A O 1
ATOM 1700 N N . GLU A 1 211 ? 1.401 23.531 -4.200 1.00 61.19 211 GLU A N 1
ATOM 1701 C CA . GLU A 1 211 ? 0.251 23.126 -4.993 1.00 61.19 211 GLU A CA 1
ATOM 1702 C C . GLU A 1 211 ? -0.211 21.726 -4.580 1.00 61.19 211 GLU A C 1
ATOM 1704 O O . GLU A 1 211 ? 0.585 20.808 -4.363 1.00 61.19 211 GLU A O 1
ATOM 1709 N N . LYS A 1 212 ? -1.531 21.543 -4.488 1.00 60.94 212 LYS A N 1
ATOM 1710 C CA . LYS A 1 212 ? -2.123 20.226 -4.249 1.00 60.94 212 LYS A CA 1
ATOM 1711 C C . LYS A 1 212 ? -1.852 19.330 -5.456 1.00 60.94 212 LYS A C 1
ATOM 1713 O O . LYS A 1 212 ? -2.555 19.419 -6.456 1.00 60.94 212 LYS A O 1
ATOM 1718 N N . SER A 1 213 ? -0.871 18.437 -5.351 1.00 69.31 213 SER A N 1
ATOM 1719 C CA . SER A 1 213 ? -0.729 17.335 -6.304 1.00 69.31 213 SER A CA 1
ATOM 1720 C C . SER A 1 213 ? -1.791 16.267 -5.998 1.00 69.31 213 SER A C 1
ATOM 1722 O O . SER A 1 213 ? -1.693 15.595 -4.964 1.00 69.31 213 SER A O 1
ATOM 1724 N N . PRO A 1 214 ? -2.797 16.057 -6.871 1.00 80.62 214 PRO A N 1
ATOM 1725 C CA . PRO A 1 214 ? -3.837 15.050 -6.643 1.00 80.62 214 PRO A CA 1
ATOM 1726 C C . PRO A 1 214 ? -3.263 13.626 -6.615 1.00 80.62 214 PRO A C 1
ATOM 1728 O O . PRO A 1 214 ? -3.826 12.733 -5.982 1.00 80.62 214 PRO A O 1
ATOM 1731 N N . LEU A 1 215 ? -2.123 13.401 -7.277 1.00 83.94 215 LEU A N 1
ATOM 1732 C CA . LEU A 1 215 ? -1.468 12.097 -7.329 1.00 83.94 215 LEU A CA 1
ATOM 1733 C C . LEU A 1 215 ? -0.844 11.726 -5.977 1.00 83.94 215 LEU A C 1
ATOM 1735 O O . LEU A 1 215 ? -1.002 10.597 -5.524 1.00 83.94 215 LEU A O 1
ATOM 1739 N N . THR A 1 216 ? -0.218 12.688 -5.297 1.00 84.81 216 THR A N 1
ATOM 1740 C CA . THR A 1 216 ? 0.336 12.534 -3.942 1.00 84.81 216 THR A CA 1
ATOM 1741 C C . THR A 1 216 ? -0.753 12.145 -2.938 1.00 84.81 216 THR A C 1
ATOM 1743 O O . THR A 1 216 ? -0.585 11.199 -2.169 1.00 84.81 216 THR A O 1
ATOM 1746 N N . GLU A 1 217 ? -1.904 12.823 -2.980 1.00 84.81 217 GLU A N 1
ATOM 1747 C CA . GLU A 1 217 ? -3.053 12.499 -2.126 1.00 84.81 217 GLU A CA 1
ATOM 1748 C C . GLU A 1 217 ? -3.608 11.103 -2.437 1.00 84.81 217 GLU A C 1
ATOM 1750 O O . GLU A 1 217 ? -3.878 10.316 -1.525 1.00 84.81 217 GLU A O 1
ATOM 1755 N N . LYS A 1 218 ? -3.703 10.750 -3.724 1.00 87.06 218 LYS A N 1
ATOM 1756 C CA . LYS A 1 218 ? -4.146 9.422 -4.158 1.00 87.06 218 LYS A CA 1
ATOM 1757 C C . LYS A 1 218 ? -3.204 8.314 -3.677 1.00 87.06 218 LYS A C 1
ATOM 1759 O O . LYS A 1 218 ? -3.692 7.299 -3.189 1.00 87.06 218 LYS A O 1
ATOM 1764 N N . ILE A 1 219 ? -1.887 8.515 -3.760 1.00 88.81 219 ILE A N 1
ATOM 1765 C CA . ILE A 1 219 ? -0.865 7.577 -3.260 1.00 88.81 219 ILE A CA 1
ATOM 1766 C C . ILE A 1 219 ? -1.011 7.381 -1.750 1.00 88.81 219 ILE A C 1
ATOM 1768 O O . ILE A 1 219 ? -1.069 6.242 -1.291 1.00 88.81 219 ILE A O 1
ATOM 1772 N N . LEU A 1 220 ? -1.140 8.466 -0.977 1.00 86.94 220 LEU A N 1
ATOM 1773 C CA . LEU A 1 220 ? -1.349 8.375 0.473 1.00 86.94 220 LEU A CA 1
ATOM 1774 C C . LEU A 1 220 ? -2.637 7.617 0.808 1.00 86.94 220 LEU A C 1
ATOM 1776 O O . LEU A 1 220 ? -2.631 6.743 1.673 1.00 86.94 220 LEU A O 1
ATOM 1780 N N . ARG A 1 221 ? -3.734 7.910 0.100 1.00 86.75 221 ARG A N 1
ATOM 1781 C CA . ARG A 1 221 ? -5.015 7.225 0.298 1.00 86.75 221 ARG A CA 1
ATOM 1782 C C . ARG A 1 221 ? -4.921 5.733 -0.016 1.00 86.75 221 ARG A C 1
ATOM 1784 O O . ARG A 1 221 ? -5.445 4.929 0.746 1.00 86.75 221 ARG A O 1
ATOM 1791 N N . LEU A 1 222 ? -4.253 5.361 -1.109 1.00 87.56 222 LEU A N 1
ATOM 1792 C CA . LEU A 1 222 ? -4.031 3.959 -1.474 1.00 87.56 222 LEU A CA 1
ATOM 1793 C C . LEU A 1 222 ? -3.179 3.242 -0.424 1.00 87.56 222 LEU A C 1
ATOM 1795 O O . LEU A 1 222 ? -3.597 2.202 0.074 1.00 87.56 222 LEU A O 1
ATOM 1799 N N . ALA A 1 223 ? -2.053 3.833 -0.020 1.00 87.56 223 ALA A N 1
ATOM 1800 C CA . ALA A 1 223 ? -1.177 3.271 1.006 1.00 87.56 223 ALA A CA 1
ATOM 1801 C C . ALA A 1 223 ? -1.929 2.994 2.321 1.00 87.56 223 ALA A C 1
ATOM 1803 O O . ALA A 1 223 ? -1.785 1.923 2.910 1.00 87.56 223 ALA A O 1
ATOM 1804 N N . TYR A 1 224 ? -2.779 3.928 2.758 1.00 88.62 224 TYR A N 1
ATOM 1805 C CA . TYR A 1 224 ? -3.595 3.750 3.959 1.00 88.62 224 TYR A CA 1
ATOM 1806 C C . TYR A 1 224 ? -4.711 2.714 3.789 1.00 88.62 224 TYR A C 1
ATOM 1808 O O . TYR A 1 224 ? -4.961 1.939 4.707 1.00 88.62 224 TYR A O 1
ATOM 1816 N N . ASN A 1 225 ? -5.386 2.682 2.641 1.00 85.88 225 ASN A N 1
ATOM 1817 C CA . ASN A 1 225 ? -6.497 1.755 2.427 1.00 85.88 225 ASN A CA 1
ATOM 1818 C C . ASN A 1 225 ? -6.034 0.304 2.269 1.00 85.88 225 ASN A C 1
ATOM 1820 O O . ASN A 1 225 ? -6.762 -0.600 2.668 1.00 85.88 225 ASN A O 1
ATOM 1824 N N . VAL A 1 226 ? -4.842 0.074 1.708 1.00 85.12 226 VAL A N 1
ATOM 1825 C CA . VAL A 1 226 ? -4.300 -1.285 1.595 1.00 85.12 226 VAL A CA 1
ATOM 1826 C C . VAL A 1 226 ? -3.697 -1.743 2.924 1.00 85.12 226 VAL A C 1
ATOM 1828 O O . VAL A 1 226 ? -3.946 -2.869 3.350 1.00 85.12 226 VAL A O 1
ATOM 1831 N N . TYR A 1 227 ? -2.966 -0.873 3.630 1.00 88.38 227 TYR A N 1
ATOM 1832 C CA . TYR A 1 227 ? -2.292 -1.239 4.876 1.00 88.38 227 TYR A CA 1
ATOM 1833 C C . TYR A 1 227 ? -2.916 -0.559 6.107 1.00 88.38 227 TYR A C 1
ATOM 1835 O O . TYR A 1 227 ? -2.409 0.421 6.668 1.00 88.38 227 TYR A O 1
ATOM 1843 N N . LEU A 1 228 ? -4.042 -1.129 6.552 1.00 91.12 228 LEU A N 1
ATOM 1844 C CA . LEU A 1 228 ? -4.861 -0.608 7.653 1.00 91.12 228 LEU A CA 1
ATOM 1845 C C . LEU A 1 228 ? -4.117 -0.395 8.987 1.00 91.12 228 LEU A C 1
ATOM 1847 O O . LEU A 1 228 ? -4.429 0.596 9.654 1.00 91.12 228 LEU A O 1
ATOM 1851 N N . PRO A 1 229 ? -3.146 -1.235 9.417 1.00 91.50 229 PRO A N 1
ATOM 1852 C CA . PRO A 1 229 ? -2.402 -0.983 10.656 1.00 91.50 229 PRO A CA 1
ATOM 1853 C C . PRO A 1 229 ? -1.703 0.383 10.657 1.00 91.50 229 PRO A C 1
ATOM 1855 O O . PRO A 1 229 ? -1.753 1.119 11.646 1.00 91.50 229 PRO A O 1
ATOM 1858 N N . LEU A 1 230 ? -1.118 0.770 9.519 1.00 89.38 230 LEU A N 1
ATOM 1859 C CA . LEU A 1 230 ? -0.478 2.073 9.352 1.00 89.38 230 LEU A CA 1
ATOM 1860 C C . LEU A 1 230 ? -1.503 3.208 9.280 1.00 89.38 230 LEU A C 1
ATOM 1862 O O . LEU A 1 230 ? -1.277 4.259 9.888 1.00 89.38 230 LEU A O 1
ATOM 1866 N N . LYS A 1 231 ? -2.632 2.999 8.584 1.00 90.44 231 LYS A N 1
ATOM 1867 C CA . LYS A 1 231 ? -3.755 3.956 8.555 1.00 90.44 231 LYS A CA 1
ATOM 1868 C C . LYS A 1 231 ? -4.219 4.276 9.967 1.00 90.44 231 LYS A C 1
ATOM 1870 O O . LYS A 1 231 ? -4.235 5.442 10.354 1.00 90.44 231 LYS A O 1
ATOM 1875 N N . PHE A 1 232 ? -4.500 3.248 10.762 1.00 91.25 232 PHE A N 1
ATOM 1876 C CA . PHE A 1 232 ? -4.966 3.422 12.131 1.00 91.25 232 PHE A CA 1
ATOM 1877 C C . PHE A 1 232 ? -3.908 4.071 13.028 1.00 91.25 232 PHE A C 1
ATOM 1879 O O . PHE A 1 232 ? -4.231 4.944 13.831 1.00 91.25 232 PHE A O 1
ATOM 1886 N N . TYR A 1 233 ? -2.632 3.718 12.859 1.00 88.38 233 TYR A N 1
ATOM 1887 C CA . TYR A 1 233 ? -1.543 4.344 13.608 1.00 88.38 233 TYR A CA 1
ATOM 1888 C C . TYR A 1 233 ? -1.386 5.841 13.307 1.00 88.38 233 TYR A C 1
ATOM 1890 O O . TYR A 1 233 ? -1.142 6.624 14.226 1.00 88.38 233 TYR A O 1
ATOM 1898 N N . LYS A 1 23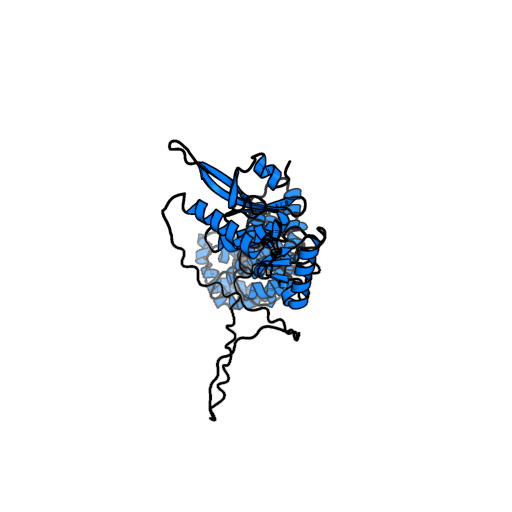4 ? -1.518 6.251 12.037 1.00 86.00 234 LYS A N 1
ATOM 1899 C CA . LYS A 1 234 ? -1.314 7.646 11.613 1.00 86.00 234 LYS A CA 1
ATOM 1900 C C . LYS A 1 234 ? -2.557 8.523 11.751 1.00 86.00 234 LYS A C 1
ATOM 1902 O O . LYS A 1 234 ? -2.405 9.688 12.103 1.00 86.00 234 LYS A O 1
ATOM 1907 N N . LEU A 1 235 ? -3.742 8.001 11.442 1.00 88.19 235 LEU A N 1
ATOM 1908 C CA . LEU A 1 235 ? -4.996 8.764 11.459 1.00 88.19 235 LEU A CA 1
ATOM 1909 C C . LEU A 1 235 ? -5.757 8.616 12.779 1.00 88.19 235 LEU A C 1
ATOM 1911 O O . LEU A 1 235 ? -6.578 9.464 13.106 1.00 88.19 235 LEU A O 1
ATOM 1915 N N . GLY A 1 236 ? -5.504 7.544 13.534 1.00 89.44 236 GLY A N 1
ATOM 1916 C CA . GLY A 1 236 ? -6.274 7.217 14.733 1.00 89.44 236 GLY A CA 1
ATOM 1917 C C . GLY A 1 236 ? -7.689 6.727 14.431 1.00 89.44 236 GLY A C 1
ATOM 1918 O O . GLY A 1 236 ? -8.448 6.471 15.356 1.00 89.44 236 GLY A O 1
ATOM 1919 N N . THR A 1 237 ? -8.071 6.577 13.166 1.00 91.94 237 THR A N 1
ATOM 1920 C CA . THR A 1 237 ? -9.418 6.157 12.785 1.00 91.94 237 THR A CA 1
ATOM 1921 C C . THR A 1 237 ? -9.379 5.122 11.673 1.00 91.94 237 THR A C 1
ATOM 1923 O O . THR A 1 237 ? -8.526 5.159 10.785 1.00 91.94 237 THR A O 1
ATOM 1926 N N . LEU A 1 238 ? -10.311 4.179 11.750 1.00 95.31 238 LEU A N 1
ATOM 1927 C CA . LEU A 1 238 ? -10.713 3.310 10.654 1.00 95.31 238 LEU A CA 1
ATOM 1928 C C . LEU A 1 238 ? -12.180 3.577 10.367 1.00 95.31 238 LEU A C 1
ATOM 1930 O O . LEU A 1 238 ? -13.003 3.592 11.284 1.00 95.31 238 LEU A O 1
ATOM 1934 N N . GLU A 1 239 ? -12.490 3.790 9.101 1.00 92.69 239 GLU A N 1
ATOM 1935 C CA . GLU A 1 239 ? -13.833 4.068 8.624 1.00 92.69 239 GLU A CA 1
ATOM 1936 C C . GLU A 1 239 ? -14.711 2.811 8.664 1.00 92.69 239 GLU A C 1
ATOM 1938 O O . GLU A 1 239 ? -14.261 1.679 8.851 1.00 92.69 239 GLU A O 1
ATOM 1943 N N . ILE A 1 240 ? -16.006 3.012 8.440 1.00 90.31 240 ILE A N 1
ATOM 1944 C CA . ILE A 1 240 ? -16.993 1.933 8.356 1.00 90.31 240 ILE A CA 1
ATOM 1945 C C . ILE A 1 240 ? -16.668 0.940 7.219 1.00 90.31 240 ILE A C 1
ATOM 1947 O O . ILE A 1 240 ? -16.931 -0.263 7.334 1.00 90.31 240 ILE A O 1
ATOM 1951 N N . SER A 1 241 ? -16.106 1.457 6.126 1.00 90.31 241 SER A N 1
ATOM 1952 C CA . SER A 1 241 ? -15.666 0.724 4.935 1.00 90.31 241 SER A CA 1
ATOM 1953 C C . SER A 1 241 ? -14.387 -0.086 5.167 1.00 90.31 241 SER A C 1
ATOM 1955 O O . SER A 1 241 ? -14.187 -1.100 4.498 1.00 90.31 241 SER A O 1
ATOM 1957 N N . ASP A 1 242 ? -13.547 0.317 6.124 1.00 92.38 242 ASP A N 1
ATOM 1958 C CA . ASP A 1 242 ? -12.279 -0.346 6.419 1.00 92.38 242 ASP A CA 1
ATOM 1959 C C . ASP A 1 242 ? -12.540 -1.648 7.180 1.00 92.38 242 ASP A C 1
ATOM 1961 O O . ASP A 1 242 ? -12.824 -1.640 8.380 1.00 92.38 242 ASP A O 1
ATOM 1965 N N . LYS A 1 243 ? -12.459 -2.786 6.488 1.00 91.19 243 LYS A N 1
ATOM 1966 C CA . LYS A 1 243 ? -12.637 -4.111 7.091 1.00 91.19 243 LYS A CA 1
ATOM 1967 C C . LYS A 1 243 ? -11.309 -4.668 7.575 1.00 91.19 243 LYS A C 1
ATOM 1969 O O . LYS A 1 243 ? -10.378 -4.801 6.786 1.00 91.19 243 LYS A O 1
ATOM 1974 N N . LEU A 1 244 ? -11.235 -5.041 8.854 1.00 92.19 244 LEU A N 1
ATOM 1975 C CA . LEU A 1 244 ? -10.019 -5.622 9.422 1.00 92.19 244 LEU A CA 1
ATOM 1976 C C . LEU A 1 244 ? -9.665 -6.926 8.699 1.00 92.19 244 LEU A C 1
ATOM 1978 O O . LEU A 1 244 ? -10.419 -7.908 8.743 1.00 92.19 244 LEU A O 1
ATOM 1982 N N . ASN A 1 245 ? -8.501 -6.937 8.052 1.00 86.69 245 ASN A N 1
ATOM 1983 C CA . ASN A 1 245 ? -7.938 -8.116 7.414 1.00 86.69 245 ASN A CA 1
ATOM 1984 C C . ASN A 1 245 ? -7.397 -9.106 8.457 1.00 86.69 245 ASN A C 1
ATOM 1986 O O . ASN A 1 245 ? -7.312 -8.826 9.657 1.00 86.69 245 ASN A O 1
ATOM 1990 N N . ASN A 1 246 ? -7.073 -10.315 7.999 1.00 84.75 246 ASN A N 1
ATOM 1991 C CA . ASN A 1 246 ? -6.368 -11.258 8.852 1.00 84.75 246 ASN A CA 1
ATOM 1992 C C . ASN A 1 246 ? -4.986 -10.694 9.204 1.00 84.75 246 ASN A C 1
ATOM 1994 O O . ASN A 1 246 ? -4.324 -10.132 8.340 1.00 84.75 246 ASN A O 1
ATOM 1998 N N . ASN A 1 247 ? -4.557 -10.880 10.450 1.00 85.25 247 ASN A N 1
ATOM 1999 C CA . ASN A 1 247 ? -3.322 -10.328 11.007 1.00 85.25 247 ASN A CA 1
ATOM 2000 C C . ASN A 1 247 ? -3.305 -8.799 11.153 1.00 85.25 247 ASN A C 1
ATOM 2002 O O . ASN A 1 247 ? -2.239 -8.243 11.407 1.00 85.25 247 ASN A O 1
ATOM 2006 N N . PHE A 1 248 ? -4.455 -8.114 11.079 1.00 91.31 248 PHE A N 1
ATOM 2007 C CA . PHE A 1 248 ? -4.522 -6.712 11.490 1.00 91.31 248 PHE A CA 1
ATOM 2008 C C . PHE A 1 248 ? -3.987 -6.573 12.915 1.00 91.31 248 PHE A C 1
ATOM 2010 O O . PHE A 1 248 ? -4.372 -7.336 13.803 1.00 91.31 248 PHE A O 1
ATOM 2017 N N . TYR A 1 249 ? -3.122 -5.597 13.153 1.00 91.31 249 TYR A N 1
ATOM 2018 C CA . TYR A 1 249 ? -2.521 -5.408 14.460 1.00 91.31 249 TYR A CA 1
ATOM 2019 C C . TYR A 1 249 ? -2.509 -3.948 14.878 1.00 91.31 249 TYR A C 1
ATOM 2021 O O . TYR A 1 249 ? -2.494 -3.032 14.056 1.00 91.31 249 TYR A O 1
ATOM 2029 N N . VAL A 1 250 ? -2.505 -3.744 16.190 1.00 90.00 250 VAL A N 1
ATOM 2030 C CA . VAL A 1 250 ? -2.420 -2.422 16.799 1.00 90.00 250 VAL A CA 1
ATOM 2031 C C . VAL A 1 250 ? -1.327 -2.434 17.853 1.00 90.00 250 VAL A C 1
ATOM 2033 O O . VAL A 1 250 ? -1.296 -3.286 18.745 1.00 90.00 250 VAL A O 1
ATOM 2036 N N . LEU A 1 251 ? -0.437 -1.455 17.747 1.00 85.50 251 LEU A N 1
ATOM 2037 C CA . LEU A 1 251 ? 0.635 -1.225 18.703 1.00 85.50 251 LEU A CA 1
ATOM 2038 C C . LEU A 1 251 ? 0.050 -0.585 19.964 1.00 85.50 251 LEU A C 1
ATOM 2040 O O . LEU A 1 251 ? -0.644 0.432 19.877 1.00 85.50 251 LEU A O 1
ATOM 2044 N N . THR A 1 252 ? 0.335 -1.152 21.137 1.00 77.62 252 THR A N 1
ATOM 2045 C CA . THR A 1 252 ? 0.015 -0.462 22.396 1.00 77.62 252 THR A CA 1
ATOM 2046 C C . THR A 1 252 ? 0.943 0.743 22.591 1.00 77.62 252 THR A C 1
ATOM 2048 O O . THR A 1 252 ? 1.965 0.883 21.921 1.00 77.62 252 THR A O 1
ATOM 2051 N N . GLU A 1 253 ? 0.572 1.683 23.460 1.00 64.81 253 GLU A N 1
ATOM 2052 C CA . GLU A 1 253 ? 1.407 2.864 23.702 1.00 64.81 253 GLU A CA 1
ATOM 2053 C C . GLU A 1 253 ? 2.756 2.460 24.322 1.00 64.81 253 GLU A C 1
ATOM 2055 O O . GLU A 1 253 ? 2.799 1.741 25.320 1.00 64.81 253 GLU A O 1
ATOM 2060 N N . GLY A 1 254 ? 3.853 2.922 23.716 1.00 59.72 254 GLY A N 1
ATOM 2061 C CA . GLY A 1 254 ? 5.224 2.561 24.094 1.00 59.72 254 GLY A CA 1
ATOM 2062 C C . GLY A 1 254 ? 6.213 2.614 22.928 1.00 59.72 254 GLY A C 1
ATOM 2063 O O . GLY A 1 254 ? 7.416 2.723 23.151 1.00 59.72 254 GLY A O 1
ATOM 2064 N N . TRP A 1 255 ? 5.714 2.584 21.687 1.00 65.94 255 TRP A N 1
ATOM 2065 C CA . TRP A 1 255 ? 6.532 2.845 20.504 1.00 65.94 255 TRP A CA 1
ATOM 2066 C C . TRP A 1 255 ? 6.891 4.330 20.450 1.00 65.94 255 TRP A C 1
ATOM 2068 O O . TRP A 1 255 ? 6.011 5.185 20.597 1.00 65.94 255 TRP A O 1
ATOM 2078 N N . ARG A 1 256 ? 8.173 4.658 20.268 1.00 63.06 256 ARG A N 1
ATOM 2079 C CA . ARG A 1 256 ? 8.585 6.058 20.149 1.00 63.06 256 ARG A CA 1
ATOM 2080 C C . ARG A 1 256 ? 8.093 6.566 18.801 1.00 63.06 256 ARG A C 1
ATOM 2082 O O . ARG A 1 256 ? 8.400 5.988 17.770 1.00 63.06 256 ARG A O 1
ATOM 2089 N N . TRP A 1 257 ? 7.361 7.676 18.794 1.00 59.16 257 TRP A N 1
ATOM 2090 C CA . TRP A 1 257 ? 6.833 8.282 17.563 1.00 59.16 257 TRP A CA 1
ATOM 2091 C C . TRP A 1 257 ? 7.912 8.673 16.538 1.00 59.16 257 TRP A C 1
ATOM 2093 O O . TRP A 1 257 ? 7.578 8.931 15.384 1.00 59.16 257 TRP A O 1
ATOM 2103 N N . GLN A 1 258 ? 9.172 8.739 16.979 1.00 60.69 258 GLN A N 1
ATOM 2104 C CA . GLN A 1 258 ? 10.360 9.036 16.177 1.00 60.69 258 GLN A CA 1
ATOM 2105 C C . GLN A 1 258 ? 10.903 7.805 15.436 1.00 60.69 258 GLN A C 1
ATOM 2107 O O . GLN A 1 258 ? 11.596 7.974 14.440 1.00 60.69 258 GLN A O 1
ATOM 2112 N N . ASP A 1 259 ? 10.582 6.595 15.900 1.00 65.12 259 ASP A N 1
ATOM 2113 C CA . ASP A 1 259 ? 11.038 5.355 15.277 1.00 65.12 259 ASP A CA 1
ATOM 2114 C C . ASP A 1 259 ? 10.129 4.999 14.080 1.00 65.12 259 ASP A C 1
ATOM 2116 O O . ASP A 1 259 ? 8.915 5.274 14.123 1.00 65.12 259 ASP A O 1
ATOM 2120 N N . PRO A 1 260 ? 10.673 4.366 13.019 1.00 72.94 260 PRO A N 1
ATOM 2121 C CA . PRO A 1 260 ? 9.902 3.964 11.845 1.00 72.94 260 PRO A CA 1
ATOM 2122 C C . PRO A 1 260 ? 8.731 3.065 12.244 1.00 72.94 260 PRO A C 1
ATOM 2124 O O . PRO A 1 260 ? 8.756 2.397 13.278 1.00 72.94 260 PRO A O 1
ATOM 2127 N N . PHE A 1 261 ? 7.668 3.053 11.440 1.00 80.50 261 PHE A N 1
ATOM 2128 C CA . PHE A 1 261 ? 6.510 2.221 11.757 1.00 80.50 261 PHE A CA 1
ATOM 2129 C C . PHE A 1 261 ? 6.916 0.732 11.787 1.00 80.50 261 PHE A C 1
ATOM 2131 O O . PHE A 1 261 ? 7.499 0.252 10.814 1.00 80.50 261 PHE A O 1
ATOM 2138 N N . PRO A 1 262 ? 6.622 -0.016 12.866 1.00 78.31 262 PRO A N 1
ATOM 2139 C CA . PRO A 1 262 ? 7.040 -1.404 12.980 1.00 78.31 262 PRO A CA 1
ATOM 2140 C C . PRO A 1 262 ? 6.110 -2.301 12.157 1.00 78.31 262 PRO A C 1
ATOM 2142 O O . PRO A 1 262 ? 4.995 -2.629 12.576 1.00 78.31 262 PRO A O 1
ATOM 2145 N N . PHE A 1 263 ? 6.577 -2.703 10.977 1.00 82.81 263 PHE A N 1
ATOM 2146 C CA . PHE A 1 263 ? 5.938 -3.727 10.148 1.00 82.81 263 PHE A CA 1
ATOM 2147 C C . PHE A 1 263 ? 6.111 -5.094 10.810 1.00 82.81 263 PHE A C 1
ATOM 2149 O O . PHE A 1 263 ? 7.240 -5.551 10.998 1.00 82.81 263 PHE A O 1
ATOM 2156 N N . ILE A 1 264 ? 5.007 -5.729 11.216 1.00 79.12 264 ILE A N 1
ATOM 2157 C CA . ILE A 1 264 ? 5.036 -6.992 11.969 1.00 79.12 264 ILE A CA 1
ATOM 2158 C C . ILE A 1 264 ? 5.676 -8.124 11.160 1.00 79.12 264 ILE A C 1
ATOM 2160 O O . ILE A 1 264 ? 6.305 -9.010 11.730 1.00 79.12 264 ILE A O 1
ATOM 2164 N N . GLU A 1 265 ? 5.578 -8.052 9.836 1.00 80.00 265 GLU A N 1
ATOM 2165 C CA . GLU A 1 265 ? 6.167 -8.972 8.868 1.00 80.00 265 GLU A CA 1
ATOM 2166 C C . GLU A 1 265 ? 7.682 -9.067 9.065 1.00 80.00 265 GLU A C 1
ATOM 2168 O O . GLU A 1 265 ? 8.226 -10.166 9.089 1.00 80.00 265 GLU A O 1
ATOM 2173 N N . ILE A 1 266 ? 8.348 -7.937 9.335 1.00 76.44 266 ILE A N 1
ATOM 2174 C CA . ILE A 1 266 ? 9.792 -7.893 9.606 1.00 76.44 266 ILE A CA 1
ATOM 2175 C C . ILE A 1 266 ? 10.120 -8.686 10.874 1.00 76.44 266 ILE A C 1
ATOM 2177 O O . ILE A 1 266 ? 11.083 -9.448 10.909 1.00 76.44 266 ILE A O 1
ATOM 2181 N N . PHE A 1 267 ? 9.308 -8.531 11.923 1.00 76.56 267 PHE A N 1
ATOM 2182 C CA . PHE A 1 267 ? 9.509 -9.249 13.182 1.00 76.56 267 PHE A CA 1
ATOM 2183 C C . PHE A 1 267 ? 9.265 -10.753 13.016 1.00 76.56 267 PHE A C 1
ATOM 2185 O O . PHE A 1 267 ? 10.014 -11.567 13.560 1.00 76.56 267 PHE A O 1
ATOM 2192 N N . LEU A 1 268 ? 8.256 -11.130 12.227 1.00 77.75 268 LEU A N 1
ATOM 2193 C CA . LEU A 1 268 ? 7.952 -12.526 11.912 1.00 77.75 268 LEU A CA 1
ATOM 2194 C C . LEU A 1 268 ? 9.071 -13.179 11.083 1.00 77.75 268 LEU A C 1
ATOM 2196 O O . LEU A 1 268 ? 9.480 -14.297 11.403 1.00 77.75 268 LEU A O 1
ATOM 2200 N N . GLU A 1 269 ? 9.603 -12.481 10.078 1.00 77.00 269 GLU A N 1
ATOM 2201 C CA . GLU A 1 269 ? 10.739 -12.930 9.258 1.00 77.00 269 GLU A CA 1
ATOM 2202 C C . GLU A 1 269 ? 12.016 -13.079 10.098 1.00 77.00 269 GLU A C 1
ATOM 2204 O O . GLU A 1 269 ? 12.671 -14.124 10.071 1.00 77.00 269 GLU A O 1
ATOM 2209 N N . ALA A 1 270 ? 12.337 -12.069 10.910 1.00 76.19 270 ALA A N 1
ATOM 2210 C CA . ALA A 1 270 ? 13.515 -12.055 11.776 1.00 76.19 270 ALA A CA 1
ATOM 2211 C C . ALA A 1 270 ? 13.373 -12.941 13.029 1.00 76.19 270 ALA A C 1
ATOM 2213 O O . ALA A 1 270 ? 14.313 -13.046 13.820 1.00 76.19 270 ALA A O 1
ATOM 2214 N N . ARG A 1 271 ? 12.209 -13.578 13.229 1.00 77.44 271 ARG A N 1
ATOM 2215 C CA . ARG A 1 271 ? 11.859 -14.377 14.418 1.00 77.44 271 ARG A CA 1
ATOM 2216 C C . ARG A 1 271 ? 12.100 -13.624 15.731 1.00 77.44 271 ARG A C 1
ATOM 2218 O O . ARG A 1 271 ? 12.526 -14.211 16.727 1.00 77.44 271 ARG A O 1
ATOM 2225 N N . CYS A 1 272 ? 11.828 -12.324 15.735 1.00 77.25 272 CYS A N 1
ATOM 2226 C CA . CYS A 1 272 ? 11.961 -11.463 16.901 1.00 77.25 272 CYS A CA 1
ATOM 2227 C C . CYS A 1 272 ? 10.596 -10.921 17.342 1.00 77.25 272 CYS A C 1
ATOM 2229 O O . CYS A 1 272 ? 9.596 -11.018 16.638 1.00 77.25 272 CYS A O 1
ATOM 2231 N N . ASN A 1 273 ? 10.540 -10.388 18.561 1.00 73.19 273 ASN A N 1
ATOM 2232 C CA . ASN A 1 273 ? 9.316 -9.843 19.140 1.00 73.19 273 ASN A CA 1
ATOM 2233 C C . ASN A 1 273 ? 9.428 -8.318 19.235 1.00 73.19 273 ASN A C 1
ATOM 2235 O O . ASN A 1 273 ? 10.487 -7.828 19.644 1.00 73.19 273 ASN A O 1
ATOM 2239 N N . PRO A 1 274 ? 8.359 -7.556 18.942 1.00 73.19 274 PRO A N 1
ATOM 2240 C CA . PRO A 1 274 ? 8.367 -6.129 19.216 1.00 73.19 274 PRO A CA 1
ATOM 2241 C C . PRO A 1 274 ? 8.518 -5.888 20.722 1.00 73.19 274 PRO A C 1
ATOM 2243 O O . PRO A 1 274 ? 8.010 -6.649 21.550 1.00 73.19 274 PRO A O 1
ATOM 2246 N N . ILE A 1 275 ? 9.198 -4.799 21.088 1.00 74.81 275 ILE A N 1
ATOM 2247 C CA . ILE A 1 275 ? 9.376 -4.389 22.495 1.00 74.81 275 ILE A CA 1
ATOM 2248 C C . ILE A 1 275 ? 8.013 -4.133 23.156 1.00 74.81 275 ILE A C 1
ATOM 2250 O O . ILE A 1 275 ? 7.810 -4.382 24.346 1.00 74.81 275 ILE A O 1
ATOM 2254 N N . VAL A 1 276 ? 7.071 -3.647 22.354 1.00 82.75 276 VAL A N 1
ATOM 2255 C CA . VAL A 1 276 ? 5.754 -3.191 22.770 1.00 82.75 276 VAL A CA 1
ATOM 2256 C C . VAL A 1 276 ? 4.731 -4.305 22.572 1.00 82.75 276 VAL A C 1
ATOM 2258 O O . VAL A 1 276 ? 4.771 -5.039 21.583 1.00 82.75 276 VAL A O 1
ATOM 2261 N N . ILE A 1 277 ? 3.792 -4.425 23.513 1.00 85.38 277 ILE A N 1
ATOM 2262 C CA . ILE A 1 277 ? 2.680 -5.369 23.382 1.00 85.38 277 ILE A CA 1
ATOM 2263 C C . ILE A 1 277 ? 1.873 -4.973 22.148 1.00 85.38 277 ILE A C 1
ATOM 2265 O O . ILE A 1 277 ? 1.509 -3.810 21.974 1.00 85.38 277 ILE A O 1
ATOM 2269 N N . THR A 1 278 ? 1.605 -5.936 21.283 1.00 90.00 278 THR A N 1
ATOM 2270 C CA . THR A 1 278 ? 0.887 -5.691 20.036 1.00 90.00 278 THR A CA 1
ATOM 2271 C C . THR A 1 278 ? -0.310 -6.614 19.995 1.00 90.00 278 THR A C 1
ATOM 2273 O O . THR A 1 278 ? -0.148 -7.835 20.051 1.00 90.00 278 THR A O 1
ATOM 2276 N N . TYR A 1 279 ? -1.514 -6.045 19.930 1.00 91.81 279 TYR A N 1
ATOM 2277 C CA . TYR A 1 279 ? -2.711 -6.864 19.779 1.00 91.81 279 TYR A CA 1
ATOM 2278 C C . TYR A 1 279 ? -2.911 -7.217 18.322 1.00 91.81 279 TYR A C 1
ATOM 2280 O O . TYR A 1 279 ? -2.841 -6.344 17.461 1.00 91.81 279 TYR A O 1
ATOM 2288 N N . VAL A 1 280 ? -3.183 -8.493 18.069 1.00 91.25 280 VAL A N 1
ATOM 2289 C CA . VAL A 1 280 ? -3.362 -9.030 16.721 1.00 91.25 280 VAL A CA 1
ATOM 2290 C C . VAL A 1 280 ? -4.774 -9.583 16.575 1.00 91.25 280 VAL A C 1
ATOM 2292 O O . VAL A 1 280 ? -5.266 -10.342 17.413 1.00 91.25 280 VAL A O 1
ATOM 2295 N N . VAL A 1 281 ? -5.435 -9.222 15.489 1.00 90.75 281 VAL A N 1
ATOM 2296 C CA . VAL A 1 281 ? -6.695 -9.801 15.044 1.00 90.75 281 VAL A CA 1
ATOM 2297 C C . VAL A 1 281 ? -6.359 -10.897 14.043 1.00 90.75 281 VAL A C 1
ATOM 2299 O O . VAL A 1 281 ? -5.926 -10.633 12.926 1.00 90.75 281 VAL A O 1
ATOM 2302 N N . ASN A 1 282 ? -6.533 -12.148 14.456 1.00 85.75 282 ASN A N 1
ATOM 2303 C CA . ASN A 1 282 ? -6.256 -13.310 13.621 1.00 85.75 282 ASN A CA 1
ATOM 2304 C C . ASN A 1 282 ? -7.493 -14.211 13.572 1.00 85.75 282 ASN A C 1
ATOM 2306 O O . ASN A 1 282 ? -7.966 -14.690 14.603 1.00 85.75 282 ASN A O 1
ATOM 2310 N N . TYR A 1 283 ? -8.008 -14.429 12.365 1.00 80.81 283 TYR A N 1
ATOM 2311 C CA . TYR A 1 283 ? -9.183 -15.253 12.086 1.00 80.81 283 TYR A CA 1
ATOM 2312 C C . TYR A 1 283 ? -8.823 -16.695 11.695 1.00 80.81 283 TYR A C 1
ATOM 2314 O O . TYR A 1 283 ? -9.711 -17.534 11.588 1.00 80.81 283 TYR A O 1
ATOM 2322 N N . MET A 1 284 ? -7.544 -16.998 11.460 1.00 71.06 284 MET A N 1
ATOM 2323 C CA . MET A 1 284 ? -7.061 -18.289 10.951 1.00 71.06 284 MET A CA 1
ATOM 2324 C C . MET A 1 284 ? -6.816 -19.338 12.039 1.00 71.06 284 MET A C 1
ATOM 2326 O O . MET A 1 284 ? -6.185 -20.362 11.775 1.00 71.06 284 MET A O 1
ATOM 2330 N N . PHE A 1 285 ? -7.302 -19.132 13.266 1.00 59.84 285 PHE A N 1
ATOM 2331 C CA . PHE A 1 285 ? -7.136 -20.135 14.312 1.00 59.84 285 PHE A CA 1
ATOM 2332 C C . PHE A 1 285 ? -7.974 -21.385 14.003 1.00 59.84 285 PHE A C 1
ATOM 2334 O O . PHE A 1 285 ? -9.160 -21.468 14.321 1.00 59.84 285 PHE A O 1
ATOM 2341 N N . VAL A 1 286 ? -7.338 -22.383 13.386 1.00 47.78 286 VAL A N 1
ATOM 2342 C CA . VAL A 1 286 ? -7.889 -23.731 13.260 1.00 47.78 286 VAL A CA 1
ATOM 2343 C C . VAL A 1 286 ? -7.906 -24.334 14.656 1.00 47.78 286 VAL A C 1
ATOM 2345 O O . VAL A 1 286 ? -6.856 -24.626 15.232 1.00 47.78 286 VAL A O 1
ATOM 2348 N N . VAL A 1 287 ? -9.102 -24.536 15.209 1.00 43.91 287 VAL A N 1
ATOM 2349 C CA . VAL A 1 287 ? -9.279 -25.343 16.417 1.00 43.91 287 VAL A CA 1
ATOM 2350 C C . VAL A 1 287 ? -8.779 -26.747 16.088 1.00 43.91 287 VAL A C 1
ATOM 2352 O O . VAL A 1 287 ? -9.495 -27.549 15.487 1.00 43.91 287 VAL A O 1
ATOM 2355 N N . LYS A 1 288 ? -7.538 -27.069 16.470 1.00 38.12 288 LYS A N 1
ATOM 2356 C CA . LYS A 1 288 ? -7.121 -28.464 16.584 1.00 38.12 288 LYS A CA 1
ATOM 2357 C C . LYS A 1 288 ? -8.027 -29.060 17.653 1.00 38.12 288 LYS A C 1
ATOM 2359 O O . LYS A 1 288 ? -7.811 -28.830 18.839 1.00 38.12 288 LYS A O 1
ATOM 2364 N N . LYS A 1 289 ? -9.073 -29.784 17.238 1.00 35.94 289 LYS A N 1
ATOM 2365 C CA . LYS A 1 289 ? -9.734 -30.740 18.124 1.00 35.94 289 LYS A CA 1
ATOM 2366 C C . LYS A 1 289 ? -8.613 -31.644 18.614 1.00 35.94 289 LYS A C 1
ATOM 2368 O O . LYS A 1 289 ? -8.096 -32.443 17.838 1.00 35.94 289 LYS A O 1
ATOM 2373 N N . GLU A 1 290 ? -8.195 -31.484 19.864 1.00 33.22 290 GLU A N 1
ATOM 2374 C CA . GLU A 1 290 ? -7.445 -32.533 20.530 1.00 33.22 290 GLU A CA 1
ATOM 2375 C C . GLU A 1 290 ? -8.354 -33.755 20.496 1.00 33.22 290 GLU A C 1
ATOM 2377 O O . GLU A 1 290 ? -9.345 -33.847 21.222 1.00 33.22 290 GLU A O 1
ATOM 2382 N N . SER A 1 291 ? -8.071 -34.669 19.571 1.00 33.81 291 SER A N 1
ATOM 2383 C CA . SER A 1 291 ? -8.606 -36.012 19.616 1.00 33.81 291 SER A CA 1
ATOM 2384 C C . SER A 1 291 ? -8.125 -36.586 20.940 1.00 33.81 291 SER A C 1
ATOM 2386 O O . SER A 1 291 ? -6.976 -37.026 21.049 1.00 33.81 291 SER A O 1
ATOM 2388 N N . ARG A 1 292 ? -8.975 -36.532 21.970 1.00 35.50 292 ARG A N 1
ATOM 2389 C CA . ARG A 1 292 ? -8.819 -37.382 23.143 1.00 35.50 292 ARG A CA 1
ATOM 2390 C C . ARG A 1 292 ? -8.714 -38.796 22.593 1.00 35.50 292 ARG A C 1
ATOM 2392 O O . ARG A 1 292 ? -9.696 -39.350 22.112 1.00 35.50 292 ARG A O 1
ATOM 2399 N N . ARG A 1 293 ? -7.504 -39.351 22.599 1.00 34.78 293 ARG A N 1
ATOM 2400 C CA . ARG A 1 293 ? -7.311 -40.787 22.452 1.00 34.78 293 ARG A CA 1
ATOM 2401 C C . ARG A 1 293 ? -7.935 -41.399 23.695 1.00 34.78 293 ARG A C 1
ATOM 2403 O O . ARG A 1 293 ? -7.281 -41.504 24.732 1.00 34.78 293 ARG A O 1
ATOM 2410 N N . GLU A 1 294 ? -9.217 -41.730 23.606 1.00 34.41 294 GLU A N 1
ATOM 2411 C CA . GLU A 1 294 ? -9.835 -42.684 24.512 1.00 34.41 294 GLU A CA 1
ATOM 2412 C C . GLU A 1 294 ? -9.050 -43.980 24.360 1.00 34.41 294 GLU A C 1
ATOM 2414 O O . GLU A 1 294 ? -9.189 -44.739 23.405 1.00 34.41 294 GLU A O 1
ATOM 2419 N N . SER A 1 295 ? -8.113 -44.162 25.281 1.00 35.03 295 SER A N 1
ATOM 2420 C CA . SER A 1 295 ? -7.398 -45.410 25.437 1.00 35.03 295 SER A CA 1
ATOM 2421 C C . SER A 1 295 ? -8.403 -46.369 26.053 1.00 35.03 295 SER A C 1
ATOM 2423 O O . SER A 1 295 ? -8.570 -46.400 27.272 1.00 35.03 295 SER A O 1
ATOM 2425 N N . ALA A 1 296 ? -9.127 -47.092 25.202 1.00 34.44 296 ALA A N 1
ATOM 2426 C CA . ALA A 1 296 ? -9.933 -48.225 25.614 1.00 34.44 296 ALA A CA 1
ATOM 2427 C C . ALA A 1 296 ? -8.993 -49.251 26.262 1.00 34.44 296 ALA A C 1
ATOM 2429 O O . ALA A 1 296 ? -8.260 -49.969 25.582 1.00 34.44 296 ALA A O 1
ATOM 2430 N N . ARG A 1 297 ? -8.961 -49.274 27.598 1.00 30.20 297 ARG A N 1
ATOM 2431 C CA . ARG A 1 297 ? -8.423 -50.408 28.343 1.00 30.20 297 ARG A CA 1
ATOM 2432 C C . ARG A 1 297 ? -9.470 -51.506 28.326 1.00 30.20 297 ARG A C 1
ATOM 2434 O O . ARG A 1 297 ? -10.592 -51.320 28.790 1.00 30.20 297 ARG A O 1
ATOM 2441 N N . SER A 1 298 ? -9.053 -52.629 27.770 1.00 30.66 298 SER A N 1
ATOM 2442 C CA . SER A 1 298 ? -9.773 -53.885 27.713 1.00 30.66 298 SER A CA 1
ATOM 2443 C C . SER A 1 298 ? -10.197 -54.376 29.099 1.00 30.66 298 SER A C 1
ATOM 2445 O O . SER A 1 298 ? -9.520 -54.188 30.108 1.00 30.66 298 SER A O 1
ATOM 2447 N N . THR A 1 299 ? -11.347 -55.029 29.073 1.00 32.06 299 THR A N 1
ATOM 2448 C CA . THR A 1 299 ? -12.054 -55.799 30.095 1.00 32.06 299 THR A CA 1
ATOM 2449 C C . THR A 1 299 ? -11.202 -56.772 30.918 1.00 32.06 299 THR A C 1
ATOM 2451 O O . THR A 1 299 ? -10.439 -57.532 30.330 1.00 32.06 299 THR A O 1
ATOM 2454 N N . SER A 1 300 ? -11.493 -56.887 32.224 1.00 27.94 300 SER A N 1
ATOM 2455 C CA . SER A 1 300 ? -11.755 -58.184 32.891 1.00 27.94 300 SER A CA 1
ATOM 2456 C C . SER A 1 300 ? -12.272 -58.019 34.338 1.00 27.94 300 SER A C 1
ATOM 2458 O O . SER A 1 300 ? -11.555 -57.540 35.210 1.00 27.94 300 SER A O 1
ATOM 2460 N N . SER A 1 301 ? -13.535 -58.420 34.530 1.00 29.27 301 SER A N 1
ATOM 2461 C CA . SER A 1 301 ? -14.193 -59.089 35.679 1.00 29.27 301 SER A CA 1
ATOM 2462 C C . SER A 1 301 ? -13.576 -59.091 37.094 1.00 29.27 301 SER A C 1
ATOM 2464 O O . SER A 1 301 ? -12.461 -59.574 37.258 1.00 29.27 301 SER A O 1
ATOM 2466 N N . LEU A 1 302 ? -14.395 -58.783 38.124 1.00 26.12 302 LEU A N 1
ATOM 2467 C CA . LEU A 1 302 ? -14.864 -59.714 39.191 1.00 26.12 302 LEU A CA 1
ATOM 2468 C C . LEU A 1 302 ? -15.537 -58.982 40.386 1.00 26.12 302 LEU A C 1
ATOM 2470 O O . LEU A 1 302 ? -14.980 -58.027 40.908 1.00 26.12 302 LEU A O 1
ATOM 2474 N N . GLY A 1 303 ? -16.691 -59.513 40.840 1.00 26.12 303 GLY A N 1
ATOM 2475 C CA . GLY A 1 303 ? -17.252 -59.446 42.215 1.00 26.12 303 GLY A CA 1
ATOM 2476 C C . GLY A 1 303 ? -17.847 -58.107 42.700 1.00 26.12 303 GLY A C 1
ATOM 2477 O O . GLY A 1 303 ? -17.122 -57.156 42.931 1.00 26.12 303 GLY A O 1
ATOM 2478 N N . SER A 1 304 ? -19.171 -57.929 42.794 1.00 27.59 304 SER A N 1
ATOM 2479 C CA . SER A 1 304 ? -20.100 -58.378 43.860 1.00 27.59 304 SER A CA 1
ATOM 2480 C C . SER A 1 304 ? -20.353 -57.359 44.997 1.00 27.59 304 SER A C 1
ATOM 2482 O O . SER A 1 304 ? -19.438 -56.899 45.669 1.00 27.59 304 SER A O 1
ATOM 2484 N N . THR A 1 305 ? -21.657 -57.176 45.270 1.00 26.36 305 THR A N 1
ATOM 2485 C CA . THR A 1 305 ? -22.348 -56.819 46.537 1.00 26.36 305 THR A CA 1
ATOM 2486 C C . THR A 1 305 ? -22.414 -55.369 47.062 1.00 26.36 305 THR A C 1
ATOM 2488 O O . THR A 1 305 ? -21.472 -54.829 47.621 1.00 26.36 305 THR A O 1
ATOM 2491 N N . ASN A 1 306 ? -23.637 -54.818 46.963 1.00 28.56 306 ASN A N 1
ATOM 2492 C CA . ASN A 1 306 ? -24.431 -54.029 47.928 1.00 28.56 306 ASN A CA 1
ATOM 2493 C C . ASN A 1 306 ? -23.734 -53.231 49.053 1.00 28.56 306 ASN A C 1
ATOM 2495 O O . ASN A 1 306 ? -23.180 -53.809 49.979 1.00 28.56 306 ASN A O 1
ATOM 2499 N N . SER A 1 307 ? -24.038 -51.929 49.154 1.00 27.42 307 SER A N 1
ATOM 2500 C CA . SER A 1 307 ? -24.937 -51.396 50.205 1.00 27.42 307 SER A CA 1
ATOM 2501 C C . SER A 1 307 ? -25.083 -49.868 50.140 1.00 27.42 307 SER A C 1
ATOM 2503 O O . SER A 1 307 ? -24.159 -49.129 49.811 1.00 27.42 307 SER A O 1
ATOM 2505 N N . ARG A 1 308 ? -26.287 -49.392 50.478 1.00 33.94 308 ARG A N 1
ATOM 2506 C CA . ARG A 1 308 ? -26.585 -47.993 50.804 1.00 33.94 308 ARG A CA 1
ATOM 2507 C C . ARG A 1 308 ? -25.950 -47.633 52.150 1.00 33.94 308 ARG A C 1
ATOM 2509 O O . ARG A 1 308 ? -26.215 -48.331 53.126 1.00 33.94 308 ARG A O 1
ATOM 2516 N N . ARG A 1 309 ? -25.276 -46.482 52.245 1.00 25.83 309 ARG A N 1
ATOM 2517 C CA . ARG A 1 309 ? -25.282 -45.649 53.462 1.00 25.83 309 ARG A CA 1
ATOM 2518 C C . ARG A 1 309 ? -24.797 -44.228 53.187 1.00 25.83 309 ARG A C 1
ATOM 2520 O O . ARG A 1 309 ? -23.726 -44.001 52.643 1.00 25.83 309 ARG A O 1
ATOM 2527 N N . SER A 1 310 ? -25.625 -43.283 53.606 1.00 31.81 310 SER A N 1
ATOM 2528 C CA . SER A 1 310 ? -25.314 -41.877 53.826 1.00 31.81 310 SER A CA 1
ATOM 2529 C C . SER A 1 310 ? -24.403 -41.703 55.046 1.00 31.81 310 SER A C 1
ATOM 2531 O O . SER A 1 310 ? -24.745 -42.214 56.112 1.00 31.81 310 SER A O 1
ATOM 2533 N N . SER A 1 311 ? -23.337 -40.905 54.942 1.00 25.88 311 SER A N 1
ATOM 2534 C CA . SER A 1 311 ? -22.802 -40.135 56.076 1.00 25.88 311 SER A CA 1
ATOM 2535 C C . SER A 1 311 ? -21.826 -39.044 55.632 1.00 25.88 311 SER A C 1
ATOM 2537 O O . SER A 1 311 ? -21.086 -39.173 54.663 1.00 25.88 311 SER A O 1
ATOM 2539 N N . VAL A 1 312 ? -21.876 -37.966 56.400 1.00 27.52 312 VAL A N 1
ATOM 2540 C CA . VAL A 1 312 ? -21.224 -36.661 56.281 1.00 27.52 312 VAL A CA 1
ATOM 2541 C C . VAL A 1 312 ? -19.765 -36.680 56.792 1.00 27.52 312 VAL A C 1
ATOM 2543 O O . VAL A 1 312 ? -19.478 -37.420 57.726 1.00 27.52 312 VAL A O 1
ATOM 2546 N N . ARG A 1 313 ? -18.928 -35.751 56.267 1.00 23.86 313 ARG A N 1
ATOM 2547 C CA . ARG A 1 313 ? -17.590 -35.267 56.743 1.00 23.86 313 ARG A CA 1
ATOM 2548 C C . ARG A 1 313 ? -16.415 -36.268 56.579 1.00 23.86 313 ARG A C 1
ATOM 2550 O O . ARG A 1 313 ? -16.561 -37.432 56.886 1.00 23.86 313 ARG A O 1
ATOM 2557 N N . SER A 1 314 ? -15.200 -35.934 56.116 1.00 25.77 314 SER A N 1
ATOM 2558 C CA . SER A 1 314 ? -14.414 -34.686 56.145 1.00 25.77 314 SER A CA 1
ATOM 2559 C C . SER A 1 314 ? -13.291 -34.695 55.086 1.00 25.77 314 SER A C 1
ATOM 2561 O O . SER A 1 314 ? -12.785 -35.746 54.719 1.00 25.77 314 SER A O 1
ATOM 2563 N N . LYS A 1 315 ? -12.879 -33.485 54.686 1.00 31.61 315 LYS A N 1
ATOM 2564 C CA . LYS A 1 315 ? -11.602 -33.031 54.093 1.00 31.61 315 LYS A CA 1
ATOM 2565 C C . LYS A 1 315 ? -10.468 -34.061 53.876 1.00 31.61 315 LYS A C 1
ATOM 2567 O O . LYS A 1 315 ? -9.864 -34.529 54.833 1.00 31.61 315 LYS A O 1
ATOM 2572 N N . SER A 1 316 ? -10.002 -34.151 52.627 1.00 26.98 316 SER A N 1
ATOM 2573 C CA . SER A 1 316 ? -8.564 -34.205 52.326 1.00 26.98 316 SER A CA 1
ATOM 2574 C C . SER A 1 316 ? -8.264 -33.444 51.033 1.00 26.98 316 SER A C 1
ATOM 2576 O O . SER A 1 316 ? -8.720 -33.802 49.950 1.00 26.98 316 SER A O 1
ATOM 2578 N N . SER A 1 317 ? -7.496 -32.373 51.169 1.00 31.66 317 SER A N 1
ATOM 2579 C CA . SER A 1 317 ? -6.886 -31.600 50.096 1.00 31.66 317 SER A CA 1
ATOM 2580 C C . SER A 1 317 ? -5.853 -32.429 49.333 1.00 31.66 317 SER A C 1
ATOM 2582 O O . SER A 1 317 ? -4.834 -32.797 49.916 1.00 31.66 317 SER A O 1
ATOM 2584 N N . ARG A 1 318 ? -6.048 -32.624 48.024 1.00 27.17 318 ARG A N 1
ATOM 2585 C CA . ARG A 1 318 ? -4.943 -32.721 47.059 1.00 27.17 318 ARG A CA 1
ATOM 2586 C C . ARG A 1 318 ? -5.309 -31.989 45.769 1.00 27.17 318 ARG A C 1
ATOM 2588 O O . ARG A 1 318 ? -6.297 -32.277 45.108 1.00 27.17 318 ARG A O 1
ATOM 2595 N N . SER A 1 319 ? -4.482 -30.994 45.495 1.00 32.22 319 SER A N 1
ATOM 2596 C CA . SER A 1 319 ? -4.406 -30.119 44.336 1.00 32.22 319 SER A CA 1
ATOM 2597 C C . SER A 1 319 ? -4.301 -30.864 43.005 1.00 32.22 319 SER A C 1
ATOM 2599 O O . SER A 1 319 ? -3.439 -31.725 42.846 1.00 32.22 319 SER A O 1
ATOM 2601 N N . SER A 1 320 ? -5.087 -30.444 42.018 1.00 28.97 320 SER A N 1
ATOM 2602 C CA . SER A 1 320 ? -4.668 -30.345 40.611 1.00 28.97 320 SER A CA 1
ATOM 2603 C C . SER A 1 320 ? -5.747 -29.588 39.836 1.00 28.97 320 SER A C 1
ATOM 2605 O O . SER A 1 320 ? -6.793 -30.121 39.479 1.00 28.97 320 SER A O 1
ATOM 2607 N N . GLY A 1 321 ? -5.511 -28.289 39.643 1.00 29.08 321 GLY A N 1
ATOM 2608 C CA . GLY A 1 321 ? -6.379 -27.422 38.856 1.00 29.08 321 GLY A CA 1
ATOM 2609 C C . GLY A 1 321 ? -6.358 -27.836 37.389 1.00 29.08 321 GLY A C 1
ATOM 2610 O O . GLY A 1 321 ? -5.381 -27.598 36.686 1.00 29.08 321 GLY A O 1
ATOM 2611 N N . SER A 1 322 ? -7.455 -28.432 36.933 1.00 26.70 322 SER A N 1
ATOM 2612 C CA . SER A 1 322 ? -7.805 -28.500 35.521 1.00 26.70 322 SER A CA 1
ATOM 2613 C C . SER A 1 322 ? -8.734 -27.322 35.240 1.00 26.70 322 SER A C 1
ATOM 2615 O O . SER A 1 322 ? -9.882 -27.316 35.681 1.00 26.70 322 SER A O 1
ATOM 2617 N N . PHE A 1 323 ? -8.232 -26.290 34.557 1.00 30.12 323 PHE A N 1
ATOM 2618 C CA . PHE A 1 323 ? -9.098 -25.281 33.949 1.00 30.12 323 PHE A CA 1
ATOM 2619 C C . PHE A 1 323 ? -9.888 -25.972 32.835 1.00 30.12 323 PHE A C 1
ATOM 2621 O O . PHE A 1 323 ? -9.410 -26.132 31.713 1.00 30.12 323 PHE A O 1
ATOM 2628 N N . GLY A 1 324 ? -11.074 -26.453 33.200 1.00 29.19 324 GLY A N 1
ATOM 2629 C CA . GLY A 1 324 ? -12.027 -27.067 32.297 1.00 29.19 324 GLY A CA 1
ATOM 2630 C C . GLY A 1 324 ? -12.462 -26.092 31.209 1.00 29.19 324 GLY A C 1
ATOM 2631 O O . GLY A 1 324 ? -12.738 -24.920 31.460 1.00 29.19 324 GLY A O 1
ATOM 2632 N N . MET A 1 325 ? -12.526 -26.619 29.989 1.00 30.41 325 MET A N 1
ATOM 2633 C CA . MET A 1 325 ? -13.266 -26.055 28.870 1.00 30.41 325 MET A CA 1
ATOM 2634 C C . MET A 1 325 ? -14.665 -25.614 29.317 1.00 30.41 325 MET A C 1
ATOM 2636 O O . MET A 1 325 ? -15.478 -26.448 29.711 1.00 30.41 325 MET A O 1
ATOM 2640 N N . LEU A 1 326 ? -14.987 -24.332 29.151 1.00 31.72 326 LEU A N 1
ATOM 2641 C CA . LEU A 1 326 ? -16.375 -23.915 28.985 1.00 31.72 326 LEU A CA 1
ATOM 2642 C C . LEU A 1 326 ? -16.758 -24.208 27.532 1.00 31.72 326 LEU A C 1
ATOM 2644 O O . LEU A 1 326 ? -16.485 -23.431 26.620 1.00 31.72 326 LEU A O 1
ATOM 2648 N N . SER A 1 327 ? -17.337 -25.388 27.324 1.00 30.47 327 SER A N 1
ATOM 2649 C CA . SER A 1 327 ? -18.142 -25.692 26.144 1.00 30.47 327 SER A CA 1
ATOM 2650 C C . SER A 1 327 ? -19.355 -24.764 26.161 1.00 30.47 327 SER A C 1
ATOM 2652 O O . SER A 1 327 ? -20.344 -25.061 26.826 1.00 30.47 327 SER A O 1
ATOM 2654 N N . VAL A 1 328 ? -19.281 -23.638 25.453 1.00 37.91 328 VAL A N 1
ATOM 2655 C CA . VAL A 1 328 ? -20.475 -22.856 25.123 1.00 37.91 328 VAL A CA 1
ATOM 2656 C C . VAL A 1 328 ? -21.257 -23.688 24.098 1.00 37.91 328 VAL A C 1
ATOM 2658 O O . VAL A 1 328 ? -20.708 -23.971 23.029 1.00 37.91 328 VAL A O 1
ATOM 2661 N N . PRO A 1 329 ? -22.476 -24.169 24.404 1.00 28.03 329 PRO A N 1
ATOM 2662 C CA . PRO A 1 329 ? -23.279 -24.880 23.417 1.00 28.03 329 PRO A CA 1
ATOM 2663 C C . PRO A 1 329 ? -23.551 -23.954 22.219 1.00 28.03 329 PRO A C 1
ATOM 2665 O O . PRO A 1 329 ? -23.637 -22.737 22.410 1.00 28.03 329 PRO A O 1
ATOM 2668 N N . PRO A 1 330 ? -23.677 -24.484 20.988 1.00 30.09 330 PRO A N 1
ATOM 2669 C CA . PRO A 1 330 ? -24.042 -23.669 19.838 1.00 30.09 330 PRO A CA 1
ATOM 2670 C C . PRO A 1 330 ? -25.394 -23.023 20.134 1.00 30.09 330 PRO A C 1
ATOM 2672 O O . PRO A 1 330 ? -26.409 -23.704 20.268 1.00 30.09 330 PRO A O 1
ATOM 2675 N N . MET A 1 331 ? -25.385 -21.706 20.318 1.00 35.72 331 MET A N 1
ATOM 2676 C CA . MET A 1 331 ? -26.580 -20.950 20.645 1.00 35.72 331 MET A CA 1
ATOM 2677 C C . MET A 1 331 ? -27.468 -20.928 19.397 1.00 35.72 331 MET A C 1
ATOM 2679 O O . MET A 1 331 ? -27.184 -20.227 18.428 1.00 35.72 331 MET A O 1
ATOM 2683 N N . THR A 1 332 ? -28.534 -21.726 19.395 1.00 29.47 332 THR A N 1
ATOM 2684 C CA . THR A 1 332 ? -29.670 -21.521 18.493 1.00 29.47 332 THR A CA 1
ATOM 2685 C C . THR A 1 332 ? -30.303 -20.184 18.852 1.00 29.47 332 THR A C 1
ATOM 2687 O O . THR A 1 332 ? -30.963 -20.059 19.884 1.00 29.47 332 THR A O 1
ATOM 2690 N N . ILE A 1 333 ? -30.051 -19.174 18.018 1.00 39.59 333 ILE A N 1
ATOM 2691 C CA . ILE A 1 333 ? -30.645 -17.843 18.135 1.00 39.59 333 ILE A CA 1
ATOM 2692 C C . ILE A 1 333 ? -32.136 -17.988 17.834 1.00 39.59 333 ILE A C 1
ATOM 2694 O O . ILE A 1 333 ? -32.540 -18.171 16.687 1.00 39.59 333 ILE A O 1
ATOM 2698 N N . ASN A 1 334 ? -32.948 -17.955 18.885 1.00 32.41 334 ASN A N 1
ATOM 2699 C CA . ASN A 1 334 ? -34.395 -17.946 18.770 1.00 32.41 334 ASN A CA 1
ATOM 2700 C C . ASN A 1 334 ? -34.821 -16.493 18.523 1.00 32.41 334 ASN A C 1
ATOM 2702 O O . 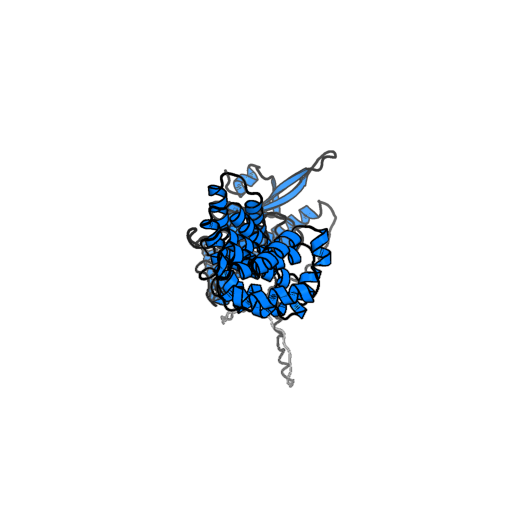ASN A 1 334 ? -34.712 -15.656 19.420 1.00 32.41 334 ASN A O 1
ATOM 2706 N N . PHE A 1 335 ? -35.266 -16.177 17.304 1.00 38.00 335 PHE A N 1
ATOM 2707 C CA . PHE A 1 335 ? -35.842 -14.872 16.962 1.00 38.00 335 PHE A CA 1
ATOM 2708 C C . PHE A 1 335 ? -37.238 -14.748 17.592 1.00 38.00 335 PHE A C 1
ATOM 2710 O O . PHE A 1 335 ? -38.258 -14.814 16.909 1.00 38.00 335 PHE A O 1
ATOM 2717 N N . GLY A 1 336 ? -37.293 -14.620 18.918 1.00 33.00 336 GLY A N 1
ATOM 2718 C CA . GLY A 1 336 ? -38.509 -14.223 19.616 1.00 33.00 336 GLY A CA 1
ATOM 2719 C C . GLY A 1 336 ? -38.935 -12.836 19.136 1.00 33.00 336 GLY A C 1
ATOM 2720 O O . GLY A 1 336 ? -38.142 -11.904 19.206 1.00 33.00 336 GLY A O 1
ATOM 2721 N N . SER A 1 337 ? -40.158 -12.743 18.605 1.00 33.03 337 SER A N 1
ATOM 2722 C CA . SER A 1 337 ? -40.921 -11.513 18.325 1.00 33.03 337 SER A CA 1
ATOM 2723 C C . SER A 1 337 ? -40.098 -10.297 17.854 1.00 33.03 337 SER A C 1
ATOM 2725 O O . SER A 1 337 ? -39.677 -9.461 18.650 1.00 33.03 337 SER A O 1
ATOM 2727 N N . LEU A 1 338 ? -39.936 -10.187 16.530 1.00 38.41 338 LEU A N 1
ATOM 2728 C CA . LEU A 1 338 ? -39.599 -8.959 15.786 1.00 38.41 338 LEU A CA 1
ATOM 2729 C C . LEU A 1 338 ? -40.495 -7.805 16.300 1.00 38.41 338 LEU A C 1
ATOM 2731 O O . LEU A 1 338 ? -41.701 -8.002 16.398 1.00 38.41 338 LEU A O 1
ATOM 2735 N N . THR A 1 339 ? -40.028 -6.620 16.707 1.00 43.38 339 THR A N 1
ATOM 2736 C CA . THR A 1 339 ? -39.071 -5.688 16.075 1.00 43.38 339 THR A CA 1
ATOM 2737 C C . THR A 1 339 ? -38.432 -4.742 17.113 1.00 43.38 339 THR A C 1
ATOM 2739 O O . THR A 1 339 ? -39.132 -4.240 17.993 1.00 43.38 339 THR A O 1
ATOM 2742 N N . PRO A 1 340 ? -37.135 -4.419 16.981 1.00 47.56 340 PRO A N 1
ATOM 2743 C CA . PRO A 1 340 ? -36.703 -3.146 16.380 1.00 47.56 340 PRO A CA 1
ATOM 2744 C C . PRO A 1 340 ? -35.869 -3.424 15.122 1.00 47.56 340 PRO A C 1
ATOM 2746 O O . PRO A 1 340 ? -35.659 -4.591 14.796 1.00 47.56 340 PRO A O 1
ATOM 2749 N N . ASP A 1 341 ? -35.420 -2.385 14.404 1.00 58.62 341 ASP A N 1
ATOM 2750 C CA . ASP A 1 341 ? -34.530 -2.513 13.236 1.00 58.62 341 ASP A CA 1
ATOM 2751 C C . ASP A 1 341 ? -33.519 -3.667 13.447 1.00 58.62 341 ASP A C 1
ATOM 2753 O O . ASP A 1 341 ? -32.744 -3.626 14.415 1.00 58.62 341 ASP A O 1
ATOM 2757 N N . PRO A 1 342 ? -33.536 -4.725 12.603 1.00 70.44 342 PRO A N 1
ATOM 2758 C CA . PRO A 1 342 ? -32.694 -5.908 12.780 1.00 70.44 342 PRO A CA 1
ATOM 2759 C C . PRO A 1 342 ? -31.204 -5.564 12.829 1.00 70.44 342 PRO A C 1
ATOM 2761 O O . PRO A 1 342 ? -30.397 -6.390 13.256 1.00 70.44 342 PRO A O 1
ATOM 2764 N N . TYR A 1 343 ? -30.828 -4.369 12.384 1.00 79.50 343 TYR A N 1
ATOM 2765 C CA . TYR A 1 343 ? -29.499 -3.813 12.530 1.00 79.50 343 TYR A CA 1
ATOM 2766 C C . TYR A 1 343 ? -29.164 -3.389 13.972 1.00 79.50 343 TYR A C 1
ATOM 2768 O O . TYR A 1 343 ? -28.135 -3.796 14.514 1.00 79.50 343 TYR A O 1
ATOM 2776 N N . LEU A 1 344 ? -30.044 -2.633 14.630 1.00 82.62 344 LEU A N 1
ATOM 2777 C CA . LEU A 1 344 ? -29.834 -2.133 15.995 1.00 82.62 344 LEU A CA 1
ATOM 2778 C C . LEU A 1 344 ? -29.747 -3.270 17.012 1.00 82.62 344 LEU A C 1
ATOM 2780 O O . LEU A 1 344 ? -28.877 -3.268 17.884 1.00 82.62 344 LEU A O 1
ATOM 2784 N N . ALA A 1 345 ? -30.601 -4.283 16.851 1.00 85.19 345 ALA A N 1
ATOM 2785 C CA . ALA A 1 345 ? -30.540 -5.489 17.666 1.00 85.19 345 ALA A CA 1
ATOM 2786 C C . ALA A 1 345 ? -29.182 -6.201 17.520 1.00 85.19 345 ALA A C 1
ATOM 2788 O O . ALA A 1 345 ? -28.610 -6.641 18.516 1.00 85.19 345 ALA A O 1
ATOM 2789 N N . ARG A 1 346 ? -28.620 -6.266 16.302 1.00 89.31 346 ARG A N 1
ATOM 2790 C CA . ARG A 1 346 ? -27.292 -6.859 16.059 1.00 89.31 346 ARG A CA 1
ATOM 2791 C C . ARG A 1 346 ? -26.171 -6.085 16.739 1.00 89.31 346 ARG A C 1
ATOM 2793 O O . ARG A 1 346 ? -25.290 -6.715 17.316 1.00 89.31 346 ARG A O 1
ATOM 2800 N N . VAL A 1 347 ? -26.204 -4.752 16.696 1.00 92.81 347 VAL A N 1
ATOM 2801 C CA . VAL A 1 347 ? -25.203 -3.909 17.372 1.00 92.81 347 VAL A CA 1
ATOM 2802 C C . VAL A 1 347 ? -25.218 -4.161 18.879 1.00 92.81 347 VAL A C 1
ATOM 2804 O O . VAL A 1 347 ? -24.161 -4.383 19.470 1.00 92.81 347 VAL A O 1
ATOM 2807 N N . LYS A 1 348 ? -26.410 -4.197 19.485 1.00 93.56 348 LYS A N 1
ATOM 2808 C CA . LYS A 1 348 ? -26.568 -4.464 20.917 1.00 93.56 348 LYS A CA 1
ATOM 2809 C C . LYS A 1 348 ? -26.103 -5.871 21.302 1.00 93.56 348 LYS A C 1
ATOM 2811 O O . LYS A 1 348 ? -25.276 -6.001 22.196 1.00 93.56 348 LYS A O 1
ATOM 2816 N N . MET A 1 349 ? -26.549 -6.902 20.580 1.00 93.69 349 MET A N 1
ATOM 2817 C CA . MET A 1 349 ? -26.109 -8.286 20.818 1.00 93.69 349 MET A CA 1
ATOM 2818 C C . MET A 1 349 ? -24.590 -8.436 20.687 1.00 93.69 349 MET A C 1
ATOM 2820 O O . MET A 1 349 ? -23.963 -9.142 21.473 1.00 93.69 349 MET A O 1
ATOM 2824 N N . LEU A 1 350 ? -23.978 -7.764 19.708 1.00 95.56 350 LEU A N 1
ATOM 2825 C CA . LEU A 1 350 ? -22.530 -7.778 19.533 1.00 95.56 350 LEU A CA 1
ATOM 2826 C C . LEU A 1 350 ? -21.809 -7.099 20.704 1.00 95.56 350 LEU A C 1
ATOM 2828 O O . LEU A 1 350 ? -20.802 -7.620 21.176 1.00 95.56 350 LEU A O 1
ATOM 2832 N N . ALA A 1 351 ? -22.313 -5.958 21.175 1.00 96.00 351 ALA A N 1
ATOM 2833 C CA . ALA A 1 351 ? -21.752 -5.250 22.322 1.00 96.00 351 ALA A CA 1
ATOM 2834 C C . ALA A 1 351 ? -21.819 -6.099 23.600 1.00 96.00 351 ALA A C 1
ATOM 2836 O O . ALA A 1 351 ? -20.812 -6.238 24.293 1.00 96.00 351 ALA A O 1
ATOM 2837 N N . GLU A 1 352 ? -22.969 -6.720 23.868 1.00 94.56 352 GLU A N 1
ATOM 2838 C CA . GLU A 1 352 ? -23.157 -7.649 24.988 1.00 94.56 352 GLU A CA 1
ATOM 2839 C C . GLU A 1 352 ? -22.216 -8.851 24.868 1.00 94.56 352 GLU A C 1
ATOM 2841 O O . GLU A 1 352 ? -21.540 -9.210 25.829 1.00 94.56 352 GLU A O 1
ATOM 2846 N N . TYR A 1 353 ? -22.085 -9.432 23.674 1.00 94.25 353 TYR A N 1
ATOM 2847 C CA . TYR A 1 353 ? -21.163 -10.540 23.442 1.00 94.25 353 TYR A CA 1
ATOM 2848 C C . TYR A 1 353 ? -19.702 -10.146 23.703 1.00 94.25 353 TYR A C 1
ATOM 2850 O O . TYR A 1 353 ? -18.983 -10.859 24.403 1.00 94.25 353 TYR A O 1
ATOM 2858 N N . VAL A 1 354 ? -19.257 -8.992 23.199 1.00 94.12 354 VAL A N 1
ATOM 2859 C CA . VAL A 1 354 ? -17.906 -8.466 23.459 1.00 94.12 354 VAL A CA 1
ATOM 2860 C C . VAL A 1 354 ? -17.682 -8.241 24.948 1.00 94.12 354 VAL A C 1
ATOM 2862 O O . VAL A 1 354 ? -16.603 -8.574 25.443 1.00 94.12 354 VAL A O 1
ATOM 2865 N N . ASP A 1 355 ? -18.683 -7.714 25.657 1.00 91.50 355 ASP A N 1
ATOM 2866 C CA . ASP A 1 355 ? -18.603 -7.575 27.103 1.00 91.50 355 ASP A CA 1
ATOM 2867 C C . ASP A 1 355 ? -18.398 -8.939 27.752 1.00 91.50 355 ASP A C 1
ATOM 2869 O O . ASP A 1 355 ? -17.352 -9.130 28.356 1.00 91.50 355 ASP A O 1
ATOM 2873 N N . THR A 1 356 ? -19.265 -9.928 27.500 1.00 90.44 356 THR A N 1
ATOM 2874 C CA . THR A 1 356 ? -19.150 -11.267 28.119 1.00 90.44 356 THR A CA 1
ATOM 2875 C C . THR A 1 356 ? -17.784 -11.932 27.925 1.00 90.44 356 THR A C 1
ATOM 2877 O O . THR A 1 356 ? -17.331 -12.683 28.790 1.00 90.44 356 THR A O 1
ATOM 2880 N N . LEU A 1 357 ? -17.100 -11.660 26.809 1.00 90.12 357 LEU A N 1
ATOM 2881 C CA . LEU A 1 357 ? -15.757 -12.176 26.543 1.00 90.12 357 LEU A CA 1
ATOM 2882 C C . LEU A 1 357 ? -14.656 -11.446 27.328 1.00 90.12 357 LEU A C 1
ATOM 2884 O O . LEU A 1 357 ? -13.616 -12.049 27.610 1.00 90.12 357 LEU A O 1
ATOM 2888 N N . LEU A 1 358 ? -14.855 -10.165 27.650 1.00 90.31 358 LEU A N 1
ATOM 2889 C CA . LEU A 1 358 ? -13.851 -9.256 28.211 1.00 90.31 358 LEU A CA 1
ATOM 2890 C C . LEU A 1 358 ? -14.235 -8.634 29.571 1.00 90.31 358 LEU A C 1
ATOM 2892 O O . LEU A 1 358 ? -13.505 -7.762 30.050 1.00 90.31 358 LEU A O 1
ATOM 2896 N N . SER A 1 359 ? -15.313 -9.075 30.232 1.00 82.94 359 SER A N 1
ATOM 2897 C CA . SER A 1 359 ? -15.692 -8.622 31.586 1.00 82.94 359 SER A CA 1
ATOM 2898 C C . SER A 1 359 ? -14.735 -9.137 32.674 1.00 82.94 359 SER A C 1
ATOM 2900 O O . SER A 1 359 ? -14.718 -8.641 33.795 1.00 82.94 359 SER A O 1
ATOM 2902 N N . GLY A 1 360 ? -13.902 -10.135 32.397 1.00 76.56 360 GLY A N 1
ATOM 2903 C CA . GLY A 1 360 ? -13.040 -10.724 33.418 1.00 76.56 360 GLY A CA 1
ATOM 2904 C C . GLY A 1 360 ? -13.761 -11.624 34.413 1.00 76.56 360 GLY A C 1
ATOM 2905 O O . GLY A 1 360 ? -14.942 -11.929 34.259 1.00 76.56 360 GLY A O 1
ATOM 2906 N N . PRO A 1 361 ? -13.034 -12.100 35.438 1.00 69.38 361 PRO A N 1
ATOM 2907 C CA . PRO A 1 361 ? -13.632 -12.898 36.493 1.00 69.38 361 PRO A CA 1
ATOM 2908 C C . PRO A 1 361 ? -14.649 -12.054 37.265 1.00 69.38 361 PRO A C 1
ATOM 2910 O O . PRO A 1 361 ? -14.363 -10.917 37.642 1.00 69.38 361 PRO A O 1
ATOM 2913 N N . ALA A 1 362 ? -15.824 -12.627 37.509 1.00 66.62 362 ALA A N 1
ATOM 2914 C CA . ALA A 1 362 ? -16.783 -12.069 38.445 1.00 66.62 362 ALA A CA 1
ATOM 2915 C C . ALA A 1 362 ? -16.318 -12.313 39.887 1.00 66.62 362 ALA A C 1
ATOM 2917 O O . ALA A 1 362 ? -15.670 -13.321 40.184 1.00 66.62 362 ALA A O 1
ATOM 2918 N N . ASP A 1 363 ? -16.632 -11.382 40.780 1.00 65.12 363 ASP A N 1
ATOM 2919 C CA . ASP A 1 363 ? -16.518 -11.586 42.214 1.00 65.12 363 ASP A CA 1
ATOM 2920 C C . ASP A 1 363 ? -17.571 -12.593 42.708 1.00 65.12 363 ASP A C 1
ATOM 2922 O O . ASP A 1 363 ? -18.423 -13.074 41.958 1.00 65.12 363 ASP A O 1
ATOM 2926 N N . GLU A 1 364 ? -17.526 -12.915 44.000 1.00 62.53 364 GLU A N 1
ATOM 2927 C CA . GLU A 1 364 ? -18.465 -13.848 44.640 1.00 62.53 364 GLU A CA 1
ATOM 2928 C C . GLU A 1 364 ? -19.940 -13.416 44.520 1.00 62.53 364 GLU A C 1
ATOM 2930 O O . GLU A 1 364 ? -20.837 -14.227 44.740 1.00 62.53 364 GLU A O 1
ATOM 2935 N N . LYS A 1 365 ? -20.203 -12.155 44.156 1.00 61.44 365 LYS A N 1
ATOM 2936 C CA . LYS A 1 365 ? -21.541 -11.584 43.963 1.00 61.44 365 LYS A CA 1
ATOM 2937 C C . LYS A 1 365 ? -21.961 -11.543 42.490 1.00 61.44 365 LYS A C 1
ATOM 2939 O O . LYS A 1 365 ? -23.033 -11.027 42.186 1.00 61.44 365 LYS A O 1
ATOM 2944 N N . GLY A 1 366 ? -21.153 -12.090 41.581 1.00 59.16 366 GLY A N 1
ATOM 2945 C CA . GLY A 1 366 ? -21.419 -12.049 40.144 1.00 59.16 366 GLY A CA 1
ATOM 2946 C C . GLY A 1 366 ? -21.062 -10.709 39.490 1.00 59.16 366 GLY A C 1
ATOM 2947 O O . GLY A 1 366 ? -21.357 -10.514 38.314 1.00 59.16 366 GLY A O 1
ATOM 2948 N N . THR A 1 367 ? -20.417 -9.795 40.217 1.00 56.78 367 THR A N 1
ATOM 2949 C CA . THR A 1 367 ? -19.994 -8.485 39.713 1.00 56.78 367 THR A CA 1
ATOM 2950 C C . THR A 1 367 ? -18.622 -8.607 39.051 1.00 56.78 367 THR A C 1
ATOM 2952 O O . THR A 1 367 ? -17.678 -9.063 39.697 1.00 56.78 367 THR A O 1
ATOM 2955 N N . PRO A 1 368 ? -18.451 -8.204 37.784 1.00 57.47 368 PRO A N 1
ATOM 2956 C CA . PRO A 1 368 ? -17.151 -8.258 37.123 1.00 57.47 368 PRO A CA 1
ATOM 2957 C C . PRO A 1 368 ? -16.065 -7.497 37.908 1.00 57.47 368 PRO A C 1
ATOM 2959 O O . PRO A 1 368 ? -16.246 -6.334 38.271 1.00 57.47 368 PRO A O 1
ATOM 2962 N N . ILE A 1 369 ? -14.895 -8.111 38.139 1.00 57.97 369 ILE A N 1
ATOM 2963 C CA . ILE A 1 369 ? -13.728 -7.469 38.792 1.00 57.97 369 ILE A CA 1
ATOM 2964 C C . ILE A 1 369 ? -12.996 -6.540 37.787 1.00 57.97 369 ILE A C 1
ATOM 2966 O O . ILE A 1 369 ? -11.798 -6.273 37.893 1.00 57.97 369 ILE A O 1
ATOM 2970 N N . THR A 1 370 ? -13.717 -6.002 36.798 1.00 54.06 370 THR A N 1
ATOM 2971 C CA . THR A 1 370 ? -13.246 -5.242 35.621 1.00 54.06 370 THR A CA 1
ATOM 2972 C C . THR A 1 370 ? -12.415 -3.996 35.929 1.00 54.06 370 THR A C 1
ATOM 2974 O O . THR A 1 370 ? -11.839 -3.405 35.021 1.00 54.06 370 THR A O 1
ATOM 2977 N N . HIS A 1 371 ? -12.329 -3.557 37.184 1.00 58.66 371 HIS A N 1
ATOM 2978 C CA . HIS A 1 371 ? -11.853 -2.214 37.523 1.00 58.66 371 HIS A CA 1
ATOM 2979 C C . HIS A 1 371 ? -10.415 -2.133 38.055 1.00 58.66 371 HIS A C 1
ATOM 2981 O O . HIS A 1 371 ? -9.948 -1.038 38.370 1.00 58.66 371 HIS A O 1
ATOM 2987 N N . LYS A 1 372 ? -9.665 -3.241 38.139 1.00 70.12 372 LYS A N 1
ATOM 2988 C CA . LYS A 1 372 ? -8.260 -3.204 38.588 1.00 70.12 372 LYS A CA 1
ATOM 2989 C C . LYS A 1 372 ? -7.294 -3.267 37.405 1.00 70.12 372 LYS A C 1
ATOM 2991 O O . LYS A 1 372 ? -6.980 -4.347 36.910 1.00 70.12 372 LYS A O 1
ATOM 2996 N N . LEU A 1 373 ? -6.748 -2.108 37.018 1.00 79.94 373 LEU A N 1
ATOM 2997 C CA . LEU A 1 373 ? -5.683 -1.983 36.007 1.00 79.94 373 LEU A CA 1
ATOM 2998 C C . LEU A 1 373 ? -4.528 -2.970 36.250 1.00 79.94 373 LEU A C 1
ATOM 3000 O O . LEU A 1 373 ? -4.041 -3.595 35.315 1.00 79.94 373 LEU A O 1
ATOM 3004 N N . HIS A 1 374 ? -4.137 -3.161 37.511 1.00 83.19 374 HIS A N 1
ATOM 3005 C CA . HIS A 1 374 ? -3.099 -4.118 37.894 1.00 83.19 374 HIS A CA 1
ATOM 3006 C C . HIS A 1 374 ? -3.455 -5.567 37.521 1.00 83.19 374 HIS A C 1
ATOM 3008 O O . HIS A 1 374 ? -2.627 -6.291 36.975 1.00 83.19 374 HIS A O 1
ATOM 3014 N N . THR A 1 375 ? -4.696 -5.996 37.764 1.00 85.19 375 THR A N 1
ATOM 3015 C CA . THR A 1 375 ? -5.166 -7.349 37.425 1.00 85.19 375 THR A CA 1
ATOM 3016 C C . THR A 1 375 ? -5.172 -7.567 35.913 1.00 85.19 375 THR A C 1
ATOM 3018 O O . THR A 1 375 ? -4.749 -8.619 35.434 1.00 85.19 375 THR A O 1
ATOM 3021 N N . PHE A 1 376 ? -5.572 -6.548 35.151 1.00 87.19 376 PHE A N 1
ATOM 3022 C CA . PHE A 1 376 ? -5.465 -6.570 33.696 1.00 87.19 376 PHE A CA 1
ATOM 3023 C C . PHE A 1 376 ? -4.007 -6.682 33.224 1.00 87.19 376 PHE A C 1
ATOM 3025 O O . PHE A 1 376 ? -3.688 -7.548 32.412 1.00 87.19 376 PHE A O 1
ATOM 3032 N N . GLN A 1 377 ? -3.096 -5.881 33.782 1.00 88.19 377 GLN A N 1
ATOM 3033 C CA . GLN A 1 377 ? -1.668 -5.956 33.458 1.00 88.19 377 GLN A CA 1
ATOM 3034 C C . GLN A 1 377 ? -1.089 -7.344 33.757 1.00 88.19 377 GLN A C 1
ATOM 3036 O O . GLN A 1 377 ? -0.394 -7.907 32.914 1.00 88.19 377 GLN A O 1
ATOM 3041 N N . GLN A 1 378 ? -1.411 -7.933 34.912 1.00 88.88 378 GLN A N 1
ATOM 3042 C CA . GLN A 1 378 ? -0.990 -9.294 35.256 1.00 88.88 378 GLN A CA 1
ATOM 3043 C C . GLN A 1 378 ? -1.515 -10.331 34.260 1.00 88.88 378 GLN A C 1
ATOM 3045 O O . GLN A 1 378 ? -0.772 -11.221 33.852 1.00 88.88 378 GLN A O 1
ATOM 3050 N N . HIS A 1 379 ? -2.770 -10.207 33.833 1.00 89.69 379 HIS A N 1
ATOM 3051 C CA . HIS A 1 379 ? -3.360 -11.089 32.832 1.00 89.69 379 HIS A CA 1
ATOM 3052 C C . HIS A 1 379 ? -2.648 -10.999 31.480 1.00 89.69 379 HIS A C 1
ATOM 3054 O O . HIS A 1 379 ? -2.286 -12.028 30.908 1.00 89.69 379 HIS A O 1
ATOM 3060 N N . VAL A 1 380 ? -2.374 -9.783 31.009 1.00 90.12 380 VAL A N 1
ATOM 3061 C CA . VAL A 1 380 ? -1.615 -9.550 29.775 1.00 90.12 380 VAL A CA 1
ATOM 3062 C C . VAL A 1 380 ? -0.201 -10.137 29.880 1.00 90.12 380 VAL A C 1
ATOM 3064 O O . VAL A 1 380 ? 0.250 -10.814 28.955 1.00 90.12 380 VAL A O 1
ATOM 3067 N N . GLN A 1 381 ? 0.483 -9.967 31.018 1.00 90.31 381 GLN A N 1
ATOM 3068 C CA . GLN A 1 381 ? 1.810 -10.561 31.239 1.00 90.31 381 GLN A CA 1
ATOM 3069 C C . GLN A 1 381 ? 1.772 -12.092 31.302 1.00 90.31 381 GLN A C 1
ATOM 3071 O O . GLN A 1 381 ? 2.652 -12.746 30.745 1.00 90.31 381 GLN A O 1
ATOM 3076 N N . ALA A 1 382 ? 0.749 -12.679 31.923 1.00 90.31 382 ALA A N 1
ATOM 3077 C CA . ALA A 1 382 ? 0.574 -14.127 31.961 1.00 90.31 382 ALA A CA 1
ATOM 3078 C C . ALA A 1 382 ? 0.363 -14.709 30.553 1.00 90.31 382 ALA A C 1
ATOM 3080 O O . ALA A 1 382 ? 0.946 -15.743 30.221 1.00 90.31 382 ALA A O 1
ATOM 3081 N N . ILE A 1 383 ? -0.417 -14.029 29.703 1.00 89.88 383 ILE A N 1
ATOM 3082 C CA . ILE A 1 383 ? -0.589 -14.418 28.296 1.00 89.88 383 ILE A CA 1
ATOM 3083 C C . ILE A 1 383 ? 0.737 -14.305 27.545 1.00 89.88 383 ILE A C 1
ATOM 3085 O O . ILE A 1 383 ? 1.141 -15.265 26.893 1.00 89.88 383 ILE A O 1
ATOM 3089 N N . ARG A 1 384 ? 1.440 -13.174 27.676 1.00 88.62 384 ARG A N 1
ATOM 3090 C CA . ARG A 1 384 ? 2.756 -12.962 27.057 1.00 88.62 384 ARG A CA 1
ATOM 3091 C C . ARG A 1 384 ? 3.745 -14.064 27.439 1.00 88.62 384 ARG A C 1
ATOM 3093 O O . ARG A 1 384 ? 4.406 -14.619 26.566 1.00 88.62 384 ARG A O 1
ATOM 3100 N N . TYR A 1 385 ? 3.828 -14.399 28.726 1.00 88.56 385 TYR A N 1
ATOM 3101 C CA . TYR A 1 385 ? 4.693 -15.471 29.219 1.00 88.56 385 TYR A CA 1
ATOM 3102 C C . TYR A 1 385 ? 4.311 -16.825 28.611 1.00 88.56 385 TYR A C 1
ATOM 3104 O O . TYR A 1 385 ? 5.175 -17.548 28.125 1.00 88.56 385 TYR A O 1
ATOM 3112 N N . LYS A 1 386 ? 3.012 -17.145 28.571 1.00 89.25 386 LYS A N 1
ATOM 3113 C CA . LYS A 1 386 ? 2.507 -18.409 28.019 1.00 89.25 386 LYS A CA 1
ATOM 3114 C C . LYS A 1 386 ? 2.736 -18.543 26.512 1.00 89.25 386 LYS A C 1
ATOM 3116 O O . LYS A 1 386 ? 3.000 -19.645 26.042 1.00 89.25 386 LYS A O 1
ATOM 3121 N N . LEU A 1 387 ? 2.591 -17.455 25.757 1.00 86.44 387 LEU A N 1
ATOM 3122 C CA . LEU A 1 387 ? 2.774 -17.456 24.304 1.00 86.44 387 LEU A CA 1
ATOM 3123 C C . LEU A 1 387 ? 4.247 -17.329 23.891 1.00 86.44 387 LEU A C 1
ATOM 3125 O O . LEU A 1 387 ? 4.578 -17.639 22.751 1.00 86.44 387 LEU A O 1
ATOM 3129 N N . GLY A 1 388 ? 5.127 -16.857 24.779 1.00 85.50 388 GLY A N 1
ATOM 3130 C CA . GLY A 1 388 ? 6.526 -16.572 24.444 1.00 85.50 388 GLY A CA 1
ATOM 3131 C C . GLY A 1 388 ? 6.699 -15.399 23.467 1.00 85.50 388 GLY A C 1
ATOM 3132 O O . GLY A 1 388 ? 7.763 -15.236 22.874 1.00 85.50 388 GLY A O 1
ATOM 3133 N N . THR A 1 389 ? 5.665 -14.574 23.284 1.00 85.81 389 THR A N 1
ATOM 3134 C CA . THR A 1 389 ? 5.660 -13.433 22.359 1.00 85.81 389 THR A CA 1
ATOM 3135 C C . THR A 1 389 ? 4.892 -12.248 22.936 1.00 85.81 389 THR A C 1
ATOM 3137 O O . THR A 1 389 ? 3.987 -12.405 23.756 1.00 85.81 389 THR A O 1
ATOM 3140 N N . THR A 1 390 ? 5.273 -11.040 22.520 1.00 87.00 390 THR A N 1
ATOM 3141 C CA . THR A 1 390 ? 4.550 -9.788 22.799 1.00 87.00 390 THR A CA 1
ATOM 3142 C C . THR A 1 390 ? 3.389 -9.551 21.830 1.00 87.00 390 THR A C 1
ATOM 3144 O O . THR A 1 390 ? 2.607 -8.621 22.039 1.00 87.00 390 THR A O 1
ATOM 3147 N N . LEU A 1 391 ? 3.247 -10.401 20.807 1.00 88.50 391 LEU A N 1
ATOM 3148 C CA . LEU A 1 391 ? 2.109 -10.442 19.896 1.00 88.50 391 LEU A CA 1
ATOM 3149 C C . LEU A 1 391 ? 0.967 -11.217 20.556 1.00 88.50 391 LEU A C 1
ATOM 3151 O O . LEU A 1 391 ? 0.997 -12.444 20.647 1.00 88.50 391 LEU A O 1
ATOM 3155 N N . ILE A 1 392 ? -0.041 -10.502 21.043 1.00 89.50 392 ILE A N 1
ATOM 3156 C CA . ILE A 1 392 ? -1.159 -11.089 21.780 1.00 89.50 392 ILE A CA 1
ATOM 3157 C C . ILE A 1 392 ? -2.393 -11.095 20.879 1.00 89.50 392 ILE A C 1
ATOM 3159 O O . ILE A 1 392 ? -2.937 -10.029 20.584 1.00 89.50 392 ILE A O 1
ATOM 3163 N N . PRO A 1 393 ? -2.890 -12.265 20.444 1.00 90.75 393 PRO A N 1
ATOM 3164 C CA . PRO A 1 393 ? -4.139 -12.309 19.706 1.00 90.75 393 PRO A CA 1
ATOM 3165 C C . PRO A 1 393 ? -5.295 -11.841 20.597 1.00 90.75 393 PRO A C 1
ATOM 3167 O O . PRO A 1 393 ? -5.451 -12.337 21.716 1.00 90.75 393 PRO A O 1
ATOM 3170 N N . ILE A 1 394 ? -6.129 -10.920 20.108 1.00 91.56 394 ILE A N 1
ATOM 3171 C CA . ILE A 1 394 ? -7.172 -10.268 20.923 1.00 91.56 394 ILE A CA 1
ATOM 3172 C C . ILE A 1 394 ? -8.136 -11.281 21.567 1.00 91.56 394 ILE A C 1
ATOM 3174 O O . ILE A 1 394 ? -8.559 -11.104 22.705 1.00 91.56 394 ILE A O 1
ATOM 3178 N N . GLY A 1 395 ? -8.407 -12.404 20.894 1.00 88.44 395 GLY A N 1
ATOM 3179 C CA . GLY A 1 395 ? -9.280 -13.471 21.399 1.00 88.44 395 GLY A CA 1
ATOM 3180 C C . GLY A 1 395 ? -8.738 -14.249 22.609 1.00 88.44 395 GLY A C 1
ATOM 3181 O O . GLY A 1 395 ? -9.475 -15.043 23.198 1.00 88.44 395 GLY A O 1
ATOM 3182 N N . PHE A 1 396 ? -7.475 -14.053 23.000 1.00 89.50 396 PHE A N 1
ATOM 3183 C CA . PHE A 1 396 ? -6.903 -14.646 24.217 1.00 89.50 396 PHE A CA 1
ATOM 3184 C C . PHE A 1 396 ? -7.188 -13.811 25.465 1.00 89.50 396 PHE A C 1
ATOM 3186 O O . PHE A 1 396 ? -7.104 -14.341 26.576 1.00 89.50 396 PHE A O 1
ATOM 3193 N N . LEU A 1 397 ? -7.541 -12.536 25.297 1.00 90.62 397 LEU A N 1
ATOM 3194 C CA . LEU A 1 397 ? -7.902 -11.678 26.413 1.00 90.62 397 LEU A CA 1
ATOM 3195 C C . LEU A 1 397 ? -9.224 -12.142 27.030 1.00 90.62 397 LEU A C 1
ATOM 3197 O O . LEU A 1 397 ? -10.129 -12.627 26.350 1.00 90.62 397 LEU A O 1
ATOM 3201 N N . ARG A 1 398 ? -9.304 -12.032 28.351 1.00 89.62 398 ARG A N 1
ATOM 3202 C CA . ARG A 1 398 ? -10.509 -12.289 29.155 1.00 89.62 398 ARG A CA 1
ATOM 3203 C C . ARG A 1 398 ? -10.946 -11.070 29.945 1.00 89.62 398 ARG A C 1
ATOM 3205 O O . ARG A 1 398 ? -12.011 -11.081 30.536 1.00 89.62 398 ARG A O 1
ATOM 3212 N N . MET A 1 399 ? -10.114 -10.039 29.960 1.00 88.12 399 MET A N 1
ATOM 3213 C CA . MET A 1 399 ? -10.371 -8.738 30.556 1.00 88.12 399 MET A CA 1
ATOM 3214 C C . MET A 1 399 ? -10.005 -7.684 29.525 1.00 88.12 399 MET A C 1
ATOM 3216 O O . MET A 1 399 ? -9.012 -7.860 28.818 1.00 88.12 399 MET A O 1
ATOM 3220 N N . GLY A 1 400 ? -10.767 -6.601 29.456 1.00 88.69 400 GLY A N 1
ATOM 3221 C CA . GLY A 1 400 ? -10.489 -5.503 28.542 1.00 88.69 400 GLY A CA 1
ATOM 3222 C C . GLY A 1 400 ? -11.125 -4.194 28.986 1.00 88.69 400 GLY A C 1
ATOM 3223 O O . GLY A 1 400 ? -12.168 -4.188 29.642 1.00 88.69 400 GLY A O 1
ATOM 3224 N N . PHE A 1 401 ? -10.495 -3.085 28.608 1.00 89.12 401 PHE A N 1
ATOM 3225 C CA . PHE A 1 401 ? -11.040 -1.741 28.780 1.00 89.12 401 PHE A CA 1
ATOM 3226 C C . PHE A 1 401 ? -11.572 -1.222 27.438 1.00 89.12 401 PHE A C 1
ATOM 3228 O O . PHE A 1 401 ? -11.849 -1.997 26.523 1.00 89.12 401 PHE A O 1
ATOM 3235 N N . HIS A 1 402 ? -11.706 0.101 27.314 1.00 90.69 402 HIS A N 1
ATOM 3236 C CA . HIS A 1 402 ? -12.135 0.776 26.092 1.00 90.69 402 HIS A CA 1
ATOM 3237 C C . HIS A 1 402 ? -11.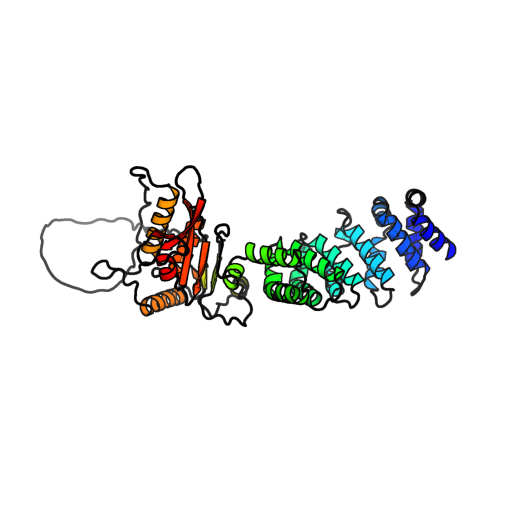413 0.253 24.844 1.00 90.69 402 HIS A C 1
ATOM 3239 O O . HIS A 1 402 ? -12.057 -0.061 23.849 1.00 90.69 402 HIS A O 1
ATOM 3245 N N . PHE A 1 403 ? -10.086 0.114 24.908 1.00 91.50 403 PHE A N 1
ATOM 3246 C CA . PHE A 1 403 ? -9.290 -0.310 23.763 1.00 91.50 403 PHE A CA 1
ATOM 3247 C C . PHE A 1 403 ? -9.575 -1.744 23.322 1.00 91.50 403 PHE A C 1
ATOM 3249 O O . PHE A 1 403 ? -9.954 -1.976 22.173 1.00 91.50 403 PHE A O 1
ATOM 3256 N N . GLU A 1 404 ? -9.401 -2.704 24.227 1.00 93.06 404 GLU A N 1
ATOM 3257 C CA . GLU A 1 404 ? -9.537 -4.124 23.913 1.00 93.06 404 GLU A CA 1
ATOM 3258 C C . GLU A 1 404 ? -10.962 -4.447 23.460 1.00 93.06 404 GLU A C 1
ATOM 3260 O O . GLU A 1 404 ? -11.147 -5.176 22.482 1.00 93.06 404 GLU A O 1
ATOM 3265 N N . LYS A 1 405 ? -11.967 -3.855 24.123 1.00 94.69 405 LYS A N 1
ATOM 3266 C CA . LYS A 1 405 ? -13.372 -4.025 23.745 1.00 94.69 405 LYS A CA 1
ATOM 3267 C C . LYS A 1 405 ? -13.673 -3.401 22.389 1.00 94.69 405 LYS A C 1
ATOM 3269 O O . LYS A 1 405 ? -14.292 -4.067 21.565 1.00 94.69 405 LYS A O 1
ATOM 3274 N N . ALA A 1 406 ? -13.208 -2.181 22.113 1.00 95.88 406 ALA A N 1
ATOM 3275 C CA . ALA A 1 406 ? -13.473 -1.534 20.829 1.00 95.88 406 ALA A CA 1
ATOM 3276 C C . ALA A 1 406 ? -12.803 -2.263 19.650 1.00 95.88 406 ALA A C 1
ATOM 3278 O O . ALA A 1 406 ? -13.396 -2.412 18.575 1.00 95.88 406 ALA A O 1
ATOM 3279 N N . LEU A 1 407 ? -11.579 -2.766 19.854 1.00 95.75 407 LEU A N 1
ATOM 3280 C CA . LEU A 1 407 ? -10.868 -3.564 18.855 1.00 95.75 407 LEU A CA 1
ATOM 3281 C C . LEU A 1 407 ? -11.577 -4.901 18.600 1.00 95.75 407 LEU A C 1
ATOM 3283 O O . LEU A 1 407 ? -11.771 -5.277 17.442 1.00 95.75 407 LEU A O 1
ATOM 3287 N N . LEU A 1 408 ? -12.003 -5.604 19.657 1.00 95.62 408 LEU A N 1
ATOM 3288 C CA . LEU A 1 408 ? -12.728 -6.869 19.523 1.00 95.62 408 LEU A CA 1
ATOM 3289 C C . LEU A 1 408 ? -14.108 -6.673 18.877 1.00 95.62 408 LEU A C 1
ATOM 3291 O O . LEU A 1 408 ? -14.487 -7.452 18.002 1.00 95.62 408 LEU A O 1
ATOM 3295 N N . PHE A 1 409 ? -14.827 -5.612 19.252 1.00 96.75 409 PHE A N 1
ATOM 3296 C CA . PHE A 1 409 ? -16.104 -5.237 18.646 1.00 96.75 409 PHE A CA 1
ATOM 3297 C C . PHE A 1 409 ? -15.958 -4.992 17.147 1.00 96.75 409 PHE A C 1
ATOM 3299 O O . PHE A 1 409 ? -16.718 -5.555 16.362 1.00 96.75 409 PHE A O 1
ATOM 3306 N N . LYS A 1 410 ? -14.949 -4.219 16.728 1.00 96.56 410 LYS A N 1
ATOM 3307 C CA . LYS A 1 410 ? -14.659 -3.986 15.306 1.00 96.56 410 LYS A CA 1
ATOM 3308 C C . LYS A 1 410 ? -14.325 -5.292 14.574 1.00 96.56 410 LYS A C 1
ATOM 3310 O O . LYS A 1 410 ? -14.909 -5.568 13.529 1.00 96.56 410 LYS A O 1
ATOM 3315 N N . ALA A 1 411 ? -13.439 -6.114 15.139 1.00 94.75 411 ALA A N 1
ATOM 3316 C CA . ALA A 1 411 ? -13.005 -7.375 14.536 1.00 94.75 411 ALA A CA 1
ATOM 3317 C C . ALA A 1 411 ? -14.157 -8.368 14.314 1.00 94.75 411 ALA A C 1
ATOM 3319 O O . ALA A 1 411 ? -14.282 -8.951 13.237 1.00 94.75 411 ALA A O 1
ATOM 3320 N N . ILE A 1 412 ? -15.016 -8.558 15.318 1.00 93.50 412 ILE A N 1
ATOM 3321 C CA . ILE A 1 412 ? -16.180 -9.444 15.192 1.00 93.50 412 ILE A CA 1
ATOM 3322 C C . ILE A 1 412 ? -17.240 -8.786 14.302 1.00 93.50 412 ILE A C 1
ATOM 3324 O O . ILE A 1 412 ? -17.782 -9.449 13.418 1.00 93.50 412 ILE A O 1
ATOM 3328 N N . GLY A 1 413 ? -17.495 -7.487 14.480 1.00 92.62 413 GLY A N 1
ATOM 3329 C CA . GLY A 1 413 ? -18.463 -6.711 13.704 1.00 92.62 413 GLY A CA 1
ATOM 3330 C C . GLY A 1 413 ? -18.219 -6.790 12.201 1.00 92.62 413 GLY A C 1
ATOM 3331 O O . GLY A 1 413 ? -19.151 -7.038 11.436 1.00 92.62 413 GLY A O 1
ATOM 3332 N N . ASP A 1 414 ? -16.962 -6.710 11.770 1.00 92.38 414 ASP A N 1
ATOM 3333 C CA . ASP A 1 414 ? -16.598 -6.861 10.363 1.00 92.38 414 ASP A CA 1
ATOM 3334 C C . ASP A 1 414 ? -16.917 -8.260 9.803 1.00 92.38 414 ASP A C 1
ATOM 3336 O O . ASP A 1 414 ? -17.242 -8.372 8.619 1.00 92.38 414 ASP A O 1
ATOM 3340 N N . LYS A 1 415 ? -16.908 -9.311 10.636 1.00 89.88 415 LYS A N 1
ATOM 3341 C CA . LYS A 1 415 ? -17.291 -10.683 10.247 1.00 89.88 415 LYS A CA 1
ATOM 3342 C C . LYS A 1 415 ? -18.792 -10.937 10.271 1.00 89.88 415 LYS A C 1
ATOM 3344 O O . LYS A 1 415 ? -19.268 -11.732 9.468 1.00 89.88 415 LYS A O 1
ATOM 3349 N N . VAL A 1 416 ? -19.534 -10.263 11.149 1.00 89.31 416 VAL A N 1
ATOM 3350 C CA . VAL A 1 416 ? -21.002 -10.389 11.248 1.00 89.31 416 VAL A CA 1
ATOM 3351 C C . VAL A 1 416 ? -21.756 -9.280 10.504 1.00 89.31 416 VAL A C 1
ATOM 3353 O O . VAL A 1 416 ? -22.952 -9.083 10.713 1.00 89.31 416 VAL A O 1
ATOM 3356 N N . CYS A 1 417 ? -21.058 -8.558 9.623 1.00 86.88 417 CYS A N 1
ATOM 3357 C CA . CYS A 1 417 ? -21.605 -7.483 8.795 1.00 86.88 417 CYS A CA 1
ATOM 3358 C C . CYS A 1 417 ? -22.265 -6.350 9.602 1.00 86.88 417 CYS A C 1
ATOM 3360 O O . CYS A 1 417 ? -23.264 -5.782 9.167 1.00 86.88 417 CYS A O 1
ATOM 3362 N N . VAL A 1 418 ? -21.688 -5.997 10.754 1.00 90.44 418 VAL A N 1
ATOM 3363 C CA . VAL A 1 418 ? -21.977 -4.753 11.478 1.00 90.44 418 VAL A CA 1
ATOM 3364 C C . VAL A 1 418 ? -20.949 -3.702 11.021 1.00 90.44 418 VAL A C 1
ATOM 3366 O O . VAL A 1 418 ? -19.782 -3.776 11.411 1.00 90.44 418 VAL A O 1
ATOM 3369 N N . PRO A 1 419 ? -21.327 -2.751 10.146 1.00 89.25 419 PRO A N 1
ATOM 3370 C CA . PRO A 1 419 ? -20.496 -1.629 9.748 1.00 89.25 419 PRO A CA 1
ATOM 3371 C C . PRO A 1 419 ? -20.228 -0.722 10.954 1.00 89.25 419 PRO A C 1
ATOM 3373 O O . PRO A 1 419 ? -21.125 -0.056 11.462 1.00 89.25 419 PRO A O 1
ATOM 3376 N N . SER A 1 420 ? -18.977 -0.675 11.398 1.00 94.50 420 SER A N 1
ATOM 3377 C CA . SER A 1 420 ? -18.544 0.221 12.465 1.00 94.50 420 SER A CA 1
ATOM 3378 C C . SER A 1 420 ? -17.216 0.873 12.114 1.00 94.50 420 SER A C 1
ATOM 3380 O O . SER A 1 420 ? -16.363 0.253 11.480 1.00 94.50 420 SER A O 1
ATOM 3382 N N . ALA A 1 421 ? -17.036 2.122 12.513 1.00 95.81 421 ALA A N 1
ATOM 3383 C CA . ALA A 1 421 ? -15.734 2.758 12.581 1.00 95.81 421 ALA A CA 1
ATOM 3384 C C . ALA A 1 421 ? -15.023 2.338 13.877 1.00 95.81 421 ALA A C 1
ATOM 3386 O O . ALA A 1 421 ? -15.665 1.979 14.869 1.00 95.81 421 ALA A O 1
ATOM 3387 N N . LEU A 1 422 ? -13.695 2.393 13.877 1.00 96.69 422 LEU A N 1
ATOM 3388 C CA . LEU A 1 422 ? -12.872 2.278 15.082 1.00 96.69 422 LEU A CA 1
ATOM 3389 C C . LEU A 1 422 ? -12.120 3.590 15.259 1.00 96.69 422 LEU A C 1
ATOM 3391 O O . LEU A 1 422 ? -11.368 3.988 14.374 1.00 96.69 422 LEU A O 1
ATOM 3395 N N . VAL A 1 423 ? -12.313 4.247 16.397 1.00 94.81 423 VAL A N 1
ATOM 3396 C CA . VAL A 1 423 ? -11.760 5.574 16.667 1.00 94.81 423 VAL A CA 1
ATOM 3397 C C . VAL A 1 423 ? -10.863 5.515 17.894 1.00 94.81 423 VAL A C 1
ATOM 3399 O O . VAL A 1 423 ? -11.231 4.957 18.927 1.00 94.81 423 VAL A O 1
ATOM 3402 N N . LYS A 1 424 ? -9.671 6.093 17.764 1.00 91.88 424 LYS A N 1
ATOM 3403 C CA . LYS A 1 424 ? -8.697 6.338 18.823 1.00 91.88 424 LYS A CA 1
ATOM 3404 C C . LYS A 1 424 ? -8.841 7.779 19.297 1.00 91.88 424 LYS A C 1
ATOM 3406 O O . LYS A 1 424 ? -8.602 8.713 18.535 1.00 91.88 424 LYS A O 1
ATOM 3411 N N . GLY A 1 425 ? -9.185 7.949 20.565 1.00 87.12 425 GLY A N 1
ATOM 3412 C CA . GLY A 1 425 ? -9.158 9.240 21.238 1.00 87.12 425 GLY A CA 1
ATOM 3413 C C . GLY A 1 425 ? -7.885 9.468 22.037 1.00 87.12 425 GLY A C 1
ATOM 3414 O O . GLY A 1 425 ? -6.817 8.921 21.753 1.00 87.12 425 GLY A O 1
ATOM 3415 N N . ARG A 1 426 ? -8.010 10.318 23.056 1.00 81.00 426 ARG A N 1
ATOM 3416 C CA . ARG A 1 426 ? -6.921 10.663 23.975 1.00 81.00 426 ARG A CA 1
ATOM 3417 C C . ARG A 1 426 ? -6.776 9.598 25.070 1.00 81.00 426 ARG A C 1
ATOM 3419 O O . ARG A 1 426 ? -7.694 8.826 25.319 1.00 81.00 426 ARG A O 1
ATOM 3426 N N . HIS A 1 427 ? -5.608 9.551 25.713 1.00 75.62 427 HIS A N 1
ATOM 3427 C CA . HIS A 1 427 ? -5.364 8.773 26.940 1.00 75.62 427 HIS A CA 1
ATOM 3428 C C . HIS A 1 427 ? -5.802 7.291 26.894 1.00 75.62 427 HIS A C 1
ATOM 3430 O O . HIS A 1 427 ? -6.399 6.791 27.844 1.00 75.62 427 HIS A O 1
ATOM 3436 N N . LYS A 1 428 ? -5.493 6.564 25.809 1.00 74.19 428 LYS A N 1
ATOM 3437 C CA . LYS A 1 428 ? -5.874 5.146 25.606 1.00 74.19 428 LYS A CA 1
ATOM 3438 C C . LYS A 1 428 ? -7.383 4.876 25.526 1.00 74.19 428 LYS A C 1
ATOM 3440 O O . LYS A 1 428 ? -7.804 3.731 25.705 1.00 74.19 428 LYS A O 1
ATOM 3445 N N . LEU A 1 429 ? -8.197 5.888 25.241 1.00 88.00 429 LEU A N 1
ATOM 3446 C CA . LEU A 1 429 ? -9.615 5.695 24.969 1.00 88.00 429 LEU A CA 1
ATOM 3447 C C . LEU A 1 429 ? -9.837 5.381 23.498 1.00 88.00 429 LEU A C 1
ATOM 3449 O O . LEU A 1 429 ? -9.293 6.030 22.608 1.00 88.00 429 LEU A O 1
ATOM 3453 N N . TYR A 1 430 ? -10.657 4.368 23.266 1.00 93.31 430 TYR A N 1
ATOM 3454 C CA . TYR A 1 430 ? -11.071 3.937 21.945 1.00 93.31 430 TYR A CA 1
ATOM 3455 C C . TYR A 1 430 ? -12.559 3.628 21.986 1.00 93.31 430 TYR A C 1
ATOM 3457 O O . TYR A 1 430 ? -13.093 3.220 23.023 1.00 93.31 430 TYR A O 1
ATOM 3465 N N . TRP A 1 431 ? -13.227 3.832 20.864 1.00 96.00 431 TRP A N 1
ATOM 3466 C CA . TRP A 1 431 ? -14.647 3.546 20.729 1.00 96.00 431 TRP A CA 1
ATOM 3467 C C . TRP A 1 431 ? -14.988 3.141 19.305 1.00 96.00 431 TRP A C 1
ATOM 3469 O O . TRP A 1 431 ? -14.183 3.278 18.380 1.00 96.00 431 TRP A O 1
ATOM 3479 N N . ASN A 1 432 ? -16.206 2.637 19.146 1.00 97.44 432 ASN A N 1
ATOM 3480 C CA . ASN A 1 432 ? -16.777 2.346 17.847 1.00 97.44 432 ASN A CA 1
ATOM 3481 C C . ASN A 1 432 ? -17.914 3.306 17.552 1.00 97.44 432 ASN A C 1
ATOM 3483 O O . ASN A 1 432 ? -18.721 3.607 18.432 1.00 97.44 432 ASN A O 1
ATOM 3487 N N . GLU A 1 433 ? -17.986 3.739 16.300 1.00 95.94 433 GLU A N 1
ATOM 3488 C CA . GLU A 1 433 ? -19.112 4.516 15.793 1.00 95.94 433 GLU A CA 1
ATOM 3489 C C . GLU A 1 433 ? -19.853 3.696 14.745 1.00 95.94 433 GLU A C 1
ATOM 3491 O O . GLU A 1 433 ? -19.235 3.077 13.881 1.00 95.94 433 GLU A O 1
ATOM 3496 N N . VAL A 1 434 ? -21.175 3.667 14.820 1.00 94.31 434 VAL A N 1
ATOM 3497 C CA . VAL A 1 434 ? -22.041 2.971 13.869 1.00 94.31 434 VAL A CA 1
ATOM 3498 C C . VAL A 1 434 ? -22.956 3.977 13.193 1.00 94.31 434 VAL A C 1
ATOM 3500 O O . VAL A 1 434 ? -23.480 4.889 13.835 1.00 94.31 434 VAL A O 1
ATOM 3503 N N . ALA A 1 435 ? -23.156 3.801 11.892 1.00 89.44 435 ALA A N 1
ATOM 3504 C CA . ALA A 1 435 ? -24.147 4.564 11.155 1.00 89.44 435 ALA A CA 1
ATOM 3505 C C . ALA A 1 435 ? -25.523 3.909 11.323 1.00 89.44 435 ALA A C 1
ATOM 3507 O O . ALA A 1 435 ? -25.655 2.697 11.149 1.00 89.44 435 ALA A O 1
ATOM 3508 N N . VAL A 1 436 ? -26.530 4.708 11.660 1.00 85.38 436 VAL A N 1
ATOM 3509 C CA . VAL A 1 436 ? -27.927 4.297 11.832 1.00 85.38 436 VAL A CA 1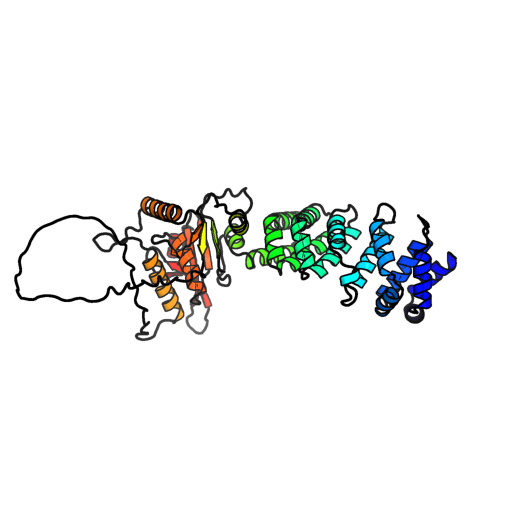
ATOM 3510 C C . VAL A 1 436 ? -28.797 5.219 10.989 1.00 85.38 436 VAL A C 1
ATOM 3512 O O . VAL A 1 436 ? -28.624 6.438 11.013 1.00 85.38 436 VAL A O 1
ATOM 3515 N N . LEU A 1 437 ? -29.737 4.646 10.242 1.00 80.81 437 LEU A N 1
ATOM 3516 C CA . LEU A 1 437 ? -30.752 5.423 9.537 1.00 80.81 437 LEU A CA 1
ATOM 3517 C C . LEU A 1 437 ? -31.770 5.936 10.559 1.00 80.81 437 LEU A C 1
ATOM 3519 O O . LEU A 1 437 ? -32.451 5.152 11.215 1.00 80.81 437 LEU A O 1
ATOM 3523 N N . ALA A 1 438 ? -31.853 7.252 10.710 1.00 68.44 438 ALA A N 1
ATOM 3524 C CA . ALA A 1 438 ? -32.736 7.926 11.646 1.00 68.44 438 ALA A CA 1
ATOM 3525 C C . ALA A 1 438 ? -33.579 8.970 10.903 1.00 68.44 438 ALA A C 1
ATOM 3527 O O . ALA A 1 438 ? -33.051 9.785 10.150 1.00 68.44 438 ALA A O 1
ATOM 3528 N N . GLY A 1 439 ? -34.890 8.974 11.129 1.00 61.81 439 GLY A N 1
ATOM 3529 C CA . GLY A 1 439 ? -35.789 9.953 10.525 1.00 61.81 439 GLY A CA 1
ATOM 3530 C C . GLY A 1 439 ? -37.233 9.780 10.977 1.00 61.81 439 GLY A C 1
ATOM 3531 O O . GLY A 1 439 ? -37.684 8.660 11.200 1.00 61.81 439 GLY A O 1
ATOM 3532 N N . GLU A 1 440 ? -37.949 10.895 11.081 1.00 57.78 440 GLU A N 1
ATOM 3533 C CA . GLU A 1 440 ? -39.410 10.940 11.145 1.00 57.78 440 GLU A CA 1
ATOM 3534 C C . GLU A 1 440 ? -39.903 11.666 9.884 1.00 57.78 440 GLU A C 1
ATOM 3536 O O . GLU A 1 440 ? -39.274 12.620 9.430 1.00 57.78 440 GLU A O 1
ATOM 3541 N N . ASN A 1 441 ? -41.022 11.213 9.309 1.00 47.97 441 ASN A N 1
ATOM 3542 C CA . ASN A 1 441 ? -41.707 11.833 8.163 1.00 47.97 441 ASN A CA 1
ATOM 3543 C C . ASN A 1 441 ? -40.909 11.875 6.839 1.00 47.97 441 ASN A C 1
ATOM 3545 O O . ASN A 1 441 ? -40.545 12.939 6.344 1.00 47.97 441 ASN A O 1
ATOM 3549 N N . ASN A 1 442 ? -40.710 10.709 6.209 1.00 55.56 442 ASN A N 1
ATOM 3550 C CA . ASN A 1 442 ? -40.210 10.536 4.828 1.00 55.56 442 ASN A CA 1
ATOM 3551 C C . ASN A 1 442 ? -38.804 11.089 4.502 1.00 55.56 442 ASN A C 1
ATOM 3553 O O . ASN A 1 442 ? -38.369 10.978 3.357 1.00 55.56 442 ASN A O 1
ATOM 3557 N N . GLN A 1 443 ? -38.062 11.615 5.478 1.00 58.88 443 GLN A N 1
ATOM 3558 C CA . GLN A 1 443 ? -36.645 11.955 5.336 1.00 58.88 443 GLN A CA 1
ATOM 3559 C C . GLN A 1 443 ? -35.804 11.018 6.206 1.00 58.88 443 GLN A C 1
ATOM 3561 O O . GLN A 1 443 ? -35.711 11.185 7.419 1.00 58.88 443 GLN A O 1
ATOM 3566 N N . THR A 1 444 ? -35.209 9.996 5.590 1.00 72.12 444 THR A N 1
ATOM 3567 C CA . THR A 1 444 ? -34.237 9.113 6.246 1.00 72.12 444 THR A CA 1
ATOM 3568 C C . THR A 1 444 ? -32.856 9.757 6.196 1.00 72.12 444 THR A C 1
ATOM 3570 O O . THR A 1 444 ? -32.276 9.880 5.117 1.00 72.12 444 THR A O 1
ATOM 3573 N N . GLU A 1 445 ? -32.317 10.150 7.346 1.00 79.06 445 GLU A N 1
ATOM 3574 C CA . GLU A 1 445 ? -30.967 10.700 7.467 1.00 79.06 445 GLU A CA 1
ATOM 3575 C C . GLU A 1 445 ? -30.030 9.657 8.090 1.00 79.06 445 GLU A C 1
ATOM 3577 O O . GLU A 1 445 ? -30.390 8.954 9.034 1.00 79.06 445 GLU A O 1
ATOM 3582 N N . LEU A 1 446 ? -28.807 9.535 7.573 1.00 81.94 446 LEU A N 1
ATOM 3583 C CA . LEU A 1 446 ? -27.796 8.671 8.176 1.00 81.94 446 LEU A CA 1
ATOM 3584 C C . LEU A 1 446 ? -27.125 9.415 9.337 1.00 81.94 446 LEU A C 1
ATOM 3586 O O . LEU A 1 446 ? -26.441 10.413 9.119 1.00 81.94 446 LEU A O 1
ATOM 3590 N N . LYS A 1 447 ? -27.296 8.923 10.566 1.00 86.12 447 LYS A N 1
ATOM 3591 C CA . LYS A 1 447 ? -26.702 9.511 11.776 1.00 86.12 447 LYS A CA 1
ATOM 3592 C C . LYS A 1 447 ? -25.683 8.568 12.399 1.00 86.12 447 LYS A C 1
ATOM 3594 O O . LYS A 1 447 ? -25.869 7.354 12.418 1.00 86.12 447 LYS A O 1
ATOM 3599 N N . MET A 1 448 ? -24.604 9.139 12.925 1.00 91.00 448 MET A N 1
ATOM 3600 C CA . MET A 1 448 ? -23.531 8.392 13.583 1.00 91.00 448 MET A CA 1
ATOM 3601 C C . MET A 1 448 ? -23.771 8.315 15.091 1.00 91.00 448 MET A C 1
ATOM 3603 O O . MET A 1 448 ? -24.108 9.313 15.736 1.00 91.00 448 MET A O 1
ATOM 3607 N N . TYR A 1 449 ? -23.564 7.130 15.660 1.00 94.25 449 TYR A N 1
ATOM 3608 C CA . TYR A 1 449 ? -23.716 6.860 17.087 1.00 94.25 449 TYR A CA 1
ATOM 3609 C C . TYR A 1 449 ? -22.485 6.149 17.637 1.00 94.25 449 TYR A C 1
ATOM 3611 O O . TYR A 1 449 ? -22.001 5.196 17.036 1.00 94.25 449 TYR A O 1
ATOM 3619 N N . VAL A 1 450 ? -22.021 6.567 18.810 1.00 96.38 450 VAL A N 1
ATOM 3620 C CA . VAL A 1 450 ? -21.015 5.852 19.600 1.00 96.38 450 VAL A CA 1
ATOM 3621 C C . VAL A 1 450 ? -21.674 4.663 20.295 1.00 96.38 450 VAL A C 1
ATOM 3623 O O . VAL A 1 450 ? -22.724 4.819 20.921 1.00 96.38 450 VAL A O 1
ATOM 3626 N N . VAL A 1 451 ? -21.050 3.489 20.215 1.00 96.50 451 VAL A N 1
ATOM 3627 C CA . VAL A 1 451 ? -21.477 2.288 20.949 1.00 96.50 451 VAL A CA 1
ATOM 3628 C C . VAL A 1 451 ? -20.848 2.300 22.343 1.00 96.50 451 VAL A C 1
ATOM 3630 O O . VAL A 1 451 ? -19.620 2.293 22.472 1.00 96.50 451 VAL A O 1
ATOM 3633 N N . ASP A 1 452 ? -21.670 2.308 23.391 1.00 95.38 452 ASP A N 1
ATOM 3634 C CA . ASP A 1 452 ? -21.190 2.164 24.767 1.00 95.38 452 ASP A CA 1
ATOM 3635 C C . ASP A 1 452 ? -20.831 0.691 25.047 1.00 95.38 452 ASP A C 1
ATOM 3637 O O . ASP A 1 452 ? -21.655 -0.210 24.902 1.00 95.38 452 ASP A O 1
ATOM 3641 N N . LEU A 1 453 ? -19.571 0.440 25.411 1.00 93.88 453 LEU A N 1
ATOM 3642 C CA . LEU A 1 453 ? -19.028 -0.886 25.743 1.00 93.88 453 LEU A CA 1
ATOM 3643 C C . LEU A 1 453 ? -18.566 -0.975 27.209 1.00 93.88 453 LEU A C 1
ATOM 3645 O O . LEU A 1 453 ? -17.900 -1.941 27.596 1.00 93.88 453 LEU A O 1
ATOM 3649 N N . MET A 1 454 ? -18.847 0.047 28.024 1.00 89.62 454 MET A N 1
ATOM 3650 C CA . MET A 1 454 ? -18.240 0.201 29.351 1.00 89.62 454 MET A CA 1
ATOM 3651 C C . MET A 1 454 ? -19.235 0.473 30.474 1.00 89.62 454 MET A C 1
ATOM 3653 O O . MET A 1 454 ? -19.010 -0.024 31.574 1.00 89.62 454 MET A O 1
ATOM 3657 N N . ARG A 1 455 ? -20.276 1.287 30.250 1.00 86.81 455 ARG A N 1
ATOM 3658 C CA . ARG A 1 455 ? -21.234 1.680 31.299 1.00 86.81 455 ARG A CA 1
ATOM 3659 C C . ARG A 1 455 ? -22.605 1.074 31.057 1.00 86.81 455 ARG A C 1
ATOM 3661 O O . ARG A 1 455 ? -23.098 0.353 31.915 1.00 86.81 455 ARG A O 1
ATOM 3668 N N . ASP A 1 456 ? -23.197 1.376 29.909 1.00 90.00 456 ASP A N 1
ATOM 3669 C CA . ASP A 1 456 ? -24.508 0.874 29.502 1.00 90.00 456 ASP A CA 1
ATOM 3670 C C . ASP A 1 456 ? -24.364 0.120 28.177 1.00 90.00 456 ASP A C 1
ATOM 3672 O O . ASP A 1 456 ? -24.458 0.691 27.091 1.00 90.00 456 ASP A O 1
ATOM 3676 N N . ILE A 1 457 ? -23.998 -1.158 28.281 1.00 92.50 457 ILE A N 1
ATOM 3677 C CA . ILE A 1 457 ? -23.481 -1.950 27.161 1.00 92.50 457 ILE A CA 1
ATOM 3678 C C . ILE A 1 457 ? -24.509 -2.037 26.024 1.00 92.50 457 ILE A C 1
ATOM 3680 O O . ILE A 1 457 ? -25.650 -2.454 26.212 1.00 92.50 457 ILE A O 1
ATOM 3684 N N . GLY A 1 458 ? -24.076 -1.672 24.817 1.00 91.44 458 GLY A N 1
ATOM 3685 C CA . GLY A 1 458 ? -24.886 -1.710 23.601 1.00 91.44 458 GLY A CA 1
ATOM 3686 C C . GLY A 1 458 ? -25.789 -0.494 23.401 1.00 91.44 458 GLY A C 1
ATOM 3687 O O . GLY A 1 458 ? -26.443 -0.399 22.359 1.00 91.44 458 GLY A O 1
ATOM 3688 N N . THR A 1 459 ? -25.806 0.456 24.339 1.00 94.06 459 THR A N 1
ATOM 3689 C CA . THR A 1 459 ? -26.515 1.725 24.160 1.00 94.06 459 THR A CA 1
ATOM 3690 C C . THR A 1 459 ? -25.817 2.592 23.115 1.00 94.06 459 THR A C 1
ATOM 3692 O O . THR A 1 459 ? -24.593 2.728 23.089 1.00 94.06 459 THR A O 1
ATOM 3695 N N . LEU A 1 460 ? -26.623 3.197 22.237 1.00 94.19 460 LEU A N 1
ATOM 3696 C CA . LEU A 1 460 ? -26.160 4.072 21.165 1.00 94.19 460 LEU A CA 1
ATOM 3697 C C . LEU A 1 460 ? -26.250 5.536 21.587 1.00 94.19 460 LEU A C 1
ATOM 3699 O O . LEU A 1 460 ? -27.333 6.073 21.826 1.00 94.19 460 LEU A O 1
ATOM 3703 N N . LEU A 1 461 ? -25.100 6.198 21.655 1.00 94.12 461 LEU A N 1
ATOM 3704 C CA . LEU A 1 461 ? -24.977 7.598 22.042 1.00 94.12 461 LEU A CA 1
ATOM 3705 C C . LEU A 1 461 ? -24.789 8.449 20.778 1.00 94.12 461 LEU A C 1
ATOM 3707 O O . LEU A 1 461 ? -23.787 8.261 20.093 1.00 94.12 461 LEU A O 1
ATOM 3711 N N . PRO A 1 462 ? -25.688 9.396 20.450 1.00 93.69 462 PRO A N 1
ATOM 3712 C CA . PRO A 1 462 ? -25.510 10.243 19.271 1.00 93.69 462 PRO A CA 1
ATOM 3713 C C . PRO A 1 462 ? -24.149 10.949 19.304 1.00 93.69 462 PRO A C 1
ATOM 3715 O O . PRO A 1 462 ? -23.802 11.552 20.330 1.00 93.69 462 PRO A O 1
ATOM 3718 N N . VAL A 1 463 ? -23.382 10.876 18.211 1.00 92.19 463 VAL A N 1
ATOM 3719 C CA . VAL A 1 463 ? -22.078 11.555 18.103 1.00 92.19 463 VAL A CA 1
ATOM 3720 C C . VAL A 1 463 ? -22.267 13.060 18.331 1.00 92.19 463 VAL A C 1
ATOM 3722 O O . VAL A 1 463 ? -23.228 13.659 17.854 1.00 92.19 463 VAL A O 1
ATOM 3725 N N . GLY A 1 464 ? -21.389 13.668 19.134 1.00 89.31 464 GLY A N 1
ATOM 3726 C CA . GLY A 1 464 ? -21.480 15.078 19.535 1.00 89.31 464 GLY A CA 1
ATOM 3727 C C . GLY A 1 464 ? -22.424 15.366 20.710 1.00 89.31 464 GLY A C 1
ATOM 3728 O O . GLY A 1 464 ? -22.413 16.474 21.249 1.00 89.31 464 GLY A O 1
ATOM 3729 N N . SER A 1 465 ? -23.216 14.390 21.171 1.00 92.69 465 SER A N 1
ATOM 3730 C CA . SER A 1 465 ? -24.031 14.558 22.380 1.00 92.69 465 SER A CA 1
ATOM 3731 C C . SER A 1 465 ? -23.167 14.671 23.642 1.00 92.69 465 SER A C 1
ATOM 3733 O O . SER A 1 465 ? -22.077 14.105 23.731 1.00 92.69 465 SER A O 1
ATOM 3735 N N . ARG A 1 466 ? -23.685 15.329 24.692 1.00 92.75 466 ARG A N 1
ATOM 3736 C CA . ARG A 1 466 ? -22.980 15.437 25.987 1.00 92.75 466 ARG A CA 1
ATOM 3737 C C . ARG A 1 466 ? -22.596 14.072 26.569 1.00 92.75 466 ARG A C 1
ATOM 3739 O O . ARG A 1 466 ? -21.532 13.941 27.166 1.00 92.75 466 ARG A O 1
ATOM 3746 N N . LYS A 1 467 ? -23.458 13.060 26.396 1.00 92.44 467 LYS A N 1
ATOM 3747 C CA . LYS A 1 467 ? -23.192 11.688 26.854 1.00 92.44 467 LYS A CA 1
ATOM 3748 C C . LYS A 1 467 ? -22.055 11.044 26.056 1.00 92.44 467 LYS A C 1
ATOM 3750 O O . LYS A 1 467 ? -21.156 10.490 26.679 1.00 92.44 467 LYS A O 1
ATOM 3755 N N . ALA A 1 468 ? -22.068 11.166 24.725 1.00 92.19 468 ALA A N 1
ATOM 3756 C CA . ALA A 1 468 ? -21.005 10.649 23.862 1.00 92.19 468 ALA A CA 1
ATOM 3757 C C . ALA A 1 468 ? -19.660 11.325 24.162 1.00 92.19 468 ALA A C 1
ATOM 3759 O O . ALA A 1 468 ? -18.680 10.645 24.438 1.00 92.19 468 ALA A O 1
ATOM 3760 N N . ASN A 1 469 ? -19.624 12.655 24.247 1.00 92.19 469 ASN A N 1
ATOM 3761 C CA . ASN A 1 469 ? -18.393 13.396 24.540 1.00 92.19 469 ASN A CA 1
ATOM 3762 C C . ASN A 1 469 ? -17.811 13.039 25.920 1.00 92.19 469 ASN A C 1
ATOM 3764 O O . ASN A 1 469 ? -16.595 12.952 26.063 1.00 92.19 469 ASN A O 1
ATOM 3768 N N . LYS A 1 470 ? -18.666 12.775 26.922 1.00 90.81 470 LYS A N 1
ATOM 3769 C CA . LYS A 1 470 ? -18.242 12.276 28.244 1.00 90.81 470 LYS A CA 1
ATOM 3770 C C . LYS A 1 470 ? -17.738 10.829 28.202 1.00 90.81 470 LYS A C 1
ATOM 3772 O O . LYS A 1 470 ? -16.927 10.448 29.040 1.00 90.81 470 LYS A O 1
ATOM 3777 N N . TYR A 1 471 ? -18.265 10.000 27.304 1.00 89.94 471 TYR A N 1
ATOM 3778 C CA . TYR A 1 471 ? -17.786 8.632 27.100 1.00 89.94 471 TYR A CA 1
ATOM 3779 C C . TYR A 1 471 ? -16.425 8.616 26.387 1.00 89.94 471 TYR A C 1
ATOM 3781 O O . TYR A 1 471 ? -15.547 7.846 26.766 1.00 89.94 471 TYR A O 1
ATOM 3789 N N . CYS A 1 472 ? -16.244 9.494 25.399 1.00 88.75 472 CYS A N 1
ATOM 3790 C CA . CYS A 1 472 ? -15.041 9.591 24.572 1.00 88.75 472 CYS A CA 1
ATOM 3791 C C . CYS A 1 472 ? -13.934 10.495 25.154 1.00 88.75 472 CYS A C 1
ATOM 3793 O O . CYS A 1 472 ? -12.858 10.554 24.565 1.00 88.75 472 CYS A O 1
ATOM 3795 N N . ASP A 1 473 ? -14.190 11.200 26.264 1.00 86.94 473 ASP A N 1
ATOM 3796 C CA . ASP A 1 473 ? -13.265 12.165 26.896 1.00 86.94 473 ASP A CA 1
ATOM 3797 C C . ASP A 1 473 ? -12.820 13.296 25.945 1.00 86.94 473 ASP A C 1
ATOM 3799 O O . ASP A 1 473 ? -11.639 13.609 25.792 1.00 86.94 473 ASP A O 1
ATOM 3803 N N . ILE A 1 474 ? -13.793 13.881 25.235 1.00 80.75 474 ILE A N 1
ATOM 3804 C CA . ILE A 1 474 ? -13.570 14.959 24.247 1.00 80.75 474 ILE A CA 1
ATOM 3805 C C . ILE A 1 474 ? -13.973 16.340 24.815 1.00 80.75 474 ILE A C 1
ATOM 3807 O O . ILE A 1 474 ? -13.834 17.351 24.130 1.00 80.75 474 ILE A O 1
ATOM 3811 N N . MET A 1 475 ? -14.465 16.404 26.061 1.00 56.97 475 MET A N 1
ATOM 3812 C CA . MET A 1 475 ? -14.912 17.644 26.719 1.00 56.97 475 MET A CA 1
ATOM 3813 C C . MET A 1 475 ? -13.888 18.212 27.694 1.00 56.97 475 MET A C 1
ATOM 3815 O O . MET A 1 475 ? -13.326 17.411 28.470 1.00 56.97 475 MET A O 1
#

Radius of gyration: 34.07 Å; chains: 1; bounding box: 76×84×105 Å

Secondary structure (DSSP, 8-state):
-HHHHHHHHHHTTSHHHHHHH--HHHHHHHHHHHTS--TT-HHHHHHHHHHHHHHHH-THHHHHHHHTTHHHHHHHHHHHHHHHS-HHHHHHHHHHHHHHHHSTTTHHHH--HHHHHHHHHHTTSS-HHHHHHHHHHHHHHTT-HHHHHHHHHTTHHHHHHHHHHH---HHHHHHHHHHHHHHTTSHHHHHHHHHTTHHHHHHHHHHHH-S--HHHHHHHHHHHHH-HHHHHHHHSEE-TT-PPPTTEEEEPTTS-TTSPP--HHHHHHTT---SS-EEEE-------------------------------------------------------S--S-HHHHHHHHHHHHHHHHHB--B-TTS-B-TT-HHHHHHHHHHHHHHHTSSEEEGGG-SB--HHHHHHHHHHHHHHTT--EEEEE-STT-EEEEEEEEE-SSS--EEEEEEEPSSSSTTPEEETTSHHHHHHHT--

InterPro domains:
  IPR011989 Armadillo-like helical [G3DSA:1.25.10.10] (4-226)
  IPR016024 Armadillo-type fold [SSF48371] (7-220)
  IPR052441 Armadillo Repeat & Ser/Thr Protein Kinase [PTHR46618] (15-470)
  IPR055164 EDR1/CTR1/ARMC3-like, peptidase-like domain [PF14381] (345-460)

Foldseek 3Di:
DVVVLVVLLVLLVDLVSLVVCLDLVNLLVLLVQLVPPDLDDPSNLSSLNSLLSSVVRDVSSLVSCVVNVVQVSLVVVQVVPCVRDPPVSNLSSLVNLLSLCVDPVRVVVSDDLVVLVSLLVQCPDPDLSSVLSSLQSLLVCLPPPSSLVSCLVVLSLLSLLVSLQVDPDPSSVVSSLSSLLSNLVDPSSLVSNLVNPVPVSLVVVCVVVVDDDVSSVSSNVSSCLVQVQVVCVVVQKDFLPRAQDAFRKHFDPDDDPPDRDDDVVVCVVVVHADPTQMETAHPPDDPPPPPPPPPPDDDDDDDDDDDDDDDDDDDDDDDDDDPDDPPPDPDPPDPPDDDDDPLLVVLQVLLVVLCQQALDDADPVRHRPQPDPVVQVVQLVVQCVVVVHSHHHLSSHRHDDQQSSQVSSSNVCSVVVQRWMWGGAPDRHIWIKGWDFDDDDPDTDTFIWTADNDDPGSDTHGPPDPVNCVNRVVD

pLDDT: mean 77.12, std 18.9, range [23.86, 97.44]

Organism: Acanthoscelides obtectus (NCBI:txid200917)

Sequence (475 aa):
MLPVTLVLGNCSTVNYCCNRMVQPVVLKALTEILDRKDEEDPQNEVAIKTLLTLARRSPKTVDILYSVDFVPLLLEYFRRGTTILPEETFLRILEMIYRFALHPLYQNDVISDKMFEDILKLINTESDPIATMVAEMLSYFVNNKQFILIFTKFGGASIMIHRLLMTNSSNLRNMILLFIHTSLAEETMLLEFLRYELVPAVKKLADLIKEKSPLTEKILRLAYNVYLPLKFYKLGTLEISDKLNNNFYVLTEGWRWQDPFPFIEIFLEARCNPIVITYVVNYMFVVKKESRRESARSTSSLGSTNSRRSSVRSKSSRSSGSFGMLSVPPMTINFGSLTPDPYLARVKMLAEYVDTLLSGPADEKGTPITHKLHTFQQHVQAIRYKLGTTLIPIGFLRMGFHFEKALLFKAIGDKVCVPSALVKGRHKLYWNEVAVLAGENNQTELKMYVVDLMRDIGTLLPVGSRKANKYCDIM